Protein AF-A0A8T0IMU5-F1 (afdb_monomer_lite)

Foldseek 3Di:
DDDDDPVVVVVPPDDPDPPDQDLDDDPVLVVVQQVVPPDDFKHWDDPDNPAIFIATQAKDAFFDFPFWLPAAWAQDAHQQWFAQAHSIIGRRSHCCSRAAADLDFQKFWDFDDPPPDDDDPPVVCVVRVHDNRRTITIIGGLHIGHRGRTGHYHRLQGFQAHPDKDADPNPDPPLSDPRIRGHVVPDDQLNLQACLLRHHPNNLLVLVVVPVPDLDDAFEEEEEEKACPPPPDPLNVFPRFQFWLVLPADSYHYDYDHAWQVCLLVVLLVVLVVVRGQEYEYLFQDDPPGRIDDLSSLVSCVVSLGLYFWFHNQQAKDWLVLLQVLLVVLVAAAFQKDKDQDVVCLVCVVVRCVVSVEAPQKFKDARTDPLQVLFDPLRGDGDSVSVSVSQVVCCVVPRMIMMGHDFAAWKKKKKKAFADPDPDVDDPVVLLVQLLVCQQVVHFRLSLPGMFIFFMKIKDFDPVDGDDHNCPRTPDPGPIDIGGDDGSSLRVVVRVSLSSSCCRRRSRGRMKMWMWGAHPVRRIHTRDIHMSPDARGVVLPGSVSVRLCPGSNQHSHNSVVRSSVRSSSSSVSVVSNPAQWDWDADPVVRGTFTFGQAKAAAFHFRHNCPPDDFDKDFPVCCVPPPDVVVLVVCLAAWFDPEPTMTTDDDPDPVRDHPAAADLPFQWFADAQQHPIITGNHIHHGGDTHHYHCLLTHDLVRHDKDQDPNVDPSDPRIDHSVSNQCVCVVPPRRGHVRSVVD

InterPro domains:
  IPR001214 SET domain [PF00856] (591-693)
  IPR001214 SET domain [PS50280] (40-156)
  IPR001214 SET domain [PS50280] (579-694)
  IPR001214 SET domain [SM00317] (40-162)
  IPR001214 SET domain [SM00317] (579-700)
  IPR003616 Post-SET domain [PS50868] (703-719)
  IPR011095 D-alanine--D-alanine ligase, C-terminal [PF07478] (326-415)
  IPR011761 ATP-grasp fold [PS50975] (324-567)
  IPR046341 SET domain superfamily [G3DSA:2.170.270.10] (38-175)
  IPR046341 SET domain superfamily [G3DSA:2.170.270.10] (542-723)
  IPR046341 SET domain superfamily [SSF82199] (43-171)
  IPR046341 SET domain superfamily [SSF82199] (588-716)

pLDDT: mean 78.64, std 17.28, range [27.67, 98.38]

Structure (mmCIF, N/CA/C/O backbone):
data_AF-A0A8T0IMU5-F1
#
_entry.id   AF-A0A8T0IMU5-F1
#
loop_
_atom_site.group_PDB
_atom_site.id
_atom_site.type_symbol
_atom_site.label_atom_id
_atom_site.label_alt_id
_atom_site.label_comp_id
_atom_site.label_asym_id
_atom_site.label_entity_id
_atom_site.label_seq_id
_atom_site.pdbx_PDB_ins_code
_atom_site.Cartn_x
_atom_site.Cartn_y
_atom_site.Cartn_z
_atom_site.occupancy
_atom_site.B_iso_or_equiv
_atom_site.auth_seq_id
_atom_site.auth_comp_id
_atom_site.auth_asym_id
_atom_site.auth_atom_id
_atom_site.pdbx_PDB_model_num
ATOM 1 N N . MET A 1 1 ? 10.463 -21.404 -41.074 1.00 30.95 1 MET A N 1
ATOM 2 C CA . MET A 1 1 ? 9.434 -20.569 -41.723 1.00 30.95 1 MET A CA 1
ATOM 3 C C . MET A 1 1 ? 9.005 -21.295 -42.982 1.00 30.95 1 MET A C 1
ATOM 5 O O . MET A 1 1 ? 9.869 -21.631 -43.776 1.00 30.95 1 MET A O 1
ATOM 9 N N . GLY A 1 2 ? 7.728 -21.637 -43.107 1.00 28.77 2 GLY A N 1
ATOM 10 C CA . GLY A 1 2 ? 7.151 -22.139 -44.351 1.00 28.77 2 GLY A CA 1
ATOM 11 C C . GLY A 1 2 ? 5.945 -21.265 -44.637 1.00 28.77 2 GLY A C 1
ATOM 12 O O . GLY A 1 2 ? 4.979 -21.318 -43.881 1.00 28.77 2 GLY A O 1
ATOM 13 N N . THR A 1 3 ? 6.064 -20.392 -45.628 1.00 28.64 3 THR A N 1
ATOM 14 C CA . THR A 1 3 ? 4.966 -19.595 -46.169 1.00 28.64 3 THR A CA 1
ATOM 15 C C . THR A 1 3 ? 3.985 -20.531 -46.876 1.00 28.64 3 THR A C 1
ATOM 17 O O . THR A 1 3 ? 4.402 -21.431 -47.605 1.00 28.64 3 THR A O 1
ATOM 20 N N . LEU A 1 4 ? 2.688 -20.359 -46.611 1.00 29.34 4 LEU A N 1
ATOM 21 C CA . LEU A 1 4 ? 1.617 -21.053 -47.335 1.00 29.34 4 LEU A CA 1
ATOM 22 C C . LEU A 1 4 ? 1.668 -20.631 -48.816 1.00 29.34 4 LEU A C 1
ATOM 24 O O . LEU A 1 4 ? 1.968 -19.472 -49.108 1.00 29.34 4 LEU A O 1
ATOM 28 N N . SER A 1 5 ? 1.430 -21.559 -49.747 1.00 30.81 5 SER A N 1
ATOM 29 C CA . SER A 1 5 ? 1.487 -21.275 -51.190 1.00 30.81 5 SER A CA 1
ATOM 30 C C . SER A 1 5 ? 0.268 -20.469 -51.666 1.00 30.81 5 SER A C 1
ATOM 32 O O . SER A 1 5 ? -0.799 -20.535 -51.058 1.00 30.81 5 SER A O 1
ATOM 34 N N . GLU A 1 6 ? 0.395 -19.734 -52.780 1.00 32.72 6 GLU A N 1
ATOM 35 C CA . GLU A 1 6 ? -0.709 -18.959 -53.389 1.00 32.72 6 GLU A CA 1
ATOM 36 C C . GLU A 1 6 ? -1.953 -19.820 -53.699 1.00 32.72 6 GLU A C 1
ATOM 38 O O . GLU A 1 6 ? -3.076 -19.330 -53.613 1.00 32.72 6 GLU A O 1
ATOM 43 N N . GLU A 1 7 ? -1.793 -21.126 -53.943 1.00 32.44 7 GLU A N 1
ATOM 44 C CA . GLU A 1 7 ? -2.914 -22.068 -54.109 1.00 32.44 7 GLU A CA 1
ATOM 45 C C . GLU A 1 7 ? -3.674 -22.357 -52.799 1.00 32.44 7 GLU A C 1
ATOM 47 O O . GLU A 1 7 ? -4.868 -22.645 -52.836 1.00 32.44 7 GLU A O 1
ATOM 52 N N . GLN A 1 8 ? -3.032 -22.238 -51.628 1.00 37.25 8 GLN A N 1
ATOM 53 C CA . GLN A 1 8 ? -3.705 -22.357 -50.324 1.00 37.25 8 GLN A CA 1
ATOM 54 C C . GLN A 1 8 ? -4.452 -21.073 -49.935 1.00 37.25 8 GLN A C 1
ATOM 56 O O . GLN A 1 8 ? -5.419 -21.137 -49.178 1.00 37.25 8 GLN A O 1
ATOM 61 N N . LEU A 1 9 ? -4.040 -19.923 -50.479 1.00 33.75 9 LEU A N 1
ATOM 62 C CA . LEU A 1 9 ? -4.750 -18.648 -50.339 1.00 33.75 9 LEU A CA 1
ATOM 63 C C . LEU A 1 9 ? -5.946 -18.539 -51.307 1.00 33.75 9 LEU A C 1
ATOM 65 O O . LEU A 1 9 ? -6.927 -17.868 -50.994 1.00 33.75 9 LEU A O 1
ATOM 69 N N . ALA A 1 10 ? -5.915 -19.248 -52.441 1.00 27.73 10 ALA A N 1
ATOM 70 C CA . ALA A 1 10 ? -6.961 -19.195 -53.466 1.00 27.73 10 ALA A CA 1
ATOM 71 C C . ALA A 1 10 ? -8.299 -19.855 -53.063 1.00 27.73 10 ALA A C 1
ATOM 73 O O . ALA A 1 10 ? -9.335 -19.524 -53.631 1.00 27.73 10 ALA A O 1
ATOM 74 N N . VAL A 1 11 ? -8.327 -20.727 -52.047 1.00 33.56 11 VAL A N 1
ATOM 75 C CA . VAL A 1 11 ? -9.568 -21.403 -51.599 1.00 33.56 11 VAL A CA 1
ATOM 76 C C . VAL A 1 11 ? -10.505 -20.470 -50.807 1.00 33.56 11 VAL A C 1
ATOM 78 O O . VAL A 1 11 ? -11.669 -20.798 -50.593 1.00 33.56 11 VAL A O 1
ATOM 81 N N . PHE A 1 12 ? -10.041 -19.288 -50.391 1.00 36.03 12 PHE A N 1
ATOM 82 C CA . PHE A 1 12 ? -10.814 -18.385 -49.529 1.00 36.03 12 PHE A CA 1
ATOM 83 C C . PHE A 1 12 ? -11.534 -17.242 -50.260 1.00 36.03 12 PHE A C 1
ATOM 85 O O . PHE A 1 12 ? -12.269 -16.499 -49.613 1.00 36.03 12 PHE A O 1
ATOM 92 N N . HIS A 1 13 ? -11.359 -17.092 -51.580 1.00 30.50 13 HIS A N 1
ATOM 93 C CA . HIS A 1 13 ? -11.827 -15.903 -52.308 1.00 30.50 13 HIS A CA 1
ATOM 94 C C . HIS A 1 13 ? -12.988 -16.111 -53.300 1.00 30.50 13 HIS A C 1
ATOM 96 O O . HIS A 1 13 ? -13.523 -15.107 -53.767 1.00 30.50 13 HIS A O 1
ATOM 102 N N . GLU A 1 14 ? -13.417 -17.341 -53.618 1.00 27.67 14 GLU A N 1
ATOM 103 C CA . GLU A 1 14 ? -14.423 -17.549 -54.685 1.00 27.67 14 GLU A CA 1
ATOM 104 C C . GLU A 1 14 ? -15.893 -17.570 -54.244 1.00 27.67 14 GLU A C 1
ATOM 106 O O . GLU A 1 14 ? -16.760 -17.270 -55.062 1.00 27.67 14 GLU A O 1
ATOM 111 N N . ASP A 1 15 ? -16.206 -17.803 -52.971 1.00 32.34 15 ASP A N 1
ATOM 112 C CA . ASP A 1 15 ? -17.596 -17.757 -52.513 1.00 32.34 15 ASP A CA 1
ATOM 113 C C . ASP A 1 15 ? -17.849 -16.462 -51.743 1.00 32.34 15 ASP A C 1
ATOM 115 O O . ASP A 1 15 ? -17.437 -16.296 -50.594 1.00 32.34 15 ASP A O 1
ATOM 119 N N . GLY A 1 16 ? -18.541 -15.522 -52.385 1.00 34.84 16 GLY A N 1
ATOM 120 C CA . GLY A 1 16 ? -19.115 -14.352 -51.731 1.00 34.84 16 GLY A CA 1
ATOM 121 C C . GLY A 1 16 ? -20.098 -14.779 -50.642 1.00 34.84 16 GLY A C 1
ATOM 122 O O . GLY A 1 16 ? -21.288 -14.948 -50.895 1.00 34.84 16 GLY A O 1
ATOM 123 N N . TYR A 1 17 ? -19.600 -14.956 -49.419 1.00 38.91 17 TYR A N 1
ATOM 124 C CA . TYR A 1 17 ? -20.428 -15.197 -48.248 1.00 38.91 17 TYR A CA 1
ATOM 125 C C . TYR A 1 17 ? -21.065 -13.877 -47.810 1.00 38.91 17 TYR A C 1
ATOM 127 O O . TYR A 1 17 ? -20.518 -13.141 -46.988 1.00 38.91 17 TYR A O 1
ATOM 135 N N . GLU A 1 18 ? -22.276 -13.603 -48.294 1.00 33.81 18 GLU A N 1
ATOM 136 C CA . GLU A 1 18 ? -23.241 -12.906 -47.448 1.00 33.81 18 GLU A CA 1
ATOM 137 C C . GLU A 1 18 ? -23.512 -13.820 -46.246 1.00 33.81 18 GLU A C 1
ATOM 139 O O . GLU A 1 18 ? -24.358 -14.715 -46.288 1.00 33.81 18 GLU A O 1
ATOM 144 N N . LEU A 1 19 ? -22.741 -13.638 -45.170 1.00 40.53 19 LEU A N 1
ATOM 145 C CA . LEU A 1 19 ? -23.038 -14.242 -43.878 1.00 40.53 19 LEU A CA 1
ATOM 146 C C . LEU A 1 19 ? -24.342 -13.622 -43.372 1.00 40.53 19 LEU A C 1
ATOM 148 O O . LEU A 1 19 ? -24.374 -12.620 -42.656 1.00 40.53 19 LEU A O 1
ATOM 152 N N . GLY A 1 20 ? -25.447 -14.256 -43.766 1.00 39.84 20 GLY A N 1
ATOM 153 C CA . GLY A 1 20 ? -26.697 -14.182 -43.040 1.00 39.84 20 GLY A CA 1
ATOM 154 C C . GLY A 1 20 ? -26.408 -14.409 -41.560 1.00 39.84 20 GLY A C 1
ATOM 155 O O . GLY A 1 20 ? -25.560 -15.209 -41.179 1.00 39.84 20 GLY A O 1
ATOM 156 N N . VAL A 1 21 ? -27.093 -13.644 -40.726 1.00 42.84 21 VAL A N 1
ATOM 157 C CA . VAL A 1 21 ? -26.916 -13.548 -39.276 1.00 42.84 21 VAL A CA 1
ATOM 158 C C . VAL A 1 21 ? -27.278 -14.883 -38.613 1.00 42.84 21 VAL A C 1
ATOM 160 O O . VAL A 1 21 ? -28.361 -15.031 -38.054 1.00 42.84 21 VAL A O 1
ATOM 163 N N . THR A 1 22 ? -26.423 -15.897 -38.724 1.00 49.56 22 THR A N 1
ATOM 164 C CA . THR A 1 22 ? -26.690 -17.235 -38.198 1.00 49.56 22 THR A CA 1
ATOM 165 C C . THR A 1 22 ? -25.961 -17.428 -36.874 1.00 49.56 22 THR A C 1
ATOM 167 O O . THR A 1 22 ? -24.739 -17.361 -36.795 1.00 49.56 22 THR A O 1
ATOM 170 N N . ASN A 1 23 ? -26.717 -17.728 -35.816 1.00 55.09 23 ASN A N 1
ATOM 171 C CA . ASN A 1 23 ? -26.192 -18.045 -34.479 1.00 55.09 23 ASN A CA 1
ATOM 172 C C . ASN A 1 23 ? -25.572 -19.458 -34.377 1.00 55.09 23 ASN A C 1
ATOM 174 O O . ASN A 1 23 ? -25.315 -19.934 -33.268 1.00 55.09 23 ASN A O 1
ATOM 178 N N . HIS A 1 24 ? -25.349 -20.133 -35.511 1.00 60.62 24 HIS A N 1
ATOM 179 C CA . HIS A 1 24 ? -24.892 -21.520 -35.604 1.00 60.62 24 HIS A CA 1
ATOM 180 C C . HIS A 1 24 ? -23.861 -21.677 -36.731 1.00 60.62 24 HIS A C 1
ATOM 182 O O . HIS A 1 24 ? -24.041 -21.108 -37.806 1.00 60.62 24 HIS A O 1
ATOM 188 N N . LEU A 1 25 ? -22.809 -22.461 -36.475 1.00 64.12 25 LEU A N 1
ATOM 189 C CA . LEU A 1 25 ? -21.829 -22.894 -37.479 1.00 64.12 25 LEU A CA 1
ATOM 190 C C . LEU A 1 25 ? -22.357 -24.125 -38.232 1.00 64.12 25 LEU A C 1
ATOM 192 O O . LEU A 1 25 ? -22.951 -25.009 -37.612 1.00 64.12 25 LEU A O 1
ATOM 196 N N . THR A 1 26 ? -22.123 -24.205 -39.542 1.00 69.06 26 THR A N 1
ATOM 197 C CA . THR A 1 26 ? -22.487 -25.369 -40.368 1.00 69.06 26 THR A CA 1
ATOM 198 C C . THR A 1 26 ? -21.503 -26.532 -40.172 1.00 69.06 26 THR A C 1
ATOM 200 O O . THR A 1 26 ? -20.351 -26.327 -39.788 1.00 69.06 26 THR A O 1
ATOM 203 N N . GLU A 1 27 ? -21.924 -27.772 -40.455 1.00 66.38 27 GLU A N 1
ATOM 204 C CA . GLU A 1 27 ? -21.035 -28.950 -40.382 1.00 66.38 27 GLU A CA 1
ATOM 205 C C . GLU A 1 27 ? -19.812 -28.832 -41.307 1.00 66.38 27 GLU A C 1
ATOM 207 O O . GLU A 1 27 ? -18.719 -29.268 -40.943 1.00 66.38 27 GLU A O 1
ATOM 212 N N . ASP A 1 28 ? -19.967 -28.175 -42.460 1.00 68.00 28 ASP A N 1
ATOM 213 C CA . ASP A 1 28 ? -18.869 -27.886 -43.388 1.00 68.00 28 ASP A CA 1
ATOM 214 C C . ASP A 1 28 ? -17.846 -26.906 -42.785 1.00 68.00 28 ASP A C 1
ATOM 216 O O . ASP A 1 28 ? -16.644 -27.179 -42.794 1.00 68.00 28 ASP A O 1
ATOM 220 N N . GLN A 1 29 ? -18.312 -25.811 -42.168 1.00 65.69 29 GLN A N 1
ATOM 221 C CA . GLN A 1 29 ? -17.444 -24.865 -41.453 1.00 65.69 29 GLN A CA 1
ATOM 222 C C . GLN A 1 29 ? -16.672 -25.566 -40.328 1.00 65.69 29 GLN A C 1
ATOM 224 O O . GLN A 1 29 ? -15.463 -25.385 -40.186 1.00 65.69 29 GLN A O 1
ATOM 229 N N . ILE A 1 30 ? -17.342 -26.439 -39.572 1.00 63.94 30 ILE A N 1
ATOM 230 C CA . ILE A 1 30 ? -16.723 -27.228 -38.498 1.00 63.94 30 ILE A CA 1
ATOM 231 C C . ILE A 1 30 ? -15.660 -28.187 -39.057 1.00 63.94 30 ILE A C 1
ATOM 233 O O . ILE A 1 30 ? -14.574 -28.306 -38.485 1.00 63.94 30 ILE A O 1
ATOM 237 N N . GLY A 1 31 ? -15.944 -28.862 -40.174 1.00 63.97 31 GLY A N 1
ATOM 238 C CA . GLY A 1 31 ? -14.998 -29.754 -40.845 1.00 63.97 31 GLY A CA 1
ATOM 239 C C . GLY A 1 31 ? -13.752 -29.024 -41.353 1.00 63.97 31 GLY A C 1
ATOM 240 O O . GLY A 1 31 ? -12.637 -29.523 -41.188 1.00 63.97 31 GLY A O 1
ATOM 241 N N . LYS A 1 32 ? -13.923 -27.819 -41.910 1.00 65.62 32 LYS A N 1
ATOM 242 C CA . LYS A 1 32 ? -12.822 -26.938 -42.336 1.00 65.62 32 LYS A CA 1
ATOM 243 C C . LYS A 1 32 ? -11.975 -26.480 -41.147 1.00 65.62 32 LYS A C 1
ATOM 245 O O . LYS A 1 32 ? -10.752 -26.577 -41.200 1.00 65.62 32 LYS A O 1
ATOM 250 N N . PHE A 1 33 ? -12.608 -26.089 -40.043 1.00 66.00 33 PHE A N 1
ATOM 251 C CA . PHE A 1 33 ? -11.917 -25.691 -38.816 1.00 66.00 33 PHE A CA 1
ATOM 252 C C . PHE A 1 33 ? -11.098 -26.823 -38.185 1.00 66.00 33 PHE A C 1
ATOM 254 O O . PHE A 1 33 ? -9.952 -26.603 -37.798 1.00 66.00 33 PHE A O 1
ATOM 261 N N . LYS A 1 34 ? -11.640 -28.048 -38.130 1.00 62.44 34 LYS A N 1
ATOM 262 C CA . LYS A 1 34 ? -10.902 -29.228 -37.644 1.00 62.44 34 LYS A CA 1
ATOM 263 C C . LYS A 1 34 ? -9.662 -29.520 -38.505 1.00 62.44 34 LYS A C 1
ATOM 265 O O . LYS A 1 34 ? -8.625 -29.866 -37.954 1.00 62.44 34 LYS A O 1
ATOM 270 N N . LYS A 1 35 ? -9.741 -29.321 -39.828 1.00 60.97 35 LYS A N 1
ATOM 271 C CA . LYS A 1 35 ? -8.605 -29.494 -40.755 1.00 60.97 35 LYS A CA 1
ATOM 272 C C . LYS A 1 35 ? -7.557 -28.378 -40.658 1.00 60.97 35 LYS A C 1
ATOM 274 O O . LYS A 1 35 ? -6.377 -28.647 -40.844 1.00 60.97 35 LYS A O 1
ATOM 279 N N . ALA A 1 36 ? -7.967 -27.142 -40.364 1.00 58.16 36 ALA A N 1
ATOM 280 C CA . ALA A 1 36 ? -7.059 -25.995 -40.262 1.00 58.16 36 ALA A CA 1
ATOM 281 C C . ALA A 1 36 ? -6.114 -26.065 -39.043 1.00 58.16 36 ALA A C 1
ATOM 283 O O . ALA A 1 36 ? -5.010 -25.529 -39.102 1.00 58.16 36 ALA A O 1
ATOM 284 N N . PHE A 1 37 ? -6.518 -26.741 -37.958 1.00 61.00 37 PHE A N 1
ATOM 285 C CA . PHE A 1 37 ? -5.714 -26.891 -36.734 1.00 61.00 37 PHE A CA 1
ATOM 286 C C . PHE A 1 37 ? -4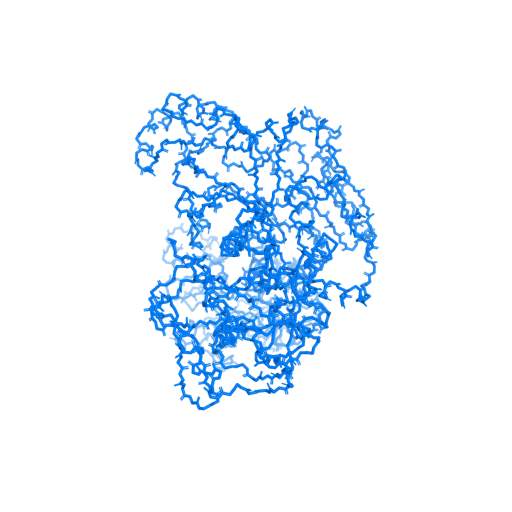.885 -28.178 -36.657 1.00 61.00 37 PHE A C 1
ATOM 288 O O . PHE A 1 37 ? -4.299 -28.436 -35.606 1.00 61.00 37 PHE A O 1
ATOM 295 N N . ASP A 1 38 ? -4.799 -28.966 -37.734 1.00 48.47 38 ASP A N 1
ATOM 296 C CA . ASP A 1 38 ? -4.198 -30.308 -37.733 1.00 48.47 38 ASP A CA 1
ATOM 297 C C . ASP A 1 38 ? -2.652 -30.294 -37.645 1.00 48.47 38 ASP A C 1
ATOM 299 O O . ASP A 1 38 ? -1.926 -30.763 -38.521 1.00 48.47 38 ASP A O 1
ATOM 303 N N . GLY A 1 39 ? -2.139 -29.729 -36.545 1.00 53.41 39 GLY A N 1
ATOM 304 C CA . GLY A 1 39 ? -0.871 -30.124 -35.952 1.00 53.41 39 GLY A CA 1
ATOM 305 C C . GLY A 1 39 ? 0.162 -29.034 -35.683 1.00 53.41 39 GLY A C 1
ATOM 306 O O . GLY A 1 39 ? 1.281 -29.199 -36.162 1.00 53.41 39 GLY A O 1
ATOM 307 N N . LYS A 1 40 ? -0.113 -28.011 -34.845 1.00 63.09 40 LYS A N 1
ATOM 308 C CA . LYS A 1 40 ? 0.992 -27.313 -34.129 1.00 63.09 40 LYS A CA 1
ATOM 309 C C . LYS A 1 40 ? 0.768 -27.004 -32.639 1.00 63.09 40 LYS A C 1
ATOM 311 O O . LYS A 1 40 ? 1.691 -27.272 -31.872 1.00 63.09 40 LYS A O 1
ATOM 316 N N . GLU A 1 41 ? -0.390 -26.496 -32.190 1.00 69.19 41 GLU A N 1
ATOM 317 C CA . GLU A 1 41 ? -0.545 -26.079 -30.767 1.00 69.19 41 GLU A CA 1
ATOM 318 C C . GLU A 1 41 ? -1.931 -26.292 -30.137 1.00 69.19 41 GLU A C 1
ATOM 320 O O . GLU A 1 41 ? -2.012 -26.528 -28.931 1.00 69.19 41 GLU A O 1
ATOM 325 N N . LEU A 1 42 ? -3.009 -26.257 -30.927 1.00 82.00 42 LEU A N 1
ATOM 326 C CA . LEU A 1 42 ? -4.393 -26.322 -30.449 1.00 82.00 42 LEU A CA 1
ATOM 327 C C . LEU A 1 42 ? -5.197 -27.377 -31.213 1.00 82.00 42 LEU A C 1
ATOM 329 O O . LEU A 1 42 ? -4.898 -27.662 -32.368 1.00 82.00 42 LEU A O 1
ATOM 333 N N . GLU A 1 43 ? -6.230 -27.928 -30.581 1.00 84.75 43 GLU A N 1
ATOM 334 C CA . GLU A 1 43 ? -7.205 -28.811 -31.227 1.00 84.75 43 GLU A CA 1
ATOM 335 C C . GLU A 1 43 ? -8.642 -28.454 -30.832 1.00 84.75 43 GLU A C 1
ATOM 337 O O . GLU A 1 43 ? -8.904 -27.978 -29.723 1.00 84.75 43 GLU A O 1
ATOM 342 N N . VAL A 1 44 ? -9.584 -28.705 -31.745 1.00 83.88 44 VAL A N 1
ATOM 343 C CA . VAL A 1 44 ? -11.020 -28.503 -31.512 1.00 83.88 44 VAL A CA 1
ATOM 344 C C . VAL A 1 44 ? -11.627 -29.779 -30.941 1.00 83.88 44 VAL A C 1
ATOM 346 O O . VAL A 1 44 ? -11.586 -30.834 -31.576 1.00 83.88 44 VAL A O 1
ATOM 349 N N . VAL A 1 45 ? -12.262 -29.671 -29.776 1.00 82.94 45 VAL A N 1
ATOM 350 C CA . VAL A 1 45 ? -12.950 -30.777 -29.107 1.00 82.94 45 VAL A CA 1
ATOM 351 C C . VAL A 1 45 ? -14.452 -30.532 -29.094 1.00 82.94 45 VAL A C 1
ATOM 353 O O . VAL A 1 45 ? -14.941 -29.442 -28.797 1.00 82.94 45 VAL A O 1
ATOM 356 N N . GLU A 1 46 ? -15.199 -31.585 -29.407 1.00 82.06 46 GLU A N 1
ATOM 357 C CA . GLU A 1 46 ? -16.655 -31.587 -29.408 1.00 82.06 46 GLU A CA 1
ATOM 358 C C . GLU A 1 46 ? -17.159 -32.396 -28.214 1.00 82.06 46 GLU A C 1
ATOM 360 O O . GLU A 1 46 ? -16.907 -33.596 -28.116 1.00 82.06 46 GLU A O 1
ATOM 365 N N . ARG A 1 47 ? -17.840 -31.725 -27.277 1.00 78.19 47 ARG A N 1
ATOM 366 C CA . ARG A 1 47 ? -18.430 -32.371 -26.094 1.00 78.19 47 ARG A CA 1
ATOM 367 C C . ARG A 1 47 ? -19.900 -32.716 -26.316 1.00 78.19 47 ARG A C 1
ATOM 369 O O . ARG A 1 47 ? -20.377 -33.726 -25.810 1.00 78.19 47 ARG A O 1
ATOM 376 N N . SER A 1 48 ? -20.609 -31.869 -27.057 1.00 73.75 48 SER A N 1
ATOM 377 C CA . SER A 1 48 ? -21.978 -32.078 -27.528 1.00 73.75 48 SER A CA 1
ATOM 378 C C . SER A 1 48 ? -22.212 -31.266 -28.806 1.00 73.75 48 SER A C 1
ATOM 380 O O . SER A 1 48 ? -21.390 -30.419 -29.159 1.00 73.75 48 SER A O 1
ATOM 382 N N . ALA A 1 49 ? -23.356 -31.469 -29.467 1.00 65.75 49 ALA A N 1
ATOM 383 C CA . ALA A 1 49 ? -23.747 -30.690 -30.648 1.00 65.75 49 ALA A CA 1
ATOM 384 C C . ALA A 1 49 ? -23.778 -29.163 -30.399 1.00 65.75 49 ALA A C 1
ATOM 386 O O . ALA A 1 49 ? -23.617 -28.382 -31.338 1.00 65.75 49 ALA A O 1
ATOM 387 N N . GLU A 1 50 ? -23.953 -28.742 -29.141 1.00 65.12 50 GLU A N 1
ATOM 388 C CA . GLU A 1 50 ? -24.073 -27.337 -28.733 1.00 65.12 50 GLU A CA 1
ATOM 389 C C . GLU A 1 50 ? -22.842 -26.791 -27.988 1.00 65.12 50 GLU A C 1
ATOM 391 O O . GLU A 1 50 ? -22.719 -25.574 -27.844 1.00 65.12 50 GLU A O 1
ATOM 396 N N . TYR A 1 51 ? -21.923 -27.656 -27.533 1.00 73.06 51 TYR A N 1
ATOM 397 C CA . TYR A 1 51 ? -20.726 -27.254 -26.786 1.00 73.06 51 TYR A CA 1
ATOM 398 C C . TYR A 1 51 ? -19.448 -27.784 -27.439 1.00 73.06 51 TYR A C 1
ATOM 400 O O . TYR A 1 51 ? -19.113 -28.975 -27.367 1.00 73.06 51 TYR A O 1
ATOM 408 N N . ARG A 1 52 ? -18.713 -26.853 -28.045 1.00 82.44 52 ARG A N 1
ATOM 409 C CA . ARG A 1 52 ? -17.406 -27.060 -28.671 1.00 82.44 52 ARG A CA 1
ATOM 410 C C . ARG A 1 52 ? -16.404 -26.122 -28.018 1.00 82.44 52 ARG A C 1
ATOM 412 O O . ARG A 1 52 ? -16.782 -25.042 -27.570 1.00 82.44 52 ARG A O 1
ATOM 419 N N . PHE A 1 53 ? -15.155 -26.550 -27.947 1.00 85.94 53 PHE A N 1
ATOM 420 C CA . PHE A 1 53 ? -14.093 -25.764 -27.337 1.00 85.94 53 PHE A CA 1
ATOM 421 C C . PHE A 1 53 ? -12.746 -26.063 -27.978 1.00 85.94 53 PHE A C 1
ATOM 423 O O . PHE A 1 53 ? -12.581 -27.067 -28.674 1.00 85.94 53 PHE A O 1
ATOM 430 N N . VAL A 1 54 ? -11.782 -25.185 -27.726 1.00 88.38 54 VAL A N 1
ATOM 431 C CA . VAL A 1 54 ? -10.393 -25.350 -28.155 1.00 88.38 54 VAL A CA 1
ATOM 432 C C . VAL A 1 54 ? -9.552 -25.728 -26.942 1.00 88.38 54 VAL A C 1
ATOM 434 O O . VAL A 1 54 ? -9.731 -25.149 -25.874 1.00 88.38 54 VAL A O 1
ATOM 437 N N . ARG A 1 55 ? -8.636 -26.689 -27.079 1.00 89.75 55 ARG A N 1
ATOM 438 C CA . ARG A 1 55 ? -7.685 -27.050 -26.015 1.00 89.75 55 ARG A CA 1
ATOM 439 C C . ARG A 1 55 ? -6.259 -27.168 -26.534 1.00 89.75 55 ARG A C 1
ATOM 441 O O . ARG A 1 55 ? -6.049 -27.373 -27.728 1.00 89.75 55 ARG A O 1
ATOM 448 N N . ALA A 1 56 ? -5.291 -27.072 -25.630 1.00 89.25 56 ALA A N 1
ATOM 449 C CA . ALA A 1 56 ? -3.876 -27.179 -25.963 1.00 89.25 56 ALA A CA 1
ATOM 450 C C . ALA A 1 56 ? -3.460 -28.630 -26.269 1.00 89.25 56 ALA A C 1
ATOM 452 O O . ALA A 1 56 ? -3.796 -29.552 -25.526 1.00 89.25 56 ALA A O 1
ATOM 453 N N . THR A 1 57 ? -2.687 -28.857 -27.333 1.00 87.19 57 THR A N 1
ATOM 454 C CA . THR A 1 57 ? -2.145 -30.193 -27.681 1.00 87.19 57 THR A CA 1
ATOM 455 C C . THR A 1 57 ? -0.778 -30.470 -27.049 1.00 87.19 57 THR A C 1
ATOM 457 O O . THR A 1 57 ? -0.312 -31.615 -27.018 1.00 87.19 57 THR A O 1
ATOM 460 N N . ARG A 1 58 ? -0.154 -29.430 -26.489 1.00 85.56 58 ARG A N 1
ATOM 461 C CA . ARG A 1 58 ? 1.118 -29.432 -25.758 1.00 85.56 58 ARG A CA 1
ATOM 462 C C . ARG A 1 58 ? 1.080 -28.374 -24.659 1.00 85.56 58 ARG A C 1
ATOM 464 O O . ARG A 1 58 ? 0.176 -27.547 -24.652 1.00 85.56 58 ARG A O 1
ATOM 471 N N . ASP A 1 59 ? 2.082 -28.363 -23.789 1.00 86.06 59 ASP A N 1
ATOM 472 C CA . ASP A 1 59 ? 2.242 -27.262 -22.842 1.00 86.06 59 ASP A CA 1
ATOM 473 C C . ASP A 1 59 ? 2.574 -25.970 -23.602 1.00 86.06 59 ASP A C 1
ATOM 475 O O . ASP A 1 59 ? 3.456 -25.946 -24.471 1.00 86.06 59 ASP A O 1
ATOM 479 N N . ILE A 1 60 ? 1.847 -24.901 -23.290 1.00 81.06 60 ILE A N 1
ATOM 480 C CA . ILE A 1 60 ? 1.985 -23.572 -23.889 1.00 81.06 60 ILE A CA 1
ATOM 481 C C . ILE A 1 60 ? 2.494 -22.624 -22.808 1.00 81.06 60 ILE A C 1
ATOM 483 O O . ILE A 1 60 ? 1.941 -22.548 -21.710 1.00 81.06 60 ILE A O 1
ATOM 487 N N . GLN A 1 61 ? 3.559 -21.897 -23.135 1.00 72.38 61 GLN A N 1
ATOM 488 C CA . GLN A 1 61 ? 4.168 -20.929 -22.231 1.00 72.38 61 GLN A CA 1
ATOM 489 C C . GLN A 1 61 ? 3.434 -19.586 -22.301 1.00 72.38 61 GLN A C 1
ATOM 491 O O . GLN A 1 61 ? 2.907 -19.199 -23.349 1.00 72.38 61 GLN A O 1
ATOM 496 N N . VAL A 1 62 ? 3.448 -18.858 -21.187 1.00 69.38 62 VAL A N 1
ATOM 497 C CA . VAL A 1 62 ? 2.958 -17.477 -21.101 1.00 69.38 62 VAL A CA 1
ATOM 498 C C . VAL A 1 62 ? 3.598 -16.616 -22.205 1.00 69.38 62 VAL A C 1
ATOM 500 O O . VAL A 1 62 ? 4.789 -16.732 -22.476 1.00 69.38 62 VAL A O 1
ATOM 503 N N . GLY A 1 63 ? 2.812 -15.755 -22.854 1.00 58.44 63 GLY A N 1
ATOM 504 C CA . GLY A 1 63 ? 3.252 -14.867 -23.936 1.00 58.44 63 GLY A CA 1
ATOM 505 C C . GLY A 1 63 ? 3.220 -15.482 -25.340 1.00 58.44 63 GLY A C 1
ATOM 506 O O . GLY A 1 63 ? 3.401 -14.754 -26.314 1.00 58.44 63 GLY A O 1
ATOM 507 N N . THR A 1 64 ? 2.952 -16.786 -25.472 1.00 68.50 64 THR A N 1
ATOM 508 C CA . THR A 1 64 ? 2.815 -17.437 -26.787 1.00 68.50 64 THR A CA 1
ATOM 509 C C . THR A 1 64 ? 1.622 -16.854 -27.552 1.00 68.50 64 THR A C 1
ATOM 511 O O . THR A 1 64 ? 0.514 -16.786 -27.016 1.00 68.50 64 THR A O 1
ATOM 514 N N . VAL A 1 65 ? 1.837 -16.451 -28.809 1.00 71.56 65 VAL A N 1
ATOM 515 C CA . VAL A 1 65 ? 0.765 -16.032 -29.726 1.00 71.56 65 VAL A CA 1
ATOM 516 C C . VAL A 1 65 ? 0.133 -17.277 -30.341 1.00 71.56 65 VAL A C 1
ATOM 518 O O . VAL A 1 65 ? 0.790 -18.001 -31.081 1.00 71.56 65 VAL A O 1
ATOM 521 N N . LEU A 1 66 ? -1.144 -17.508 -30.046 1.00 74.12 66 LEU A N 1
ATOM 522 C CA . LEU A 1 66 ? -1.902 -18.681 -30.494 1.00 74.12 66 LEU A CA 1
ATOM 523 C C . LEU A 1 66 ? -2.584 -18.478 -31.850 1.00 74.12 66 LEU A C 1
ATOM 525 O O . LEU A 1 66 ? -2.986 -19.443 -32.497 1.00 74.12 66 LEU A O 1
ATOM 529 N N . GLY A 1 67 ? -2.716 -17.224 -32.279 1.00 73.00 67 GLY A N 1
ATOM 530 C CA . GLY A 1 67 ? -3.180 -16.857 -33.609 1.00 73.00 67 GLY A CA 1
ATOM 531 C C . GLY A 1 67 ? -3.779 -15.455 -33.652 1.00 73.00 67 GLY A C 1
ATOM 532 O O . GLY A 1 67 ? -3.633 -14.676 -32.708 1.00 73.00 67 GLY A O 1
ATOM 533 N N . ILE A 1 68 ? -4.430 -15.128 -34.764 1.00 69.44 68 ILE A N 1
ATOM 534 C CA . ILE A 1 68 ? -4.962 -13.798 -35.072 1.00 69.44 68 ILE A CA 1
ATOM 535 C C . ILE A 1 68 ? -6.450 -13.888 -35.422 1.00 69.44 68 ILE A C 1
ATOM 537 O O . ILE A 1 68 ? -6.941 -14.914 -35.891 1.00 69.44 68 ILE A O 1
ATOM 541 N N . PHE A 1 69 ? -7.183 -12.811 -35.162 1.00 70.31 69 PHE A N 1
ATOM 542 C CA . PHE A 1 69 ? -8.546 -12.631 -35.651 1.00 70.31 69 PHE A CA 1
ATOM 543 C C . PHE A 1 69 ? -8.558 -11.968 -37.032 1.00 70.31 69 PHE A C 1
ATOM 545 O O . PHE A 1 69 ? -8.983 -10.825 -37.154 1.00 70.31 69 PHE A O 1
ATOM 552 N N . ASP A 1 70 ? -8.091 -12.672 -38.065 1.00 61.97 70 ASP A N 1
ATOM 553 C CA . ASP A 1 70 ? -8.102 -12.234 -39.465 1.00 61.97 70 ASP A CA 1
ATOM 554 C C . ASP A 1 70 ? -9.362 -12.744 -40.183 1.00 61.97 70 ASP A C 1
ATOM 556 O O . ASP A 1 70 ? -9.478 -13.888 -40.613 1.00 61.97 70 ASP A O 1
ATOM 560 N N . GLY A 1 71 ? -10.382 -11.895 -40.258 1.00 66.75 71 GLY A N 1
ATOM 561 C CA . GLY A 1 71 ? -11.711 -12.329 -40.671 1.00 66.75 71 GLY A CA 1
ATOM 562 C C . GLY A 1 71 ? -12.486 -11.306 -41.482 1.00 66.75 71 GLY A C 1
ATOM 563 O O . GLY A 1 71 ? -12.048 -10.173 -41.682 1.00 66.75 71 GLY A O 1
ATOM 564 N N . THR A 1 72 ? -13.679 -11.700 -41.929 1.00 70.00 72 THR A N 1
ATOM 565 C CA . THR A 1 72 ? -14.581 -10.793 -42.649 1.00 70.00 72 THR A CA 1
ATOM 566 C C . THR A 1 72 ? -15.165 -9.771 -41.680 1.00 70.00 72 THR A C 1
ATOM 568 O O . THR A 1 72 ? -15.694 -10.130 -40.624 1.00 70.00 72 THR A O 1
ATOM 571 N N . ILE A 1 73 ? -15.080 -8.493 -42.047 1.00 71.38 73 ILE A N 1
ATOM 572 C CA . ILE A 1 73 ? -15.635 -7.391 -41.263 1.00 71.38 73 ILE A CA 1
ATOM 573 C C . ILE A 1 73 ? -17.114 -7.215 -41.601 1.00 71.38 73 ILE A C 1
ATOM 575 O O . ILE A 1 73 ? -17.503 -7.198 -42.766 1.00 71.38 73 ILE A O 1
ATOM 579 N N . GLN A 1 74 ? -17.939 -7.033 -40.576 1.00 69.88 74 GLN A N 1
ATOM 580 C CA . GLN A 1 74 ? -19.358 -6.741 -40.714 1.00 69.88 74 GLN A CA 1
ATOM 581 C C . GLN A 1 74 ? -19.822 -5.724 -39.672 1.00 69.88 74 GLN A C 1
ATOM 583 O O . GLN A 1 74 ? -19.246 -5.601 -38.593 1.00 69.88 74 GLN A O 1
ATOM 588 N N . ALA A 1 75 ? -20.910 -5.016 -39.976 1.00 69.62 75 ALA A N 1
ATOM 589 C CA . ALA A 1 75 ? -21.455 -4.012 -39.064 1.00 69.62 75 ALA A CA 1
ATOM 590 C C . ALA A 1 75 ? -22.319 -4.602 -37.938 1.00 69.62 75 ALA A C 1
ATOM 592 O O . ALA A 1 75 ? -22.534 -3.974 -36.902 1.00 69.62 75 ALA A O 1
ATOM 593 N N . LYS A 1 76 ? -22.852 -5.810 -38.148 1.00 68.94 76 LYS A N 1
ATOM 594 C CA . LYS A 1 76 ? -23.832 -6.426 -37.254 1.00 68.94 76 LYS A CA 1
ATOM 595 C C . LYS A 1 76 ? -23.163 -7.380 -36.264 1.00 68.94 76 LYS A C 1
ATOM 597 O O . LYS A 1 76 ? -22.474 -8.313 -36.667 1.00 68.94 76 LYS A O 1
ATOM 602 N N . CYS A 1 77 ? -23.424 -7.175 -34.975 1.00 74.50 77 CYS A N 1
ATOM 603 C CA . CYS A 1 77 ? -23.009 -8.088 -33.910 1.00 74.50 77 CYS A CA 1
ATOM 604 C C . CYS A 1 77 ? -23.768 -9.427 -34.005 1.00 74.50 77 CYS A C 1
ATOM 606 O O . CYS A 1 77 ? -24.987 -9.443 -34.201 1.00 74.50 77 CYS A O 1
ATOM 608 N N . ALA A 1 78 ? -23.058 -10.547 -33.854 1.00 77.31 78 ALA A N 1
ATOM 609 C CA . ALA A 1 78 ? -23.612 -11.902 -33.796 1.00 77.31 78 ALA A CA 1
ATOM 610 C C . ALA A 1 78 ? -22.840 -12.767 -32.780 1.00 77.31 78 ALA A C 1
ATOM 612 O O . ALA A 1 78 ? -21.841 -12.333 -32.211 1.00 77.31 78 ALA A O 1
ATOM 613 N N . ARG A 1 79 ? -23.303 -14.000 -32.523 1.00 76.19 79 ARG A N 1
ATOM 614 C CA . ARG A 1 79 ? -22.721 -14.885 -31.492 1.00 76.19 79 ARG A CA 1
ATOM 615 C C . ARG A 1 79 ? -21.226 -15.172 -31.686 1.00 76.19 79 ARG A C 1
ATOM 617 O O . ARG A 1 79 ? -20.505 -15.310 -30.707 1.00 76.19 79 ARG A O 1
ATOM 624 N N . TYR A 1 80 ? -20.788 -15.289 -32.935 1.00 77.06 80 TYR A N 1
ATOM 625 C CA . TYR A 1 80 ? -19.429 -15.690 -33.309 1.00 77.06 80 TYR A CA 1
ATOM 626 C C . TYR A 1 80 ? -18.603 -14.519 -33.863 1.00 77.06 80 TYR A C 1
ATOM 628 O O . TYR A 1 80 ? -17.648 -14.710 -34.606 1.00 77.06 80 TYR A O 1
ATOM 636 N N . THR A 1 81 ? -18.986 -13.287 -33.537 1.00 80.00 81 THR A N 1
ATOM 637 C CA . THR A 1 81 ? -18.263 -12.089 -33.971 1.00 80.00 81 THR A CA 1
ATOM 638 C C . THR A 1 81 ? -17.544 -11.434 -32.812 1.00 80.00 81 THR A C 1
ATOM 640 O O . THR A 1 81 ? -18.030 -11.506 -31.687 1.00 80.00 81 THR A O 1
ATOM 643 N N . ILE A 1 82 ? -16.469 -10.708 -33.104 1.00 82.88 82 ILE A N 1
ATOM 644 C CA . ILE A 1 82 ? -15.722 -9.936 -32.109 1.00 82.88 82 ILE A CA 1
ATOM 645 C C . ILE A 1 82 ? -15.759 -8.468 -32.478 1.00 82.88 82 ILE A C 1
ATOM 647 O O . ILE A 1 82 ? -15.450 -8.104 -33.611 1.00 82.88 82 ILE A O 1
ATOM 651 N N . SER A 1 83 ? -16.152 -7.628 -31.531 1.00 82.56 83 SER A N 1
ATOM 652 C CA . SER A 1 83 ? -16.175 -6.180 -31.702 1.00 82.56 83 SER A CA 1
ATOM 653 C C . SER A 1 83 ? -14.755 -5.634 -31.865 1.00 82.56 83 SER A C 1
ATOM 655 O O . SER A 1 83 ? -13.910 -5.823 -30.993 1.00 82.56 83 SER A O 1
ATOM 657 N N . LEU A 1 84 ? -14.520 -4.895 -32.950 1.00 73.44 84 LEU A N 1
ATOM 658 C CA . LEU A 1 84 ? -13.307 -4.106 -33.205 1.00 73.44 84 LEU A CA 1
ATOM 659 C C . LEU A 1 84 ? -13.533 -2.597 -32.989 1.00 73.44 84 LEU A C 1
ATOM 661 O O . LEU A 1 84 ? -12.588 -1.814 -33.025 1.00 73.44 84 LEU A O 1
ATOM 665 N N . GLY A 1 85 ? -14.786 -2.173 -32.805 1.00 72.31 85 GLY A N 1
ATOM 666 C CA . GLY A 1 85 ? -15.164 -0.772 -32.651 1.00 72.31 85 GLY A CA 1
ATOM 667 C C . GLY A 1 85 ? -16.675 -0.567 -32.740 1.00 72.31 85 GLY A C 1
ATOM 668 O O . GLY A 1 85 ? -17.450 -1.523 -32.747 1.00 72.31 85 GLY A O 1
ATOM 669 N N . ASP A 1 86 ? -17.110 0.690 -32.811 1.00 71.06 86 ASP A N 1
ATOM 670 C CA . ASP A 1 86 ? -18.530 1.022 -32.963 1.00 71.06 86 ASP A CA 1
ATOM 671 C C . ASP A 1 86 ? -19.088 0.522 -34.293 1.00 71.06 86 ASP A C 1
ATOM 673 O O . ASP A 1 86 ? -18.696 1.003 -35.351 1.00 71.06 86 ASP A O 1
ATOM 677 N N . ASN A 1 87 ? -20.035 -0.420 -34.229 1.00 72.81 87 ASN A N 1
ATOM 678 C CA . ASN A 1 87 ? -20.637 -1.060 -35.402 1.00 72.81 87 ASN A CA 1
ATOM 679 C C . ASN A 1 87 ? -19.592 -1.685 -36.342 1.00 72.81 87 ASN A C 1
ATOM 681 O O . ASN A 1 87 ? -19.783 -1.694 -37.556 1.00 72.81 87 ASN A O 1
ATOM 685 N N . VAL A 1 88 ? -18.481 -2.187 -35.795 1.00 75.94 88 VAL A N 1
ATOM 686 C CA . VAL A 1 88 ? -17.453 -2.909 -36.551 1.00 75.94 88 VAL A CA 1
ATOM 687 C C . VAL A 1 88 ? -17.126 -4.190 -35.804 1.00 75.94 88 VAL A C 1
ATOM 689 O O . VAL A 1 88 ? -16.605 -4.158 -34.691 1.00 75.94 88 VAL A O 1
ATOM 692 N N . HIS A 1 89 ? -17.422 -5.321 -36.431 1.00 76.00 89 HIS A N 1
ATOM 693 C CA . HIS A 1 89 ? -17.174 -6.648 -35.896 1.00 76.00 89 HIS A CA 1
ATOM 694 C C . HIS A 1 89 ? -16.416 -7.504 -36.909 1.00 76.00 89 HIS A C 1
ATOM 696 O O . HIS A 1 89 ? -16.625 -7.364 -38.110 1.00 76.00 89 HIS A O 1
ATOM 702 N N . VAL A 1 90 ? -15.581 -8.425 -36.433 1.00 75.50 90 VAL A N 1
ATOM 703 C CA . VAL A 1 90 ? -14.896 -9.422 -37.263 1.00 75.50 90 VAL A CA 1
ATOM 704 C C . VAL A 1 90 ? -15.456 -10.817 -37.003 1.00 75.50 90 VAL A C 1
ATOM 706 O O . VAL A 1 90 ? -15.645 -11.213 -35.851 1.00 75.50 90 VAL A O 1
ATOM 709 N N . VAL A 1 91 ? -15.728 -11.563 -38.073 1.00 72.19 91 VAL A N 1
ATOM 710 C CA . VAL A 1 91 ? -16.005 -13.006 -38.027 1.00 72.19 91 VAL A CA 1
ATOM 711 C C . VAL A 1 91 ? -14.714 -13.736 -38.356 1.00 72.19 91 VAL A C 1
ATOM 713 O O . VAL A 1 91 ? -14.241 -13.649 -39.486 1.00 72.19 91 VAL A O 1
ATOM 716 N N . ASN A 1 92 ? -14.142 -14.442 -37.380 1.00 68.00 92 ASN A N 1
ATOM 717 C CA . ASN A 1 92 ? -12.922 -15.214 -37.605 1.00 68.00 92 ASN A CA 1
ATOM 718 C C . ASN A 1 92 ? -13.200 -16.448 -38.473 1.00 68.00 92 ASN A C 1
ATOM 720 O O . ASN A 1 92 ? -14.115 -17.218 -38.179 1.00 68.00 92 ASN A O 1
ATOM 724 N N . HIS A 1 93 ? -12.358 -16.683 -39.476 1.00 67.44 93 HIS A N 1
ATOM 725 C CA . HIS A 1 93 ? -12.364 -17.926 -40.256 1.00 67.44 93 HIS A CA 1
ATOM 726 C C . HIS A 1 93 ? -11.372 -18.963 -39.718 1.00 67.44 93 HIS A C 1
ATOM 728 O O . HIS A 1 93 ? -11.159 -20.009 -40.329 1.00 67.44 93 HIS A O 1
ATOM 734 N N . THR A 1 94 ? -10.778 -18.702 -38.554 1.00 67.44 94 THR A N 1
ATOM 735 C CA . THR A 1 94 ? -9.966 -19.661 -37.810 1.00 67.44 94 THR A CA 1
ATOM 736 C C . THR A 1 94 ? -10.749 -20.251 -36.634 1.00 67.44 94 THR A C 1
ATOM 738 O O . THR A 1 94 ? -11.687 -19.633 -36.111 1.00 67.44 94 THR A O 1
ATOM 741 N N . PRO A 1 95 ? -10.349 -21.429 -36.128 1.00 70.75 95 PRO A N 1
ATOM 742 C CA . PRO A 1 95 ? -11.096 -22.071 -35.051 1.00 70.75 95 PRO A CA 1
ATOM 743 C C . PRO A 1 95 ? -10.919 -21.386 -33.684 1.00 70.75 95 PRO A C 1
ATOM 745 O O . PRO A 1 95 ? -11.533 -21.817 -32.712 1.00 70.75 95 PRO A O 1
ATOM 748 N N . LEU A 1 96 ? -10.159 -20.282 -33.603 1.00 77.44 96 LEU A N 1
ATOM 749 C CA . LEU A 1 96 ? -10.109 -19.392 -32.433 1.00 77.44 96 LEU A CA 1
ATOM 750 C C . LEU A 1 96 ? -11.491 -18.814 -32.078 1.00 77.44 96 LEU A C 1
ATOM 752 O O . LEU A 1 96 ? -11.730 -18.442 -30.934 1.00 77.44 96 LEU A O 1
ATOM 756 N N . ILE A 1 97 ? -12.430 -18.799 -33.031 1.00 78.81 97 ILE A N 1
ATOM 757 C CA . ILE A 1 97 ? -13.844 -18.446 -32.817 1.00 78.81 97 ILE A CA 1
ATOM 758 C C . ILE A 1 97 ? -14.565 -19.364 -31.813 1.00 78.81 97 ILE A C 1
ATOM 760 O O . ILE A 1 97 ? -15.630 -19.018 -31.307 1.00 78.81 97 ILE A O 1
ATOM 764 N N . LEU A 1 98 ? -13.996 -20.545 -31.541 1.00 83.19 98 LEU A N 1
ATOM 765 C CA . LEU A 1 98 ? -14.513 -21.544 -30.603 1.00 83.19 98 LEU A CA 1
ATOM 766 C C . LEU A 1 98 ? -13.890 -21.423 -29.200 1.00 83.19 98 LEU A C 1
ATOM 768 O O . LEU A 1 98 ? -14.113 -22.295 -28.360 1.00 83.19 98 LEU A O 1
ATOM 772 N N . ILE A 1 99 ? -13.090 -20.384 -28.939 1.00 87.75 99 ILE A N 1
ATOM 773 C CA . ILE A 1 99 ? -12.563 -20.104 -27.600 1.00 87.75 99 ILE A CA 1
ATOM 774 C C . ILE A 1 99 ? -13.720 -19.687 -26.686 1.00 87.75 99 ILE A C 1
ATOM 776 O O . ILE A 1 99 ? -14.462 -18.733 -26.950 1.00 87.75 99 ILE A O 1
ATOM 780 N N . ASN A 1 100 ? -13.870 -20.406 -25.577 1.00 88.69 100 ASN A N 1
ATOM 781 C CA . ASN A 1 100 ? -14.958 -20.174 -24.637 1.00 88.69 100 ASN A CA 1
ATOM 782 C C . ASN A 1 100 ? -14.644 -19.074 -23.624 1.00 88.69 100 ASN A C 1
ATOM 784 O O . ASN A 1 100 ? -13.495 -18.682 -23.399 1.00 88.69 100 ASN A O 1
ATOM 788 N N . HIS A 1 101 ? -15.711 -18.559 -23.015 1.00 88.44 101 HIS A N 1
ATOM 789 C CA . HIS A 1 101 ? -15.617 -17.545 -21.979 1.00 88.44 101 HIS A CA 1
ATOM 790 C C . HIS A 1 101 ? -15.069 -18.134 -20.676 1.00 88.44 101 HIS A C 1
ATOM 792 O O . HIS A 1 101 ? -15.594 -19.122 -20.163 1.00 88.44 101 HIS A O 1
ATOM 798 N N . SER A 1 102 ? -14.116 -17.441 -20.060 1.00 86.19 102 SER A N 1
ATOM 799 C CA . SER A 1 102 ? -13.795 -17.597 -18.642 1.00 86.19 102 SER A CA 1
ATOM 800 C C . SER A 1 102 ? -13.638 -16.229 -17.984 1.00 86.19 102 SER A C 1
ATOM 802 O O . SER A 1 102 ? -13.021 -15.326 -18.549 1.00 86.19 102 SER A O 1
ATOM 804 N N . CYS A 1 103 ? -14.161 -16.077 -16.763 1.00 76.88 103 CYS A N 1
ATOM 805 C CA . CYS A 1 103 ? -13.906 -14.896 -15.931 1.00 76.88 103 CYS A CA 1
ATOM 806 C C . CYS A 1 103 ? -12.473 -14.874 -15.362 1.00 76.88 103 CYS A C 1
ATOM 808 O O . CYS A 1 103 ? -12.001 -13.830 -14.916 1.00 76.88 103 CYS A O 1
ATOM 810 N N . SER A 1 104 ? -11.773 -16.014 -15.400 1.00 76.56 104 SER A N 1
ATOM 811 C CA . SER A 1 104 ? -10.348 -16.158 -15.084 1.00 76.56 104 SER A CA 1
ATOM 812 C C . SER A 1 104 ? -9.648 -16.825 -16.272 1.00 76.56 104 SER A C 1
ATOM 814 O O . SER A 1 104 ? -9.339 -18.017 -16.203 1.00 76.56 104 SER A O 1
ATOM 816 N N . PRO A 1 105 ? -9.507 -16.113 -17.401 1.00 84.94 105 PRO A N 1
ATOM 817 C CA . PRO A 1 105 ? -9.032 -16.714 -18.638 1.00 84.94 105 PRO A CA 1
ATOM 818 C C . PRO A 1 105 ? -7.531 -17.018 -18.604 1.00 84.94 105 PRO A C 1
ATOM 820 O O . PRO A 1 105 ? -6.775 -16.365 -17.886 1.00 84.94 105 PRO A O 1
ATOM 823 N N . ASN A 1 106 ? -7.103 -17.974 -19.430 1.00 81.25 106 ASN A N 1
ATOM 824 C CA . ASN A 1 106 ? -5.687 -18.279 -19.666 1.00 81.25 106 ASN A CA 1
ATOM 825 C C . ASN A 1 106 ? -5.142 -17.638 -20.961 1.00 81.25 106 ASN A C 1
ATOM 827 O O . ASN A 1 106 ? -3.930 -17.643 -21.186 1.00 81.25 106 ASN A O 1
ATOM 831 N N . THR A 1 107 ? -6.003 -16.996 -21.761 1.00 82.56 107 THR A N 1
ATOM 832 C CA . THR A 1 107 ? -5.627 -16.164 -22.917 1.00 82.56 107 THR A CA 1
ATOM 833 C C . THR A 1 107 ? -6.303 -14.794 -22.908 1.00 82.56 107 THR A C 1
ATOM 835 O O . THR A 1 107 ? -7.324 -14.583 -22.251 1.00 82.56 107 THR A O 1
ATOM 838 N N . ALA A 1 108 ? -5.731 -13.846 -23.647 1.00 79.25 108 ALA A N 1
ATOM 839 C CA . ALA A 1 108 ? -6.272 -12.506 -23.822 1.00 79.25 108 ALA A CA 1
ATOM 840 C C . ALA A 1 108 ? -6.058 -11.992 -25.246 1.00 79.25 108 ALA A C 1
ATOM 842 O O . ALA A 1 108 ? -5.219 -12.509 -25.987 1.00 79.25 108 ALA A O 1
ATOM 843 N N . LEU A 1 109 ? -6.804 -10.945 -25.600 1.00 79.44 109 LEU A N 1
ATOM 844 C CA . LEU A 1 109 ? -6.606 -10.232 -26.850 1.00 79.44 109 LEU A CA 1
ATOM 845 C C . LEU A 1 109 ? -5.562 -9.138 -26.720 1.00 79.44 109 LEU A C 1
ATOM 847 O O . LEU A 1 109 ? -5.737 -8.191 -25.956 1.00 79.44 109 LEU A O 1
ATOM 851 N N . GLN A 1 110 ? -4.514 -9.235 -27.528 1.00 68.38 110 GLN A N 1
ATOM 852 C CA . GLN A 1 110 ? -3.546 -8.170 -27.703 1.00 68.38 110 GLN A CA 1
ATOM 853 C C . GLN A 1 110 ? -3.874 -7.356 -28.957 1.00 68.38 110 GLN A C 1
ATOM 855 O O . GLN A 1 110 ? -3.881 -7.867 -30.076 1.00 68.38 110 GLN A O 1
ATOM 860 N N . TRP A 1 111 ? -4.107 -6.064 -28.749 1.00 66.00 111 TRP A N 1
ATOM 861 C CA . TRP A 1 111 ? -4.434 -5.088 -29.782 1.00 66.00 111 TRP A CA 1
ATOM 862 C C . TRP A 1 111 ? -3.155 -4.319 -30.128 1.00 66.00 111 TRP A C 1
ATOM 864 O O . TRP A 1 111 ? -2.744 -3.430 -29.386 1.00 66.00 111 TRP A O 1
ATOM 874 N N . SER A 1 112 ? -2.470 -4.699 -31.206 1.00 49.81 112 SER A N 1
ATOM 875 C CA . SER A 1 112 ? -1.232 -4.042 -31.650 1.00 49.81 112 SER A CA 1
ATOM 876 C C . SER A 1 112 ? -1.226 -3.845 -33.160 1.00 49.81 112 SER A C 1
ATOM 878 O O . SER A 1 112 ? -1.557 -4.776 -33.888 1.00 49.81 112 SER A O 1
ATOM 880 N N . ALA A 1 113 ? -0.804 -2.665 -33.632 1.00 40.28 113 ALA A N 1
ATOM 881 C CA . ALA A 1 113 ? -0.461 -2.479 -35.041 1.00 40.28 113 ALA A CA 1
ATOM 882 C C . ALA A 1 113 ? 0.588 -3.531 -35.450 1.00 40.28 113 ALA A C 1
ATOM 884 O O . ALA A 1 113 ? 1.502 -3.796 -34.657 1.00 40.28 113 ALA A O 1
ATOM 885 N N . PRO A 1 114 ? 0.458 -4.169 -36.628 1.00 31.95 114 PRO A N 1
ATOM 886 C CA . PRO A 1 114 ? 1.409 -5.189 -37.046 1.00 31.95 114 PRO A CA 1
ATOM 887 C C . PRO A 1 114 ? 2.831 -4.600 -37.094 1.00 31.95 114 PRO A C 1
ATOM 889 O O . PRO A 1 114 ? 2.997 -3.430 -37.455 1.00 31.95 114 PRO A O 1
ATOM 892 N N . PRO A 1 115 ? 3.869 -5.368 -36.713 1.00 29.69 115 PRO A N 1
ATOM 893 C CA . PRO A 1 115 ? 5.249 -4.901 -36.779 1.00 29.69 115 PRO A CA 1
ATOM 894 C C . PRO A 1 115 ? 5.617 -4.500 -38.214 1.00 29.69 115 PRO A C 1
ATOM 896 O O . PRO A 1 115 ? 5.230 -5.151 -39.180 1.00 29.69 115 PRO A O 1
ATOM 899 N N . SER A 1 116 ? 6.389 -3.421 -38.353 1.00 32.72 116 SER A N 1
ATOM 900 C CA . SER A 1 116 ? 6.717 -2.750 -39.619 1.00 32.72 116 SER A CA 1
ATOM 901 C C . SER A 1 116 ? 7.684 -3.510 -40.545 1.00 32.72 116 SER A C 1
ATOM 903 O O . SER A 1 116 ? 8.328 -2.890 -41.389 1.00 32.72 116 SER A O 1
ATOM 905 N N . HIS A 1 117 ? 7.807 -4.833 -40.421 1.00 31.31 117 HIS A N 1
ATOM 906 C CA . HIS A 1 117 ? 8.650 -5.650 -41.292 1.00 31.31 117 HIS A CA 1
ATOM 907 C C . HIS A 1 117 ? 7.871 -6.825 -41.900 1.00 31.31 117 HIS A C 1
ATOM 909 O O . HIS A 1 117 ? 7.206 -7.573 -41.195 1.00 31.31 117 HIS A O 1
ATOM 915 N N . GLU A 1 118 ? 8.037 -6.960 -43.223 1.00 30.12 118 GLU A N 1
ATOM 916 C CA . GLU A 1 118 ? 7.567 -8.025 -44.130 1.00 30.12 118 GLU A CA 1
ATOM 917 C C . GLU A 1 118 ? 6.134 -7.906 -44.692 1.00 30.12 118 GLU A C 1
ATOM 919 O O . GLU A 1 118 ? 5.217 -8.651 -44.364 1.00 30.12 118 GLU A O 1
ATOM 924 N N . SER A 1 119 ? 5.976 -6.926 -45.594 1.00 33.22 119 SER A N 1
ATOM 925 C CA . SER A 1 119 ? 5.485 -7.009 -46.996 1.00 33.22 119 SER A CA 1
ATOM 926 C C . SER A 1 119 ? 4.437 -8.048 -47.453 1.00 33.22 119 SER A C 1
ATOM 928 O O . SER A 1 119 ? 4.322 -8.264 -48.656 1.00 33.22 119 SER A O 1
ATOM 930 N N . SER A 1 120 ? 3.639 -8.645 -46.568 1.00 37.12 120 SER A N 1
ATOM 931 C CA . SER A 1 120 ? 2.578 -9.597 -46.958 1.00 37.12 120 SER A CA 1
ATOM 932 C C . SER A 1 120 ? 1.168 -9.145 -46.560 1.00 37.12 120 SER A C 1
ATOM 934 O O . SER A 1 120 ? 0.190 -9.667 -47.081 1.00 37.12 120 SER A O 1
ATOM 936 N N . PHE A 1 121 ? 1.040 -8.149 -45.674 1.00 37.66 121 PHE A N 1
ATOM 937 C CA . PHE A 1 121 ? -0.260 -7.680 -45.166 1.00 37.66 121 PHE A CA 1
ATOM 938 C C . PHE A 1 121 ? -0.863 -6.501 -45.946 1.00 37.66 121 PHE A C 1
ATOM 940 O O . PHE A 1 121 ? -2.053 -6.220 -45.814 1.00 37.66 121 PHE A O 1
ATOM 947 N N . SER A 1 122 ? -0.082 -5.817 -46.787 1.00 36.47 122 SER A N 1
ATOM 948 C CA . SER A 1 122 ? -0.565 -4.659 -47.555 1.00 36.47 122 SER A CA 1
ATOM 949 C C . SER A 1 122 ? -1.481 -5.030 -48.729 1.00 36.47 122 SER A C 1
ATOM 951 O O . SER A 1 122 ? -2.226 -4.174 -49.200 1.00 36.47 122 SER A O 1
ATOM 953 N N . SER A 1 123 ? -1.467 -6.284 -49.196 1.00 35.06 123 SER A N 1
ATOM 954 C CA . SER A 1 123 ? -2.258 -6.725 -50.356 1.00 35.06 123 SER A CA 1
ATOM 955 C C . SER A 1 123 ? -3.702 -7.117 -50.011 1.00 35.06 123 SER A C 1
ATOM 957 O O . SER A 1 123 ? -4.595 -6.880 -50.820 1.00 35.06 123 SER A O 1
ATOM 959 N N . LEU A 1 124 ? -3.969 -7.640 -48.807 1.00 35.31 124 LEU A N 1
ATOM 960 C CA . LEU A 1 124 ? -5.318 -8.042 -48.369 1.00 35.31 124 LEU A CA 1
ATOM 961 C C . LEU A 1 124 ? -6.191 -6.853 -47.930 1.00 35.31 124 LEU A C 1
ATOM 963 O O . LEU A 1 124 ? -7.382 -6.817 -48.238 1.00 35.31 124 LEU A O 1
ATOM 967 N N . ALA A 1 125 ? -5.604 -5.833 -47.292 1.00 32.72 125 ALA A N 1
ATOM 968 C CA . ALA A 1 125 ? -6.325 -4.613 -46.906 1.00 32.72 125 ALA A CA 1
ATOM 969 C C . ALA A 1 125 ? -6.840 -3.817 -48.126 1.00 32.72 125 ALA A C 1
ATOM 971 O O . ALA A 1 125 ? -7.919 -3.226 -48.077 1.00 32.72 125 ALA A O 1
ATOM 972 N N . ALA A 1 126 ? -6.111 -3.862 -49.248 1.00 30.69 126 ALA A N 1
ATOM 973 C CA . ALA A 1 126 ? -6.480 -3.183 -50.491 1.00 30.69 126 ALA A CA 1
ATOM 974 C C . ALA A 1 126 ? -7.672 -3.833 -51.226 1.00 30.69 126 ALA A C 1
ATOM 976 O O . ALA A 1 126 ? -8.371 -3.147 -51.969 1.00 30.69 126 ALA A O 1
ATOM 977 N N . LEU A 1 127 ? -7.933 -5.128 -51.006 1.00 33.12 127 LEU A N 1
ATOM 978 C CA . LEU A 1 127 ? -9.032 -5.868 -51.644 1.00 33.12 127 LEU A CA 1
ATOM 979 C C . LEU A 1 127 ? -10.355 -5.797 -50.860 1.00 33.12 127 LEU A C 1
ATOM 981 O O . LEU A 1 127 ? -11.414 -5.995 -51.448 1.00 33.12 127 LEU A O 1
ATOM 985 N N . ALA A 1 128 ? -10.316 -5.477 -49.561 1.00 33.91 128 ALA A N 1
ATOM 986 C CA . ALA A 1 128 ? -11.490 -5.480 -48.678 1.00 33.91 128 ALA A CA 1
ATOM 987 C C . ALA A 1 128 ? -12.076 -4.085 -48.366 1.00 33.91 128 ALA A C 1
ATOM 989 O O . ALA A 1 128 ? -13.001 -3.978 -47.563 1.00 33.91 128 ALA A O 1
ATOM 990 N N . GLY A 1 129 ? -11.544 -3.000 -48.948 1.00 31.27 129 GLY A N 1
ATOM 991 C CA . GLY A 1 129 ? -11.983 -1.629 -48.623 1.00 31.27 129 GLY A CA 1
ATOM 992 C C . GLY A 1 129 ? -11.712 -1.214 -47.166 1.00 31.27 129 GLY A C 1
ATOM 993 O O . GLY A 1 129 ? -12.282 -0.240 -46.677 1.00 31.27 129 GLY A O 1
ATOM 994 N N . ALA A 1 130 ? -10.852 -1.960 -46.471 1.00 36.12 130 ALA A N 1
ATOM 995 C CA . ALA A 1 130 ? -10.449 -1.738 -45.092 1.00 36.12 130 ALA A CA 1
ATOM 996 C C . ALA A 1 130 ? -9.392 -0.624 -45.013 1.00 36.12 130 ALA A C 1
ATOM 998 O O . ALA A 1 130 ? -8.405 -0.635 -45.751 1.00 36.12 130 ALA A O 1
ATOM 999 N N . HIS A 1 131 ? -9.585 0.348 -44.115 1.00 37.38 131 HIS A N 1
ATOM 1000 C CA . HIS A 1 131 ? -8.603 1.411 -43.890 1.00 37.38 131 HIS A CA 1
ATOM 1001 C C . HIS A 1 131 ? -7.254 0.825 -43.406 1.00 37.38 131 HIS A C 1
ATOM 1003 O O . HIS A 1 131 ? -7.265 -0.095 -42.587 1.00 37.38 131 HIS A O 1
ATOM 1009 N N . PRO A 1 132 ? -6.096 1.389 -43.818 1.00 33.47 132 PRO A N 1
ATOM 1010 C CA . PRO A 1 132 ? -4.753 0.878 -43.489 1.00 33.47 132 PRO A CA 1
ATOM 1011 C C . PRO A 1 132 ? -4.393 0.803 -41.992 1.00 33.47 132 PRO A C 1
ATOM 1013 O O . PRO A 1 132 ? -3.335 0.286 -41.651 1.00 33.47 132 PRO A O 1
ATOM 1016 N N . GLU A 1 133 ? -5.243 1.322 -41.102 1.00 41.19 133 GLU A N 1
ATOM 1017 C CA . GLU A 1 133 ? -5.030 1.356 -39.647 1.00 41.19 133 GLU A CA 1
ATOM 1018 C C . GLU A 1 133 ? -5.795 0.260 -38.877 1.00 41.19 133 GLU A C 1
ATOM 1020 O O . GLU A 1 133 ? -5.777 0.245 -37.646 1.00 41.19 133 GLU A O 1
ATOM 1025 N N . GLN A 1 134 ? -6.491 -0.662 -39.555 1.00 47.06 134 GLN A N 1
ATOM 1026 C CA . GLN A 1 134 ? -7.268 -1.702 -38.871 1.00 47.06 134 GLN A CA 1
ATOM 1027 C C . GLN A 1 134 ? -6.371 -2.765 -38.218 1.00 47.06 134 GLN A C 1
ATOM 1029 O O . GLN A 1 134 ? -5.768 -3.614 -38.871 1.00 47.06 134 GLN A O 1
ATOM 1034 N N . VAL A 1 135 ? -6.312 -2.705 -36.887 1.00 54.47 135 VAL A N 1
ATOM 1035 C CA . VAL A 1 135 ? -5.609 -3.644 -36.011 1.00 54.47 135 VAL A CA 1
ATOM 1036 C C . VAL A 1 135 ? -6.482 -4.874 -35.760 1.00 54.47 135 VAL A C 1
ATOM 1038 O O . VAL A 1 135 ? -7.472 -4.798 -35.033 1.00 54.47 135 VAL A O 1
ATOM 1041 N N . PHE A 1 136 ? -6.105 -6.022 -36.324 1.00 64.31 136 PHE A N 1
ATOM 1042 C CA . PHE A 1 136 ? -6.696 -7.309 -35.953 1.00 64.31 136 PHE A CA 1
ATOM 1043 C C . PHE A 1 136 ? -6.065 -7.820 -34.648 1.00 64.31 136 PHE A C 1
ATOM 1045 O O . PHE A 1 136 ? -4.836 -7.819 -34.527 1.00 64.31 136 PHE A O 1
ATOM 1052 N N . PRO A 1 137 ? -6.862 -8.247 -33.653 1.00 70.62 137 PRO A N 1
ATOM 1053 C CA . PRO A 1 137 ? -6.320 -8.627 -32.359 1.00 70.62 137 PRO A CA 1
ATOM 1054 C C . PRO A 1 137 ? -5.668 -10.019 -32.401 1.00 70.62 137 PRO A C 1
ATOM 1056 O O . PRO A 1 137 ? -6.169 -10.951 -33.036 1.00 70.62 137 PRO A O 1
ATOM 1059 N N . LEU A 1 138 ? -4.546 -10.158 -31.694 1.00 73.25 138 LEU A N 1
ATOM 1060 C CA . LEU A 1 138 ? -3.825 -11.418 -31.502 1.00 73.25 138 LEU A CA 1
ATOM 1061 C C . LEU A 1 138 ? -4.333 -12.133 -30.247 1.00 73.25 138 LEU A C 1
ATOM 1063 O O . LEU A 1 138 ? -4.519 -11.497 -29.211 1.00 73.25 138 LEU A O 1
ATOM 1067 N N . VAL A 1 139 ? -4.494 -13.454 -30.303 1.00 77.62 139 VAL A N 1
ATOM 1068 C CA . VAL A 1 139 ? -4.743 -14.286 -29.117 1.00 77.62 139 VAL A CA 1
ATOM 1069 C C . VAL A 1 139 ? -3.410 -14.638 -28.482 1.00 77.62 139 VAL A C 1
ATOM 1071 O O . VAL A 1 139 ? -2.588 -15.310 -29.103 1.00 77.62 139 VAL A O 1
ATOM 1074 N N . VAL A 1 140 ? -3.195 -14.209 -27.242 1.00 69.75 140 VAL A N 1
ATOM 1075 C CA . VAL A 1 140 ? -1.937 -14.419 -26.516 1.00 69.75 140 VAL A CA 1
ATOM 1076 C C . VAL A 1 140 ? -2.204 -15.160 -25.212 1.00 69.75 140 VAL A C 1
ATOM 1078 O O . VAL A 1 140 ? -3.135 -14.820 -24.480 1.00 69.75 140 VAL A O 1
ATOM 1081 N N . ALA A 1 141 ? -1.384 -16.164 -24.902 1.00 72.69 141 ALA A N 1
ATOM 1082 C CA . ALA A 1 141 ? -1.406 -16.837 -23.608 1.00 72.69 141 ALA A CA 1
ATOM 1083 C C . ALA A 1 141 ? -0.979 -15.873 -22.488 1.00 72.69 141 ALA A C 1
ATOM 1085 O O . ALA A 1 141 ? 0.091 -15.271 -22.551 1.00 72.69 141 ALA A O 1
ATOM 1086 N N . ILE A 1 142 ? -1.802 -15.733 -21.449 1.00 67.56 142 ILE A N 1
ATOM 1087 C CA . ILE A 1 142 ? -1.518 -14.901 -20.261 1.00 67.56 142 ILE A CA 1
ATOM 1088 C C . ILE A 1 142 ? -1.248 -15.736 -19.004 1.00 67.56 142 ILE A C 1
ATOM 1090 O O . ILE A 1 142 ? -0.860 -15.195 -17.973 1.00 67.56 142 ILE A O 1
ATOM 1094 N N . ALA A 1 143 ? -1.425 -17.051 -19.106 1.00 72.38 143 ALA A N 1
ATOM 1095 C CA . ALA A 1 143 ? -1.045 -18.049 -18.119 1.00 72.38 143 ALA A CA 1
ATOM 1096 C C . ALA A 1 143 ? -0.417 -19.253 -18.843 1.00 72.38 143 ALA A C 1
ATOM 1098 O O . ALA A 1 143 ? -0.624 -19.425 -20.046 1.00 72.38 143 ALA A O 1
ATOM 1099 N N . SER A 1 144 ? 0.361 -20.071 -18.130 1.00 78.88 144 SER A N 1
ATOM 1100 C CA . SER A 1 144 ? 0.816 -21.356 -18.670 1.00 78.88 144 SER A CA 1
ATOM 1101 C C . SER A 1 144 ? -0.396 -22.261 -18.870 1.00 78.88 144 SER A C 1
ATOM 1103 O O . SER A 1 144 ? -1.210 -22.381 -17.958 1.00 78.88 144 SER A O 1
ATOM 1105 N N . ILE A 1 145 ? -0.507 -22.891 -20.040 1.00 84.31 145 ILE A N 1
ATOM 1106 C CA . ILE A 1 145 ? -1.634 -23.765 -20.394 1.00 84.31 145 ILE A CA 1
ATOM 1107 C C . ILE A 1 145 ? -1.085 -25.179 -20.532 1.00 84.31 145 ILE A C 1
ATOM 1109 O O . ILE A 1 145 ? -0.217 -25.426 -21.374 1.00 84.31 145 ILE A O 1
ATOM 1113 N N . SER A 1 146 ? -1.544 -26.100 -19.690 1.00 88.19 146 SER A N 1
ATOM 1114 C CA . SER A 1 146 ? -1.100 -27.494 -19.748 1.00 88.19 146 SER A CA 1
ATOM 1115 C C . SER A 1 146 ? -1.678 -28.216 -20.962 1.00 88.19 146 SER A C 1
ATOM 1117 O O . SER A 1 146 ? -2.779 -27.920 -21.430 1.00 88.19 146 SER A O 1
ATOM 1119 N N . LYS A 1 147 ? -0.971 -29.237 -21.452 1.00 90.12 147 LYS A N 1
ATOM 1120 C CA . LYS A 1 147 ? -1.501 -30.142 -22.474 1.00 90.12 147 LYS A CA 1
ATOM 1121 C C . LYS A 1 147 ? -2.877 -30.689 -22.062 1.00 90.12 147 LYS A C 1
ATOM 1123 O O . LYS A 1 147 ? -3.026 -31.324 -21.022 1.00 90.12 147 LYS A O 1
ATOM 1128 N N . GLY A 1 148 ? -3.866 -30.506 -22.931 1.00 88.12 148 GLY A N 1
ATOM 1129 C CA . GLY A 1 148 ? -5.251 -30.931 -22.742 1.00 88.12 148 GLY A CA 1
ATOM 1130 C C . GLY A 1 148 ? -6.149 -29.903 -22.046 1.00 88.12 148 GLY A C 1
ATOM 1131 O O . GLY A 1 148 ? -7.357 -30.132 -21.972 1.00 88.12 148 GLY A O 1
ATOM 1132 N N . GLU A 1 149 ? -5.602 -28.785 -21.567 1.00 88.81 149 GLU A N 1
ATOM 1133 C CA . GLU A 1 149 ? -6.359 -27.709 -20.925 1.00 88.81 149 GLU A CA 1
ATOM 1134 C C . GLU A 1 149 ? -7.109 -26.851 -21.958 1.00 88.81 149 GLU A C 1
ATOM 1136 O O . GLU A 1 149 ? -6.596 -26.562 -23.043 1.00 88.81 149 GLU A O 1
ATOM 1141 N N . GLU A 1 150 ? -8.346 -26.464 -21.628 1.00 90.56 150 GLU A N 1
ATOM 1142 C CA . GLU A 1 150 ? -9.191 -25.611 -22.470 1.00 90.56 150 GLU A CA 1
ATOM 1143 C C . GLU A 1 150 ? -8.615 -24.195 -22.564 1.00 90.56 150 GLU A C 1
ATOM 1145 O O . GLU A 1 150 ? -8.258 -23.572 -21.564 1.00 90.56 150 GLU A O 1
ATOM 1150 N N . VAL A 1 151 ? -8.558 -23.670 -23.783 1.00 88.81 151 VAL A N 1
ATOM 1151 C CA . VAL A 1 151 ? -8.174 -22.290 -24.056 1.00 88.81 151 VAL A CA 1
ATOM 1152 C C . VAL A 1 151 ? -9.398 -21.404 -23.887 1.00 88.81 151 VAL A C 1
ATOM 1154 O O . VAL A 1 151 ? -10.429 -21.618 -24.528 1.00 88.81 151 VAL A O 1
ATOM 1157 N N . THR A 1 152 ? -9.281 -20.401 -23.022 1.00 89.75 152 THR A N 1
ATOM 1158 C CA . THR A 1 152 ? -10.384 -19.506 -22.664 1.00 89.75 152 THR A CA 1
ATOM 1159 C C . THR A 1 152 ? -9.948 -18.050 -22.660 1.00 89.75 152 THR A C 1
ATOM 1161 O O . THR A 1 152 ? -8.804 -17.727 -22.334 1.00 89.75 152 THR A O 1
ATOM 1164 N N . TRP A 1 153 ? -10.883 -17.160 -22.973 1.00 88.31 153 TRP A N 1
ATOM 1165 C CA . TRP A 1 153 ? -10.704 -15.707 -22.908 1.00 88.31 153 TRP A CA 1
ATOM 1166 C C . TRP A 1 153 ? -11.936 -15.046 -22.268 1.00 88.31 153 TRP A C 1
ATOM 1168 O O . TRP A 1 153 ? -12.976 -15.687 -22.111 1.00 88.31 153 TRP A O 1
ATOM 1178 N N . ASN A 1 154 ? -11.865 -13.778 -21.869 1.00 87.56 154 ASN A N 1
ATOM 1179 C CA . ASN A 1 154 ? -13.018 -13.101 -21.271 1.00 87.56 154 ASN A CA 1
ATOM 1180 C C . ASN A 1 154 ? -13.750 -12.243 -22.312 1.00 87.56 154 ASN A C 1
ATOM 1182 O O . ASN A 1 154 ? -13.267 -11.188 -22.696 1.00 87.56 154 ASN A O 1
ATOM 1186 N N . TYR A 1 155 ? -14.950 -12.667 -22.717 1.00 90.19 155 TYR A N 1
ATOM 1187 C CA . TYR A 1 155 ? -15.750 -12.002 -23.767 1.00 90.19 155 TYR A CA 1
ATOM 1188 C C . TYR A 1 155 ? -16.044 -10.525 -23.454 1.00 90.19 155 TYR A C 1
ATOM 1190 O O . TYR A 1 155 ? -16.165 -9.699 -24.353 1.00 90.19 155 TYR A O 1
ATOM 1198 N N . LEU A 1 156 ? -16.125 -10.168 -22.168 1.00 88.44 156 LEU A N 1
ATOM 1199 C CA . LEU A 1 156 ? -16.389 -8.795 -21.724 1.00 88.44 156 LEU A CA 1
ATOM 1200 C C . LEU A 1 156 ? -15.184 -7.872 -21.953 1.00 88.44 156 LEU A C 1
ATOM 1202 O O . LEU A 1 156 ? -15.247 -6.686 -21.646 1.00 88.44 156 LEU A O 1
ATOM 1206 N N . SER A 1 157 ? -14.069 -8.412 -22.445 1.00 84.38 157 SER A N 1
ATOM 1207 C CA . SER A 1 157 ? -12.894 -7.638 -22.800 1.00 84.38 157 SER A CA 1
ATOM 1208 C C . SER A 1 157 ? -12.994 -7.042 -24.211 1.00 84.38 157 SER A C 1
ATOM 1210 O O . SER A 1 157 ? -12.445 -5.970 -24.441 1.00 84.38 157 SER A O 1
ATOM 1212 N N . SER A 1 158 ? -13.752 -7.645 -25.134 1.00 85.12 158 SER A N 1
ATOM 1213 C CA . SER A 1 158 ? -14.016 -7.078 -26.468 1.00 85.12 158 SER A CA 1
ATOM 1214 C C . SER A 1 158 ? -15.433 -6.534 -26.636 1.00 85.12 158 SER A C 1
ATOM 1216 O O . SER A 1 158 ? -15.620 -5.596 -27.409 1.00 85.12 158 SER A O 1
ATOM 1218 N N . GLU A 1 159 ? -16.419 -7.083 -25.918 1.00 88.75 159 GLU A N 1
ATOM 1219 C CA . GLU A 1 159 ? -17.842 -6.806 -26.148 1.00 88.75 159 GLU A CA 1
ATOM 1220 C C . GLU A 1 159 ? -18.433 -5.802 -25.146 1.00 88.75 159 GLU A C 1
ATOM 1222 O O . GLU A 1 159 ? -18.459 -6.039 -23.934 1.00 88.75 159 GLU A O 1
ATOM 1227 N N . TRP A 1 160 ? -18.992 -4.695 -25.652 1.00 88.00 160 TRP A N 1
ATOM 1228 C CA . TRP A 1 160 ? -19.703 -3.708 -24.822 1.00 88.00 160 TRP A CA 1
ATOM 1229 C C . TRP A 1 160 ? -21.045 -4.249 -24.320 1.00 88.00 160 TRP A C 1
ATOM 1231 O O . TRP A 1 160 ? -21.352 -4.156 -23.131 1.00 88.00 160 TRP A O 1
ATOM 1241 N N . GLU A 1 161 ? -21.802 -4.862 -25.228 1.00 88.06 161 GLU A N 1
ATOM 1242 C CA . GLU A 1 161 ? -23.046 -5.599 -24.997 1.00 88.06 161 GLU A CA 1
ATOM 1243 C C . GLU A 1 161 ? -22.978 -6.875 -25.846 1.00 88.06 161 GLU A C 1
ATOM 1245 O O . GLU A 1 161 ? -22.626 -6.813 -27.025 1.00 88.06 161 GLU A O 1
ATOM 1250 N N . LEU A 1 162 ? -23.269 -8.038 -25.259 1.00 84.88 162 LEU A N 1
ATOM 1251 C CA . LEU A 1 162 ? -23.273 -9.303 -25.998 1.00 84.88 162 LEU A CA 1
ATOM 1252 C C . LEU A 1 162 ? -24.557 -9.442 -26.821 1.00 84.88 162 LEU A C 1
ATOM 1254 O O . LEU A 1 162 ? -25.655 -9.198 -26.323 1.00 84.88 162 LEU A O 1
ATOM 1258 N N . SER A 1 163 ? -24.435 -9.959 -28.046 1.00 83.62 163 SER A N 1
ATOM 1259 C CA . SER A 1 163 ? -25.593 -10.341 -28.872 1.00 83.62 163 SER A CA 1
ATOM 1260 C C . SER A 1 163 ? -26.416 -11.484 -28.267 1.00 83.62 163 SER A C 1
ATOM 1262 O O . SER A 1 163 ? -27.633 -11.529 -28.436 1.00 83.62 163 SER A O 1
ATOM 1264 N N . CYS A 1 164 ? -25.761 -12.407 -27.558 1.00 82.94 164 CYS A N 1
ATOM 1265 C CA . CYS A 1 164 ? -26.387 -13.563 -26.923 1.00 82.94 164 CYS A CA 1
ATOM 1266 C C . CYS A 1 164 ? -25.861 -13.734 -25.487 1.00 82.94 164 CYS A C 1
ATOM 1268 O O . CYS A 1 164 ? -24.904 -14.481 -25.274 1.00 82.94 164 CYS A O 1
ATOM 1270 N N . PRO A 1 165 ? -26.449 -13.040 -24.496 1.00 87.69 165 PRO A N 1
ATOM 1271 C CA . PRO A 1 165 ? -26.053 -13.170 -23.097 1.00 87.69 165 PRO A CA 1
ATOM 1272 C C . PRO A 1 165 ? -26.334 -14.564 -22.517 1.00 87.69 165 PRO A C 1
ATOM 1274 O O . PRO A 1 165 ? -27.285 -15.229 -22.927 1.00 87.69 165 PRO A O 1
ATOM 1277 N N . PHE A 1 166 ? -25.546 -14.995 -21.529 1.00 88.12 166 PHE A N 1
ATOM 1278 C CA . PHE A 1 166 ? -25.671 -16.325 -20.914 1.00 88.12 166 PHE A CA 1
ATOM 1279 C C . PHE A 1 166 ? -25.206 -16.350 -19.449 1.00 88.12 166 PHE A C 1
ATOM 1281 O O . PHE A 1 166 ? -24.487 -15.456 -18.993 1.00 88.12 166 PHE A O 1
ATOM 1288 N N . ASP A 1 167 ? -25.606 -17.389 -18.711 1.00 86.62 167 ASP A N 1
ATOM 1289 C CA . ASP A 1 167 ? -25.140 -17.632 -17.343 1.00 86.62 167 ASP A CA 1
ATOM 1290 C C . ASP A 1 167 ? -23.748 -18.281 -17.360 1.00 86.62 167 ASP A C 1
ATOM 1292 O O . ASP A 1 167 ? -23.511 -19.289 -18.030 1.00 86.62 167 ASP A O 1
ATOM 1296 N N . CYS A 1 168 ? -22.806 -17.692 -16.628 1.00 84.19 168 CYS A N 1
ATOM 1297 C CA . CYS A 1 168 ? -21.414 -18.111 -16.618 1.00 84.19 168 CYS A CA 1
ATOM 1298 C C . CYS A 1 168 ? -21.234 -19.427 -15.852 1.00 84.19 168 CYS A C 1
ATOM 1300 O O . CYS A 1 168 ? -21.559 -19.529 -14.670 1.00 84.19 168 CYS A O 1
ATOM 1302 N N . GLN A 1 169 ? -20.634 -20.423 -16.507 1.00 80.44 169 GLN A N 1
ATOM 1303 C CA . GLN A 1 169 ? -20.365 -21.741 -15.918 1.00 80.44 169 GLN A CA 1
ATOM 1304 C C . GLN A 1 169 ? -18.879 -21.976 -15.605 1.00 80.44 169 GLN A C 1
ATOM 1306 O O . GLN A 1 169 ? -18.484 -23.107 -15.331 1.00 80.44 169 GLN A O 1
ATOM 1311 N N . CYS A 1 170 ? -18.044 -20.929 -15.618 1.00 69.69 170 CYS A N 1
ATOM 1312 C CA . CYS A 1 170 ? -16.585 -21.070 -15.515 1.00 69.69 170 CYS A CA 1
ATOM 1313 C C . CYS A 1 170 ? -16.077 -21.581 -14.151 1.00 69.69 170 CYS A C 1
ATOM 1315 O O . CYS A 1 170 ? -14.920 -21.976 -14.053 1.00 69.69 170 CYS A O 1
ATOM 1317 N N . ARG A 1 171 ? -16.915 -21.575 -13.099 1.00 65.12 171 ARG A N 1
ATOM 1318 C CA . ARG A 1 171 ? -16.575 -22.005 -11.721 1.00 65.12 171 ARG A CA 1
ATOM 1319 C C . ARG A 1 171 ? -15.284 -21.386 -11.154 1.00 65.12 171 ARG A C 1
ATOM 1321 O O . ARG A 1 171 ? -14.710 -21.939 -10.216 1.00 65.12 171 ARG A O 1
ATOM 1328 N N . SER A 1 172 ? -14.827 -20.246 -11.682 1.00 60.25 172 SER A N 1
ATOM 1329 C CA . SER A 1 172 ? -13.753 -19.465 -11.062 1.00 60.25 172 SER A CA 1
ATOM 1330 C C . SER A 1 172 ? -14.148 -19.090 -9.627 1.00 60.25 172 SER A C 1
ATOM 1332 O O . SER A 1 172 ? -15.343 -19.086 -9.316 1.00 60.25 172 SER A O 1
ATOM 1334 N N . ARG A 1 173 ? -13.180 -18.744 -8.758 1.00 54.69 173 ARG A N 1
ATOM 1335 C CA . ARG A 1 173 ? -13.474 -18.261 -7.389 1.00 54.69 173 ARG A CA 1
ATOM 1336 C C . ARG A 1 173 ? -14.628 -17.242 -7.419 1.00 54.69 173 ARG A C 1
ATOM 1338 O O . ARG A 1 173 ? -14.726 -16.444 -8.358 1.00 54.69 173 ARG A O 1
ATOM 1345 N N . SER A 1 174 ? -15.536 -17.336 -6.446 1.00 53.38 174 SER A N 1
ATOM 1346 C CA . SER A 1 174 ? -16.851 -16.672 -6.457 1.00 53.38 174 SER A CA 1
ATOM 1347 C C . SER A 1 174 ? -16.791 -15.145 -6.554 1.00 53.38 174 SER A C 1
ATOM 1349 O O . SER A 1 174 ? -17.768 -14.529 -6.954 1.00 53.38 174 SER A O 1
ATOM 1351 N N . ASP A 1 175 ? -15.650 -14.545 -6.223 1.00 56.16 175 ASP A N 1
ATOM 1352 C CA . ASP A 1 175 ? -15.355 -13.114 -6.308 1.00 56.16 175 ASP A CA 1
ATOM 1353 C C . ASP A 1 175 ? -14.909 -12.647 -7.709 1.00 56.16 175 ASP A C 1
ATOM 1355 O O . ASP A 1 175 ? -14.979 -11.458 -8.019 1.00 56.16 175 ASP A O 1
ATOM 1359 N N . LEU A 1 176 ? -14.448 -13.555 -8.580 1.00 61.06 176 LEU A N 1
ATOM 1360 C CA . LEU A 1 176 ? -14.001 -13.221 -9.942 1.00 61.06 176 LEU A CA 1
ATOM 1361 C C . LEU A 1 176 ? -15.100 -13.418 -10.991 1.00 61.06 176 LEU A C 1
ATOM 1363 O O . LEU A 1 176 ? -15.051 -12.801 -12.053 1.00 61.06 176 LEU A O 1
ATOM 1367 N N . CYS A 1 177 ? -16.059 -14.302 -10.719 1.00 78.50 177 CYS A N 1
ATOM 1368 C CA . CYS A 1 177 ? -17.118 -14.631 -11.664 1.00 78.50 177 CYS A CA 1
ATOM 1369 C C . CYS A 1 177 ? -18.170 -13.517 -11.710 1.00 78.50 177 CYS A C 1
ATOM 1371 O O . CYS A 1 177 ? -18.708 -13.125 -10.679 1.00 78.50 177 CYS A O 1
ATOM 1373 N N . VAL A 1 178 ? -18.532 -13.054 -12.909 1.00 78.44 178 VAL A N 1
ATOM 1374 C CA . VAL A 1 178 ? -19.598 -12.046 -13.077 1.00 78.44 178 VAL A CA 1
ATOM 1375 C C . VAL A 1 178 ? -21.011 -12.622 -12.917 1.00 78.44 178 VAL A C 1
ATOM 1377 O O . VAL A 1 178 ? -21.989 -11.882 -12.953 1.00 78.44 178 VAL A O 1
ATOM 1380 N N . GLY A 1 179 ? -21.143 -13.946 -12.788 1.00 84.25 179 GLY A N 1
ATOM 1381 C CA . GLY A 1 179 ? -22.422 -14.653 -12.741 1.00 84.25 179 GLY A CA 1
ATOM 1382 C C . GLY A 1 179 ? -23.115 -14.695 -14.103 1.00 84.25 179 GLY A C 1
ATOM 1383 O O . GLY A 1 179 ? -23.257 -15.770 -14.675 1.00 84.25 179 GLY A O 1
ATOM 1384 N N . LYS A 1 180 ? -23.488 -13.537 -14.659 1.00 87.62 180 LYS A N 1
ATOM 1385 C CA . LYS A 1 180 ? -24.166 -13.414 -15.955 1.00 87.62 180 LYS A CA 1
ATOM 1386 C C . LYS A 1 180 ? -23.346 -12.576 -16.936 1.00 87.62 180 LYS A C 1
ATOM 1388 O O . LYS A 1 180 ? -23.011 -11.426 -16.661 1.00 87.62 180 LYS A O 1
ATOM 1393 N N . VAL A 1 181 ? -23.026 -13.146 -18.096 1.00 87.94 181 VAL A N 1
ATOM 1394 C CA . VAL A 1 181 ? -22.183 -12.511 -19.120 1.00 87.94 181 VAL A CA 1
ATOM 1395 C C . VAL A 1 181 ? -23.072 -11.681 -20.047 1.00 87.94 181 VAL A C 1
ATOM 1397 O O . VAL A 1 181 ? -23.670 -12.212 -20.980 1.00 87.94 181 VAL A O 1
ATOM 1400 N N . LEU A 1 182 ? -23.200 -10.382 -19.753 1.00 88.94 182 LEU A N 1
ATOM 1401 C CA . LEU A 1 182 ? -24.079 -9.450 -20.483 1.00 88.94 182 LEU A CA 1
ATOM 1402 C C . LEU A 1 182 ? -23.326 -8.488 -21.422 1.00 88.94 182 LEU A C 1
ATOM 1404 O O . LEU A 1 182 ? -23.887 -8.027 -22.410 1.00 88.94 182 LEU A O 1
ATOM 1408 N N . GLY A 1 183 ? -22.065 -8.182 -21.114 1.00 89.19 183 GLY A N 1
ATOM 1409 C CA . GLY A 1 183 ? -21.242 -7.179 -21.801 1.00 89.19 183 GLY A CA 1
ATOM 1410 C C . GLY A 1 183 ? -20.544 -6.241 -20.814 1.00 89.19 183 GLY A C 1
ATOM 1411 O O . GLY A 1 183 ? -20.978 -6.115 -19.666 1.00 89.19 183 GLY A O 1
ATOM 1412 N N . ALA A 1 184 ? -19.454 -5.598 -21.241 1.00 85.19 184 ALA A N 1
ATOM 1413 C CA . ALA A 1 184 ? -18.638 -4.714 -20.402 1.00 85.19 184 ALA A CA 1
ATOM 1414 C C . ALA A 1 184 ? -19.429 -3.555 -19.766 1.00 85.19 184 ALA A C 1
ATOM 1416 O O . ALA A 1 184 ? -19.098 -3.101 -18.670 1.00 85.19 184 ALA A O 1
ATOM 1417 N N . LYS A 1 185 ? -20.511 -3.109 -20.417 1.00 86.25 185 LYS A N 1
ATOM 1418 C CA . LYS A 1 185 ? -21.430 -2.073 -19.921 1.00 86.25 185 LYS A CA 1
ATOM 1419 C C . LYS A 1 185 ? -22.019 -2.393 -18.546 1.00 86.25 185 LYS A C 1
ATOM 1421 O O . LYS A 1 185 ? -22.256 -1.486 -17.756 1.00 86.25 185 LYS A O 1
ATOM 1426 N N . HIS A 1 186 ? -22.248 -3.676 -18.275 1.00 83.50 186 HIS A N 1
ATOM 1427 C CA . HIS A 1 186 ? -22.922 -4.161 -17.069 1.00 83.50 186 HIS A CA 1
ATOM 1428 C C . HIS A 1 186 ? -21.959 -4.521 -15.934 1.00 83.50 186 HIS A C 1
ATOM 1430 O O . HIS A 1 186 ? -22.404 -4.938 -14.867 1.00 83.50 186 HIS A O 1
ATOM 1436 N N . LEU A 1 187 ? -20.650 -4.388 -16.158 1.00 72.88 187 LEU A N 1
ATOM 1437 C CA . LEU A 1 187 ? -19.649 -4.599 -15.122 1.00 72.88 187 LEU A CA 1
ATOM 1438 C C . LEU A 1 187 ? -19.729 -3.493 -14.064 1.00 72.88 187 LEU A C 1
ATOM 1440 O O . LEU A 1 187 ? -19.936 -2.321 -14.385 1.00 72.88 187 LEU A O 1
ATOM 1444 N N . THR A 1 188 ? -19.484 -3.847 -12.805 1.00 64.31 188 THR A N 1
ATOM 1445 C CA . THR A 1 188 ? -19.275 -2.848 -11.747 1.00 64.31 188 THR A CA 1
ATOM 1446 C C . THR A 1 188 ? -17.983 -2.069 -12.000 1.00 64.31 188 THR A C 1
ATOM 1448 O O . THR A 1 188 ? -17.083 -2.558 -12.685 1.00 64.31 188 THR A O 1
ATOM 1451 N N . SER A 1 189 ? -17.821 -0.876 -11.418 1.00 57.25 189 SER A N 1
ATOM 1452 C CA . SER A 1 189 ? -16.575 -0.103 -11.569 1.00 57.25 189 SER A CA 1
ATOM 1453 C C . SER A 1 189 ? -15.338 -0.882 -11.102 1.00 57.25 189 SER A C 1
ATOM 1455 O O . SER A 1 189 ? -14.293 -0.809 -11.740 1.00 57.25 189 SER A O 1
ATOM 1457 N N . ALA A 1 190 ? -15.461 -1.690 -10.044 1.00 52.03 190 ALA A N 1
ATOM 1458 C CA . ALA A 1 190 ? -14.381 -2.558 -9.574 1.00 52.03 190 ALA A CA 1
ATOM 1459 C C . ALA A 1 190 ? -14.018 -3.646 -10.603 1.00 52.03 190 ALA A C 1
ATOM 1461 O O . ALA A 1 190 ? -12.839 -3.862 -10.891 1.00 52.03 190 ALA A O 1
ATOM 1462 N N . GLN A 1 191 ? -15.019 -4.296 -11.206 1.00 63.56 191 GLN A N 1
ATOM 1463 C CA . GLN A 1 191 ? -14.800 -5.290 -12.262 1.00 63.56 191 GLN A CA 1
ATOM 1464 C C . GLN A 1 191 ? -14.198 -4.654 -13.519 1.00 63.56 191 GLN A C 1
ATOM 1466 O O . GLN A 1 191 ? -13.241 -5.189 -14.070 1.00 63.56 191 GLN A O 1
ATOM 1471 N N . LYS A 1 192 ? -14.708 -3.490 -13.931 1.00 68.38 192 LYS A N 1
ATOM 1472 C CA . LYS A 1 192 ? -14.188 -2.670 -15.032 1.00 68.38 192 LYS A CA 1
ATOM 1473 C C . LYS A 1 192 ? -12.706 -2.344 -14.852 1.00 68.38 192 LYS A C 1
ATOM 1475 O O . LYS A 1 192 ? -11.905 -2.620 -15.737 1.00 68.38 192 LYS A O 1
ATOM 1480 N N . THR A 1 193 ? -12.328 -1.806 -13.694 1.00 57.31 193 THR A N 1
ATOM 1481 C CA . THR A 1 193 ? -10.935 -1.459 -13.386 1.00 57.31 193 THR A CA 1
ATOM 1482 C C . THR A 1 193 ? -10.025 -2.680 -13.399 1.00 57.31 193 THR A C 1
ATOM 1484 O O . THR A 1 193 ? -8.937 -2.626 -13.957 1.00 57.31 193 THR A O 1
ATOM 1487 N N . ARG A 1 194 ? -10.479 -3.803 -12.840 1.00 61.12 194 ARG A N 1
ATOM 1488 C CA . ARG A 1 194 ? -9.706 -5.045 -12.848 1.00 61.12 194 ARG A CA 1
ATOM 1489 C C . ARG A 1 194 ? -9.554 -5.644 -14.249 1.00 61.12 194 ARG A C 1
ATOM 1491 O O . ARG A 1 194 ? -8.522 -6.236 -14.549 1.00 61.12 194 ARG A O 1
ATOM 1498 N N . MET A 1 195 ? -10.590 -5.545 -15.078 1.00 70.88 195 MET A N 1
ATOM 1499 C CA . MET A 1 195 ? -10.602 -6.085 -16.437 1.00 70.88 195 MET A CA 1
ATOM 1500 C C . MET A 1 195 ? -9.933 -5.176 -17.467 1.00 70.88 195 MET A C 1
ATOM 1502 O O . MET A 1 195 ? -9.604 -5.661 -18.549 1.00 70.88 195 MET A O 1
ATOM 1506 N N . SER A 1 196 ? -9.690 -3.906 -17.137 1.00 67.38 196 SER A N 1
ATOM 1507 C CA . SER A 1 196 ? -9.091 -2.930 -18.048 1.00 67.38 196 SER A CA 1
ATOM 1508 C C . SER A 1 196 ? -7.811 -3.398 -18.761 1.00 67.38 196 SER A C 1
ATOM 1510 O O . SER A 1 196 ? -7.689 -3.082 -19.943 1.00 67.38 196 SER A O 1
ATOM 1512 N N . PRO A 1 197 ? -6.895 -4.200 -18.161 1.00 59.91 197 PRO A N 1
ATOM 1513 C CA . PRO A 1 197 ? -5.703 -4.671 -18.872 1.00 59.91 197 PRO A CA 1
ATOM 1514 C C . PRO A 1 197 ? -6.021 -5.622 -20.036 1.00 59.91 197 PRO A C 1
ATOM 1516 O O . PRO A 1 197 ? -5.225 -5.756 -20.958 1.00 59.91 197 PRO A O 1
ATOM 1519 N N . LEU A 1 198 ? -7.164 -6.312 -19.973 1.00 71.50 198 LEU A N 1
ATOM 1520 C CA . LEU A 1 198 ? -7.605 -7.287 -20.975 1.00 71.50 198 LEU A CA 1
ATOM 1521 C C . LEU A 1 198 ? -8.545 -6.661 -22.013 1.00 71.50 198 LEU A C 1
ATOM 1523 O O . LEU A 1 198 ? -8.864 -7.299 -23.021 1.00 71.50 198 LEU A O 1
ATOM 1527 N N . MET A 1 199 ? -9.049 -5.458 -21.729 1.00 78.19 199 MET A N 1
ATOM 1528 C CA . MET A 1 199 ? -10.085 -4.802 -22.512 1.00 78.19 199 MET A CA 1
ATOM 1529 C C . MET A 1 199 ? -9.534 -4.161 -23.780 1.00 78.19 199 MET A C 1
ATOM 1531 O O . MET A 1 199 ? -8.432 -3.617 -23.820 1.00 78.19 199 MET A O 1
ATOM 1535 N N . ALA A 1 200 ? -10.353 -4.202 -24.821 1.00 73.62 200 ALA A N 1
ATOM 1536 C CA . ALA A 1 200 ? -10.083 -3.562 -26.086 1.00 73.62 200 ALA A CA 1
ATOM 1537 C C . ALA A 1 200 ? -10.116 -2.029 -25.955 1.00 73.62 200 ALA A C 1
ATOM 1539 O O . ALA A 1 200 ? -10.945 -1.505 -25.199 1.00 73.62 200 ALA A O 1
ATOM 1540 N N . PRO A 1 201 ? -9.301 -1.289 -26.729 1.00 66.31 201 PRO A N 1
ATOM 1541 C CA . PRO A 1 201 ? -9.268 0.175 -26.671 1.00 66.31 201 PRO A CA 1
ATOM 1542 C C . PRO A 1 201 ? -10.647 0.834 -26.847 1.00 66.31 201 PRO A C 1
ATOM 1544 O O . PRO A 1 201 ? -11.010 1.749 -26.109 1.00 66.31 201 PRO A O 1
ATOM 1547 N N . HIS A 1 202 ? -11.488 0.323 -27.758 1.00 71.00 202 HIS A N 1
ATOM 1548 C CA . HIS A 1 202 ? -12.839 0.862 -27.972 1.00 71.00 202 HIS A CA 1
ATOM 1549 C C . HIS A 1 202 ? -13.779 0.638 -26.780 1.00 71.00 202 HIS A C 1
ATOM 1551 O O . HIS A 1 202 ? -14.689 1.439 -26.571 1.00 71.00 202 HIS A O 1
ATOM 1557 N N . ILE A 1 203 ? -13.564 -0.411 -25.981 1.00 77.25 203 ILE A N 1
ATOM 1558 C CA . ILE A 1 203 ? -14.316 -0.650 -24.742 1.00 77.25 203 ILE A CA 1
ATOM 1559 C C . ILE A 1 203 ? -13.875 0.326 -23.657 1.00 77.25 203 ILE A C 1
ATOM 1561 O O . ILE A 1 203 ? -14.729 0.942 -23.020 1.00 77.25 203 ILE A O 1
ATOM 1565 N N . LEU A 1 204 ? -12.565 0.538 -23.500 1.00 66.50 204 LEU A N 1
ATOM 1566 C CA . LEU A 1 204 ? -12.026 1.514 -22.548 1.00 66.50 204 LEU A CA 1
ATOM 1567 C C . LEU A 1 204 ? -12.541 2.930 -22.840 1.00 66.50 204 LEU A C 1
ATOM 1569 O O . LEU A 1 204 ? -13.023 3.611 -21.935 1.00 66.50 204 LEU A O 1
ATOM 1573 N N . LYS A 1 205 ? -12.564 3.329 -24.117 1.00 66.94 205 LYS A N 1
ATOM 1574 C CA . LYS A 1 205 ? -13.113 4.620 -24.555 1.00 66.94 205 LYS A CA 1
ATOM 1575 C C . LYS A 1 205 ? -14.598 4.789 -24.206 1.00 66.94 205 LYS A C 1
ATOM 1577 O O . LYS A 1 205 ? -15.005 5.855 -23.749 1.00 66.94 205 LYS A O 1
ATOM 1582 N N . LYS A 1 206 ? -15.414 3.741 -24.379 1.00 72.12 206 LYS A N 1
ATOM 1583 C CA . LYS A 1 206 ? -16.837 3.753 -23.984 1.00 72.12 206 LYS A CA 1
ATOM 1584 C C . LYS A 1 206 ? -17.025 3.845 -22.475 1.00 72.12 206 LYS A C 1
ATOM 1586 O O . LYS A 1 206 ? -17.923 4.543 -22.013 1.00 72.12 206 LYS A O 1
ATOM 1591 N N . MET A 1 207 ? -16.174 3.167 -21.707 1.00 70.25 207 MET A N 1
ATOM 1592 C CA . MET A 1 207 ? -16.202 3.235 -20.246 1.00 70.25 207 MET A CA 1
ATOM 1593 C C . MET A 1 207 ? -15.914 4.643 -19.739 1.00 70.25 207 MET A C 1
ATOM 1595 O O . MET A 1 207 ? -16.643 5.119 -18.873 1.00 70.25 207 MET A O 1
ATOM 1599 N N . ALA A 1 208 ? -14.908 5.311 -20.309 1.00 59.88 208 ALA A N 1
ATOM 1600 C CA . ALA A 1 208 ? -14.598 6.698 -19.985 1.00 59.88 208 ALA A CA 1
ATOM 1601 C C . ALA A 1 208 ? -15.772 7.643 -20.316 1.00 59.88 208 ALA A C 1
ATOM 1603 O O . ALA A 1 208 ? -16.102 8.512 -19.515 1.00 59.88 208 ALA A O 1
ATOM 1604 N N . ALA A 1 209 ? -16.449 7.433 -21.453 1.00 61.16 209 ALA A N 1
ATOM 1605 C CA . ALA A 1 209 ? -17.559 8.278 -21.903 1.00 61.16 209 ALA A CA 1
ATOM 1606 C C . ALA A 1 209 ? -18.866 8.111 -21.099 1.00 61.16 209 ALA A C 1
ATOM 1608 O O . ALA A 1 209 ? -19.617 9.067 -20.962 1.00 61.16 209 ALA A O 1
ATOM 1609 N N . CYS A 1 210 ? -19.172 6.921 -20.570 1.00 56.91 210 CYS A N 1
ATOM 1610 C CA . CYS A 1 210 ? -20.397 6.701 -19.785 1.00 56.91 210 CYS A CA 1
ATOM 1611 C C . CYS A 1 210 ? -20.323 7.221 -18.340 1.00 56.91 210 CYS A C 1
ATOM 1613 O O . CYS A 1 210 ? -21.342 7.250 -17.655 1.00 56.91 210 CYS A O 1
ATOM 1615 N N . GLU A 1 211 ? -19.134 7.567 -17.847 1.00 52.12 211 GLU A N 1
ATOM 1616 C CA . GLU A 1 211 ? -18.905 7.894 -16.432 1.00 52.12 211 GLU A CA 1
ATOM 1617 C C . GLU A 1 211 ? -18.630 9.393 -16.201 1.00 52.12 211 GLU A C 1
ATOM 1619 O O . GLU A 1 211 ? -18.574 9.827 -15.052 1.00 52.12 211 GLU A O 1
ATOM 1624 N N . SER A 1 212 ? -18.560 10.200 -17.270 1.00 46.59 212 SER A N 1
ATOM 1625 C CA . SER A 1 212 ? -18.504 11.671 -17.209 1.00 46.59 212 SER A CA 1
ATOM 1626 C C . SER A 1 212 ? -19.815 12.335 -16.758 1.00 46.59 212 SER A C 1
ATOM 1628 O O . SER A 1 212 ? -19.824 13.533 -16.493 1.00 46.59 212 SER A O 1
ATOM 1630 N N . ASP A 1 213 ? -20.906 11.568 -16.645 1.00 38.88 213 ASP A N 1
ATOM 1631 C CA . ASP A 1 213 ? -22.251 12.061 -16.303 1.00 38.88 213 ASP A CA 1
ATOM 1632 C C . ASP A 1 213 ? -22.626 11.897 -14.814 1.00 38.88 213 ASP A C 1
ATOM 1634 O O . ASP A 1 213 ? -23.749 12.216 -14.413 1.00 38.88 213 ASP A O 1
ATOM 1638 N N . ILE A 1 214 ? -21.717 11.413 -13.957 1.00 43.00 214 ILE A N 1
ATOM 1639 C CA . ILE A 1 214 ? -21.978 11.334 -12.512 1.00 43.00 214 ILE A CA 1
ATOM 1640 C C . ILE A 1 214 ? -21.711 12.709 -11.894 1.00 43.00 214 ILE A C 1
ATOM 1642 O O . ILE A 1 214 ? -20.564 13.115 -11.722 1.00 43.00 214 ILE A O 1
ATOM 1646 N N . ALA A 1 215 ? -22.778 13.423 -11.536 1.00 39.66 215 ALA A N 1
ATOM 1647 C CA . ALA A 1 215 ? -22.692 14.650 -10.754 1.00 39.66 215 ALA A CA 1
ATOM 1648 C C . ALA A 1 215 ? -22.071 14.344 -9.378 1.00 39.66 215 ALA A C 1
ATOM 1650 O O . ALA A 1 215 ? -22.724 13.774 -8.505 1.00 39.66 215 ALA A O 1
ATOM 1651 N N . VAL A 1 216 ? -20.797 14.694 -9.195 1.00 53.12 216 VAL A N 1
ATOM 1652 C CA . VAL A 1 216 ? -20.118 14.639 -7.895 1.00 53.12 216 VAL A CA 1
ATOM 1653 C C . VAL A 1 216 ? -20.256 16.007 -7.237 1.00 53.12 216 VAL A C 1
ATOM 1655 O O . VAL A 1 216 ? -19.987 17.027 -7.877 1.00 53.12 216 VAL A O 1
ATOM 1658 N N . ASP A 1 217 ? -20.649 16.047 -5.963 1.00 57.22 217 ASP A N 1
ATOM 1659 C CA . ASP A 1 217 ? -20.624 17.293 -5.198 1.00 57.22 217 ASP A CA 1
ATOM 1660 C C . ASP A 1 217 ? -19.209 17.889 -5.227 1.00 57.22 217 ASP A C 1
ATOM 1662 O O . ASP A 1 217 ? -18.199 17.223 -4.970 1.00 57.22 217 ASP A O 1
ATOM 1666 N N . ARG A 1 218 ? -19.123 19.169 -5.591 1.00 78.38 218 ARG A N 1
ATOM 1667 C CA . ARG A 1 218 ? -17.850 19.861 -5.792 1.00 78.38 218 ARG A CA 1
ATOM 1668 C C . ARG A 1 218 ? -17.175 20.141 -4.445 1.00 78.38 218 ARG A C 1
ATOM 1670 O O . ARG A 1 218 ? -17.492 21.125 -3.787 1.00 78.38 218 ARG A O 1
ATOM 1677 N N . LEU A 1 219 ? -16.228 19.285 -4.063 1.00 84.38 219 LEU A N 1
ATOM 1678 C CA . LEU A 1 219 ? -15.413 19.434 -2.851 1.00 84.38 219 LEU A CA 1
ATOM 1679 C C . LEU A 1 219 ? -14.364 20.554 -2.956 1.00 84.38 219 LEU A C 1
ATOM 1681 O O . LEU A 1 219 ? -13.847 20.852 -4.039 1.00 84.38 219 LEU A O 1
ATOM 1685 N N . SER A 1 220 ? -14.013 21.127 -1.804 1.00 92.31 220 SER A N 1
ATOM 1686 C CA . SER A 1 220 ? -12.880 22.037 -1.624 1.00 92.31 220 SER A CA 1
ATOM 1687 C C . SER A 1 220 ? -11.642 21.251 -1.191 1.00 92.31 220 SER A C 1
ATOM 1689 O O . SER A 1 220 ? -11.598 20.686 -0.097 1.00 92.31 220 SER A O 1
ATOM 1691 N N . VAL A 1 221 ? -10.622 21.221 -2.047 1.00 94.88 221 VAL A N 1
ATOM 1692 C CA . VAL A 1 221 ? -9.427 20.384 -1.897 1.00 94.88 221 VAL A CA 1
ATOM 1693 C C . VAL A 1 221 ? -8.193 21.249 -1.649 1.00 94.88 221 VAL A C 1
ATOM 1695 O O . VAL A 1 221 ? -7.820 22.080 -2.480 1.00 94.88 221 VAL A O 1
ATOM 1698 N N . CYS A 1 222 ? -7.523 21.025 -0.519 1.00 97.69 222 CYS A N 1
ATOM 1699 C CA . CYS A 1 222 ? -6.229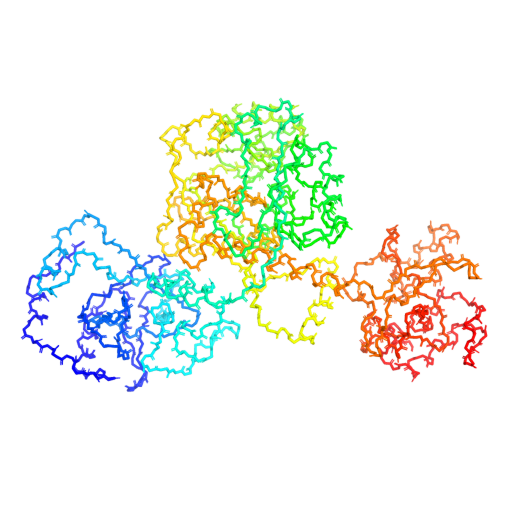 21.635 -0.220 1.00 97.69 222 CYS A CA 1
ATOM 1700 C C . CYS A 1 222 ? -5.108 20.762 -0.782 1.00 97.69 222 CYS A C 1
ATOM 1702 O O . CYS A 1 222 ? -4.938 19.627 -0.345 1.00 97.69 222 CYS A O 1
ATOM 1704 N N . VAL A 1 223 ? -4.346 21.270 -1.743 1.00 97.44 223 VAL A N 1
ATOM 1705 C CA . VAL A 1 223 ? -3.181 20.576 -2.297 1.00 97.44 223 VAL A CA 1
ATOM 1706 C C . VAL A 1 223 ? -1.957 20.985 -1.489 1.00 97.44 223 VAL A C 1
ATOM 1708 O O . VAL A 1 223 ? -1.607 22.162 -1.459 1.00 97.44 223 VAL A O 1
ATOM 1711 N N . LEU A 1 224 ? -1.315 20.022 -0.830 1.00 95.94 224 LEU A N 1
ATOM 1712 C CA . LEU A 1 224 ? -0.111 20.252 -0.034 1.00 95.94 224 LEU A CA 1
ATOM 1713 C C . LEU A 1 224 ? 1.114 19.823 -0.837 1.00 95.94 224 LEU A C 1
ATOM 1715 O O . LEU A 1 224 ? 1.193 18.669 -1.256 1.00 95.94 224 LEU A O 1
ATOM 1719 N N . GLY A 1 225 ? 2.060 20.735 -1.040 1.00 91.81 225 GLY A N 1
ATOM 1720 C CA . GLY A 1 225 ? 3.331 20.454 -1.706 1.00 91.81 225 GLY A CA 1
ATOM 1721 C C . GLY A 1 225 ? 4.521 20.904 -0.868 1.00 91.81 225 GLY A C 1
ATOM 1722 O O . GLY A 1 225 ? 4.419 21.831 -0.065 1.00 91.81 225 GLY A O 1
ATOM 1723 N N . SER A 1 226 ? 5.662 20.243 -1.042 1.00 86.81 226 SER A N 1
ATOM 1724 C CA . SER A 1 226 ? 6.926 20.668 -0.437 1.00 86.81 226 SER A CA 1
ATOM 1725 C C . SER A 1 226 ? 7.356 22.015 -1.024 1.00 86.81 226 SER A C 1
ATOM 1727 O O . SER A 1 226 ? 7.413 22.171 -2.238 1.00 86.81 226 SER A O 1
ATOM 1729 N N . SER A 1 227 ? 7.653 22.990 -0.167 1.00 79.19 227 SER A N 1
ATOM 1730 C CA . SER A 1 227 ? 8.272 24.259 -0.548 1.00 79.19 227 SER A CA 1
ATOM 1731 C C . SER A 1 227 ? 9.764 24.210 -0.258 1.00 79.19 227 SER A C 1
ATOM 1733 O O . SER A 1 227 ? 10.182 23.844 0.844 1.00 79.19 227 SER A O 1
ATOM 1735 N N . TYR A 1 228 ? 10.561 24.646 -1.229 1.00 71.44 228 TYR A N 1
ATOM 1736 C CA . TYR A 1 228 ? 12.015 24.720 -1.108 1.00 71.44 228 TYR A CA 1
ATOM 1737 C C . TYR A 1 228 ? 12.514 26.104 -0.671 1.00 71.44 228 TYR A C 1
ATOM 1739 O O . TYR A 1 228 ? 13.717 26.300 -0.501 1.00 71.44 228 TYR A O 1
ATOM 1747 N N . ALA A 1 229 ? 11.604 27.058 -0.438 1.00 60.06 229 ALA A N 1
ATOM 1748 C CA . ALA A 1 229 ? 11.918 28.470 -0.203 1.00 60.06 229 ALA A CA 1
ATOM 1749 C C . ALA A 1 229 ? 12.853 28.738 0.997 1.00 60.06 229 ALA A C 1
ATOM 1751 O O . ALA A 1 229 ? 13.562 29.742 1.001 1.00 60.06 229 ALA A O 1
ATOM 1752 N N . ASN A 1 230 ? 12.883 27.838 1.988 1.00 54.75 230 ASN A N 1
ATOM 1753 C CA . ASN A 1 230 ? 13.699 27.970 3.204 1.00 54.75 230 ASN A CA 1
ATOM 1754 C C . ASN A 1 230 ? 14.903 27.001 3.246 1.00 54.75 230 ASN A C 1
ATOM 1756 O O . ASN A 1 230 ? 15.696 27.040 4.187 1.00 54.75 230 ASN A O 1
ATOM 1760 N N . GLY A 1 231 ? 15.062 26.127 2.245 1.00 53.28 231 GLY A N 1
ATOM 1761 C CA . GLY A 1 231 ? 16.116 25.111 2.210 1.00 53.28 231 GLY A CA 1
ATOM 1762 C C . GLY A 1 231 ? 17.438 25.632 1.634 1.00 53.28 231 GLY A C 1
ATOM 1763 O O . GLY A 1 231 ? 17.460 26.365 0.650 1.00 53.28 231 GLY A O 1
ATOM 1764 N N . LYS A 1 232 ? 18.575 25.194 2.195 1.00 50.16 232 LYS A N 1
ATOM 1765 C CA . LYS A 1 232 ? 19.916 25.363 1.583 1.00 50.16 232 LYS A CA 1
ATOM 1766 C C . LYS A 1 232 ? 20.221 24.308 0.505 1.00 50.16 232 LYS A C 1
ATOM 1768 O O . LYS A 1 232 ? 21.373 24.158 0.104 1.00 50.16 232 LYS A O 1
ATOM 1773 N N . ASP A 1 233 ? 19.216 23.546 0.085 1.00 56.25 233 ASP A N 1
ATOM 1774 C CA . ASP A 1 233 ? 19.378 22.355 -0.742 1.00 56.25 233 ASP A CA 1
ATOM 1775 C C . ASP A 1 233 ? 19.506 22.709 -2.233 1.00 56.25 233 ASP A C 1
ATOM 1777 O O . ASP A 1 233 ? 18.763 23.542 -2.759 1.00 56.25 233 ASP A O 1
ATOM 1781 N N . ALA A 1 234 ? 20.442 22.065 -2.930 1.00 54.84 234 ALA A N 1
ATOM 1782 C CA . ALA A 1 234 ? 20.632 22.227 -4.369 1.00 54.84 234 ALA A CA 1
ATOM 1783 C C . ALA A 1 234 ? 19.397 21.767 -5.167 1.00 54.84 234 ALA A C 1
ATOM 1785 O O . ALA A 1 234 ? 19.110 22.346 -6.216 1.00 54.84 234 ALA A O 1
ATOM 1786 N N . LEU A 1 235 ? 18.633 20.799 -4.638 1.00 60.47 235 LEU A N 1
ATOM 1787 C CA . LEU A 1 235 ? 17.375 20.305 -5.219 1.00 60.47 235 LEU A CA 1
ATOM 1788 C C . LEU A 1 235 ? 16.305 21.394 -5.340 1.00 60.47 235 LEU A C 1
ATOM 1790 O O . LEU A 1 235 ? 15.556 21.414 -6.313 1.00 60.47 235 LEU A O 1
ATOM 1794 N N . GLY A 1 236 ? 16.276 22.350 -4.408 1.00 57.47 236 GLY A N 1
ATOM 1795 C CA . GLY A 1 236 ? 15.277 23.417 -4.388 1.00 57.47 236 GLY A CA 1
ATOM 1796 C C . GLY A 1 236 ? 15.364 24.415 -5.534 1.00 57.47 236 GLY A C 1
ATOM 1797 O O . GLY A 1 236 ? 14.419 25.149 -5.786 1.00 57.47 236 GLY A O 1
ATOM 1798 N N . LYS A 1 237 ? 16.478 24.435 -6.269 1.00 56.16 237 LYS A N 1
ATOM 1799 C CA . LYS A 1 237 ? 16.604 25.236 -7.495 1.00 56.16 237 LYS A CA 1
ATOM 1800 C C . LYS A 1 237 ? 16.096 24.505 -8.740 1.00 56.16 237 LYS A C 1
ATOM 1802 O O . LYS A 1 237 ? 16.040 25.121 -9.801 1.00 56.16 237 LYS A O 1
ATOM 1807 N N . ILE A 1 238 ? 15.800 23.209 -8.626 1.00 58.94 238 ILE A N 1
ATOM 1808 C CA . ILE A 1 238 ? 15.602 22.305 -9.765 1.00 58.94 238 ILE A CA 1
ATOM 1809 C C . ILE A 1 238 ? 14.240 21.589 -9.712 1.00 58.94 238 ILE A C 1
ATOM 1811 O O . ILE A 1 238 ? 13.673 21.306 -10.766 1.00 58.94 238 ILE A O 1
ATOM 1815 N N . ASP A 1 239 ? 13.689 21.355 -8.515 1.00 64.81 239 ASP A N 1
ATOM 1816 C CA . ASP A 1 239 ? 12.409 20.661 -8.285 1.00 64.81 239 ASP A CA 1
ATOM 1817 C C . ASP A 1 239 ? 11.346 21.524 -7.569 1.00 64.81 239 ASP A C 1
ATOM 1819 O O . ASP A 1 239 ? 10.411 21.001 -6.971 1.00 64.81 239 ASP A O 1
ATOM 1823 N N . ASP A 1 240 ? 11.443 22.859 -7.630 1.00 67.94 240 ASP A N 1
ATOM 1824 C CA . ASP A 1 240 ? 10.440 23.773 -7.043 1.00 67.94 240 ASP A CA 1
ATOM 1825 C C . ASP A 1 240 ? 9.201 23.926 -7.946 1.00 67.94 240 ASP A C 1
ATOM 1827 O O . ASP A 1 240 ? 8.873 25.002 -8.453 1.00 67.94 240 ASP A O 1
ATOM 1831 N N . TYR A 1 241 ? 8.526 22.806 -8.208 1.00 73.81 241 TYR A N 1
ATOM 1832 C CA . TYR A 1 241 ? 7.299 22.775 -8.995 1.00 73.81 241 TYR A CA 1
ATOM 1833 C C . TYR A 1 241 ? 6.068 22.815 -8.095 1.00 73.81 241 TYR A C 1
ATOM 1835 O O . TYR A 1 241 ? 5.899 21.996 -7.192 1.00 73.81 241 TYR A O 1
ATOM 1843 N N . GLN A 1 242 ? 5.122 23.694 -8.430 1.00 84.38 242 GLN A N 1
ATOM 1844 C CA . GLN A 1 242 ? 3.780 23.667 -7.847 1.00 84.38 242 GLN A CA 1
ATOM 1845 C C . GLN A 1 242 ? 2.963 22.523 -8.458 1.00 84.38 242 GLN A C 1
ATOM 1847 O O . GLN A 1 242 ? 2.113 22.734 -9.319 1.00 84.38 242 GLN A O 1
ATOM 1852 N N . ARG A 1 243 ? 3.252 21.286 -8.050 1.00 89.81 243 ARG A N 1
ATOM 1853 C CA . ARG A 1 243 ? 2.499 20.104 -8.491 1.00 89.81 243 ARG A CA 1
ATOM 1854 C C . ARG A 1 243 ? 1.030 20.249 -8.088 1.00 89.81 243 ARG A C 1
ATOM 1856 O O . ARG A 1 243 ? 0.743 20.537 -6.925 1.00 89.81 243 ARG A O 1
ATOM 1863 N N . ASN A 1 244 ? 0.098 20.070 -9.029 1.00 91.56 244 ASN A N 1
ATOM 1864 C CA . ASN A 1 244 ? -1.318 20.331 -8.760 1.00 91.56 244 ASN A CA 1
ATOM 1865 C C . ASN A 1 244 ? -2.278 19.429 -9.569 1.00 91.56 244 ASN A C 1
ATOM 1867 O O . ASN A 1 244 ? -2.324 19.533 -10.796 1.00 91.56 244 ASN A O 1
ATOM 1871 N N . PRO A 1 245 ? -3.115 18.595 -8.917 1.00 92.31 245 PRO A N 1
ATOM 1872 C CA . PRO A 1 245 ? -4.139 17.805 -9.608 1.00 92.31 245 PRO A CA 1
ATOM 1873 C C . PRO A 1 245 ? -5.194 18.657 -10.339 1.00 92.31 245 PRO A C 1
ATOM 1875 O O . PRO A 1 245 ? -5.822 18.176 -11.281 1.00 92.31 245 PRO A O 1
ATOM 1878 N N . GLY A 1 246 ? -5.354 19.937 -9.985 1.00 89.31 246 GLY A N 1
ATOM 1879 C CA . GLY A 1 246 ? -6.226 20.883 -10.688 1.00 89.31 246 GLY A CA 1
ATOM 1880 C C . GLY A 1 246 ? -5.820 21.172 -12.140 1.00 89.31 246 GLY A C 1
ATOM 1881 O O . GLY A 1 246 ? -6.619 21.725 -12.892 1.00 89.31 246 GLY A O 1
ATOM 1882 N N . TYR A 1 247 ? -4.613 20.775 -12.566 1.00 89.12 247 TYR A N 1
ATOM 1883 C CA . TYR A 1 247 ? -4.205 20.828 -13.977 1.00 89.12 247 TYR A CA 1
ATOM 1884 C C . TYR A 1 247 ? -4.937 19.812 -14.856 1.00 89.12 247 TYR A C 1
ATOM 1886 O O . TYR A 1 247 ? -5.032 20.013 -16.063 1.00 89.12 247 TYR A O 1
ATOM 1894 N N . VAL A 1 248 ? -5.428 18.722 -14.261 1.00 84.62 248 VAL A N 1
ATOM 1895 C CA . VAL A 1 248 ? -6.050 17.599 -14.979 1.00 84.62 248 VAL A CA 1
ATOM 1896 C C . VAL A 1 248 ? -7.480 17.315 -14.529 1.00 84.62 248 VAL A C 1
ATOM 1898 O O . VAL A 1 248 ? -8.160 16.530 -15.173 1.00 84.62 248 VAL A O 1
ATOM 1901 N N . ASN A 1 249 ? -7.935 17.910 -13.425 1.00 83.00 249 ASN A N 1
ATOM 1902 C CA . ASN A 1 249 ? -9.264 17.691 -12.868 1.00 83.00 249 ASN A CA 1
ATOM 1903 C C . ASN A 1 249 ? -9.971 19.025 -12.620 1.00 83.00 249 ASN A C 1
ATOM 1905 O O . ASN A 1 249 ? -9.444 19.904 -11.935 1.00 83.00 249 ASN A O 1
ATOM 1909 N N . HIS A 1 250 ? -11.184 19.160 -13.154 1.00 82.62 250 HIS A N 1
ATOM 1910 C CA . HIS A 1 250 ? -11.989 20.383 -13.029 1.00 82.62 250 HIS A CA 1
ATOM 1911 C C . HIS A 1 250 ? -13.283 20.172 -12.228 1.00 82.62 250 HIS A C 1
ATOM 1913 O O . HIS A 1 250 ? -14.051 21.118 -12.002 1.00 82.62 250 HIS A O 1
ATOM 1919 N N . CYS A 1 251 ? -13.501 18.942 -11.754 1.00 77.25 251 CYS A N 1
ATOM 1920 C CA . CYS A 1 251 ? -14.659 18.541 -10.967 1.00 77.25 251 CYS A CA 1
ATOM 1921 C C . CYS A 1 251 ? -14.646 19.158 -9.559 1.00 77.25 251 CYS A C 1
ATOM 1923 O O . CYS A 1 251 ? -15.706 19.469 -9.024 1.00 77.25 251 CYS A O 1
ATOM 1925 N N . HIS A 1 252 ? -13.466 19.401 -8.980 1.00 83.94 252 HIS A N 1
ATOM 1926 C CA . HIS A 1 252 ? -13.290 19.939 -7.625 1.00 83.94 252 HIS A CA 1
ATOM 1927 C C . HIS A 1 252 ? -12.612 21.319 -7.613 1.00 83.94 252 HIS A C 1
ATOM 1929 O O . HIS A 1 252 ? -12.047 21.760 -8.614 1.00 83.94 252 HIS A O 1
ATOM 1935 N N . ASN A 1 253 ? -12.681 22.022 -6.479 1.00 89.50 253 ASN A N 1
ATOM 1936 C CA . ASN A 1 253 ? -11.985 23.296 -6.286 1.00 89.50 253 ASN A CA 1
ATOM 1937 C C . ASN A 1 253 ? -10.631 23.036 -5.615 1.00 89.50 253 ASN A C 1
ATOM 1939 O O . ASN A 1 253 ? -10.600 22.635 -4.454 1.00 89.50 253 ASN A O 1
ATOM 1943 N N . PHE A 1 254 ? -9.526 23.279 -6.319 1.00 94.38 254 PHE A N 1
ATOM 1944 C CA . PHE A 1 254 ? -8.177 23.029 -5.805 1.00 94.38 254 PHE A CA 1
ATOM 1945 C C . PHE A 1 254 ? -7.483 24.321 -5.374 1.00 94.38 254 PHE A C 1
ATOM 1947 O O . PHE A 1 254 ? -7.441 25.291 -6.130 1.00 94.38 254 PHE A O 1
ATOM 1954 N N . GLU A 1 255 ? -6.875 24.308 -4.189 1.00 95.94 255 GLU A N 1
ATOM 1955 C CA . GLU A 1 255 ? -6.018 25.391 -3.702 1.00 95.94 255 GLU A CA 1
ATOM 1956 C C . GLU A 1 255 ? -4.673 24.843 -3.227 1.00 95.94 255 GLU A C 1
ATOM 1958 O O . GLU A 1 255 ? -4.626 23.999 -2.334 1.00 95.94 255 GLU A O 1
ATOM 1963 N N . TYR A 1 256 ? -3.583 25.327 -3.826 1.00 95.31 256 TYR A N 1
ATOM 1964 C CA . TYR A 1 256 ? -2.224 24.882 -3.520 1.00 95.31 256 TYR A CA 1
ATOM 1965 C C . TYR A 1 256 ? -1.613 25.640 -2.340 1.00 95.31 256 TYR A C 1
ATOM 1967 O O . TYR A 1 256 ? -1.679 26.868 -2.282 1.00 95.31 256 TYR A O 1
ATOM 1975 N N . HIS A 1 257 ? -0.960 24.901 -1.444 1.00 94.38 257 HIS A N 1
ATOM 1976 C CA . HIS A 1 257 ? -0.206 25.409 -0.301 1.00 94.38 257 HIS A CA 1
ATOM 1977 C C . HIS A 1 257 ? 1.175 24.745 -0.261 1.00 94.38 257 HIS A C 1
ATOM 1979 O O . HIS A 1 257 ? 1.293 23.536 -0.061 1.00 94.38 257 HIS A O 1
ATOM 1985 N N . GLY A 1 258 ? 2.224 25.548 -0.448 1.00 92.44 258 GLY A N 1
ATOM 1986 C CA . GLY A 1 258 ? 3.611 25.106 -0.302 1.00 92.44 258 GLY A CA 1
ATOM 1987 C C . GLY A 1 258 ? 4.049 25.140 1.163 1.00 92.44 258 GLY A C 1
ATOM 1988 O O . GLY A 1 258 ? 3.914 26.174 1.815 1.00 92.44 258 GLY A O 1
ATOM 1989 N N . LEU A 1 259 ? 4.593 24.036 1.673 1.00 91.69 259 LEU A N 1
ATOM 1990 C CA . LEU A 1 259 ? 4.982 23.865 3.075 1.00 91.69 259 LEU A CA 1
ATOM 1991 C C . LEU A 1 259 ? 6.497 23.717 3.224 1.00 91.69 259 LEU A C 1
ATOM 1993 O O . LEU A 1 259 ? 7.105 22.874 2.564 1.00 91.69 259 LEU A O 1
ATOM 1997 N N . SER A 1 260 ? 7.108 24.493 4.118 1.00 90.00 260 SER A N 1
ATOM 1998 C CA . SER A 1 260 ? 8.530 24.343 4.441 1.00 90.00 260 SER A CA 1
ATOM 1999 C C . SER A 1 260 ? 8.729 23.296 5.539 1.00 90.00 260 SER A C 1
ATOM 2001 O O . SER A 1 260 ? 7.836 23.080 6.356 1.00 90.00 260 SER A O 1
ATOM 2003 N N . LYS A 1 261 ? 9.886 22.625 5.586 1.00 89.19 261 LYS A N 1
ATOM 2004 C CA . LYS A 1 261 ? 10.149 21.582 6.596 1.00 89.19 261 LYS A CA 1
ATOM 2005 C C . LYS A 1 261 ? 9.996 22.101 8.030 1.00 89.19 261 LYS A C 1
ATOM 2007 O O . LYS A 1 261 ? 9.407 21.405 8.853 1.00 89.19 261 LYS A O 1
ATOM 2012 N N . ASP A 1 262 ? 10.448 23.324 8.299 1.00 88.50 262 ASP A N 1
ATOM 2013 C CA . ASP A 1 262 ? 10.511 23.896 9.651 1.00 88.50 262 ASP A CA 1
ATOM 2014 C C . ASP A 1 262 ? 9.131 24.129 10.290 1.00 88.50 262 ASP A C 1
ATOM 2016 O O . ASP A 1 262 ? 8.982 24.026 11.509 1.00 88.50 262 ASP A O 1
ATOM 2020 N N . ASP A 1 263 ? 8.109 24.436 9.487 1.00 88.56 263 ASP A N 1
ATOM 2021 C CA . ASP A 1 263 ? 6.775 24.824 9.962 1.00 88.56 263 ASP A CA 1
ATOM 2022 C C . ASP A 1 263 ? 5.627 23.967 9.407 1.00 88.56 263 ASP A C 1
ATOM 2024 O O . ASP A 1 263 ? 4.470 24.165 9.800 1.00 88.56 263 ASP A O 1
ATOM 2028 N N . CYS A 1 264 ? 5.926 22.968 8.566 1.00 93.19 264 CYS A N 1
ATOM 2029 C CA . CYS A 1 264 ? 4.925 22.162 7.865 1.00 93.19 264 CYS A CA 1
ATOM 2030 C C . CYS A 1 264 ? 3.851 21.577 8.790 1.00 93.19 264 CYS A C 1
ATOM 2032 O O . CYS A 1 264 ? 2.666 21.638 8.460 1.00 93.19 264 CYS A O 1
ATOM 2034 N N . TYR A 1 265 ? 4.216 21.069 9.971 1.00 95.00 265 TYR A N 1
ATOM 2035 C CA . TYR A 1 265 ? 3.249 20.529 10.933 1.00 95.00 265 TYR A CA 1
ATOM 2036 C C . TYR A 1 265 ? 2.288 21.612 11.455 1.00 95.00 265 TYR A C 1
ATOM 2038 O O . TYR A 1 265 ? 1.074 21.403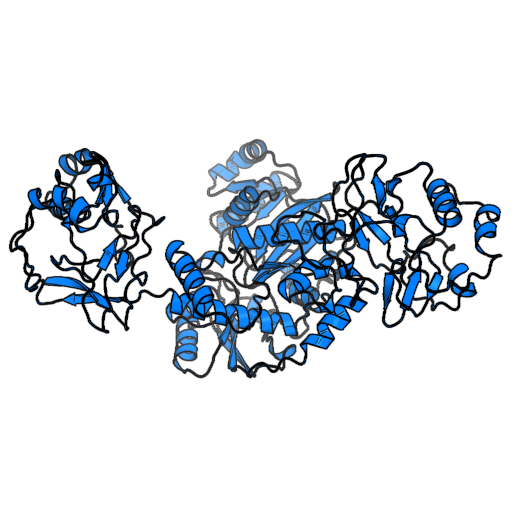 11.555 1.00 95.00 265 TYR A O 1
ATOM 2046 N N . ALA A 1 266 ? 2.822 22.787 11.805 1.00 94.81 266 ALA A N 1
ATOM 2047 C CA . ALA A 1 266 ? 2.051 23.883 12.381 1.00 94.81 266 ALA A CA 1
ATOM 2048 C C . ALA A 1 266 ? 1.105 24.519 11.353 1.00 94.81 266 ALA A C 1
ATOM 2050 O O . ALA A 1 266 ? -0.066 24.750 11.680 1.00 94.81 266 ALA A O 1
ATOM 2051 N N . GLU A 1 267 ? 1.577 24.738 10.124 1.00 96.12 267 GLU A N 1
ATOM 2052 C CA . GLU A 1 267 ? 0.757 25.271 9.034 1.00 96.12 267 GLU A CA 1
ATOM 2053 C C . GLU A 1 267 ? -0.286 24.250 8.564 1.00 96.12 267 GLU A C 1
ATOM 2055 O O . GLU A 1 267 ? -1.458 24.605 8.438 1.00 96.12 267 GLU A O 1
ATOM 2060 N N . THR A 1 268 ? 0.062 22.962 8.450 1.00 97.50 268 THR A N 1
ATOM 2061 C CA . THR A 1 268 ? -0.920 21.901 8.148 1.00 97.50 268 THR A CA 1
ATOM 2062 C C . THR A 1 268 ? -2.045 21.886 9.183 1.00 97.50 268 THR A C 1
ATOM 2064 O O . THR A 1 268 ? -3.226 21.921 8.838 1.00 97.50 268 THR A O 1
ATOM 2067 N N . ARG A 1 269 ? -1.710 21.943 10.480 1.00 97.25 269 ARG A N 1
ATOM 2068 C CA . ARG A 1 269 ? -2.706 22.046 11.559 1.00 97.25 269 ARG A CA 1
ATOM 2069 C C . ARG A 1 269 ? -3.610 23.271 11.408 1.00 97.25 269 ARG A C 1
ATOM 2071 O O . ARG A 1 269 ? -4.806 23.181 11.681 1.00 97.25 269 ARG A O 1
ATOM 2078 N N . LYS A 1 270 ? -3.052 24.425 11.042 1.00 97.56 270 LYS A N 1
ATOM 2079 C CA . LYS A 1 270 ? -3.804 25.674 10.851 1.00 97.56 270 LYS A CA 1
ATOM 2080 C C . LYS A 1 270 ? -4.759 25.571 9.660 1.00 97.56 270 LYS A C 1
ATOM 2082 O O . LYS A 1 270 ? -5.914 25.970 9.796 1.00 97.56 270 LYS A O 1
ATOM 2087 N N . LEU A 1 271 ? -4.319 24.973 8.552 1.00 97.88 271 LEU A N 1
ATOM 2088 C CA . LEU A 1 271 ? -5.161 24.699 7.385 1.00 97.88 271 LEU A CA 1
ATOM 2089 C C . LEU A 1 271 ? -6.322 23.761 7.744 1.00 97.88 271 LEU A C 1
ATOM 2091 O O . LEU A 1 271 ? -7.466 24.085 7.438 1.00 97.88 271 LEU A O 1
ATOM 2095 N N . ILE A 1 272 ? -6.068 22.674 8.481 1.00 96.12 272 ILE A N 1
ATOM 2096 C CA . ILE A 1 272 ? -7.120 21.755 8.959 1.00 96.12 272 ILE A CA 1
ATOM 2097 C C . ILE A 1 272 ? -8.115 22.485 9.870 1.00 96.12 272 ILE A C 1
ATOM 2099 O O . ILE A 1 272 ? -9.325 22.425 9.658 1.00 96.12 272 ILE A O 1
ATOM 2103 N N . LYS A 1 273 ? -7.620 23.229 10.866 1.00 95.25 273 LYS A N 1
ATOM 2104 C CA . LYS A 1 273 ? -8.470 23.949 11.829 1.00 95.25 273 LYS A CA 1
ATOM 2105 C C . LYS A 1 273 ? -9.264 25.105 11.223 1.00 95.25 273 LYS A C 1
ATOM 2107 O O . LYS A 1 273 ? -10.219 25.549 11.853 1.00 95.25 273 LYS A O 1
ATOM 2112 N N . SER A 1 274 ? -8.897 25.586 10.035 1.00 96.12 274 SER A N 1
ATOM 2113 C CA . SER A 1 274 ? -9.666 26.616 9.333 1.00 96.12 274 SER A CA 1
ATOM 2114 C C . SER A 1 274 ? -11.067 26.143 8.928 1.00 96.12 274 SER A C 1
ATOM 2116 O O . SER A 1 274 ? -11.950 26.975 8.742 1.00 96.12 274 SER A O 1
ATOM 2118 N N . GLY A 1 275 ? -11.272 24.826 8.773 1.00 90.25 275 GLY A N 1
ATOM 2119 C CA . GLY A 1 275 ? -12.533 24.246 8.299 1.00 90.25 275 GLY A CA 1
ATOM 2120 C C . GLY A 1 275 ? -12.867 24.566 6.837 1.00 90.25 275 GLY A C 1
ATOM 2121 O O . GLY A 1 275 ? -13.977 24.286 6.402 1.00 90.25 275 GLY A O 1
ATOM 2122 N N . LYS A 1 276 ? -11.930 25.161 6.084 1.00 93.94 276 LYS A N 1
ATOM 2123 C CA . LYS A 1 276 ? -12.125 25.585 4.689 1.00 93.94 276 LYS A CA 1
ATOM 2124 C C . LYS A 1 276 ? -12.143 24.423 3.688 1.00 93.94 276 LYS A C 1
ATOM 2126 O O . LYS A 1 276 ? -12.710 24.572 2.611 1.00 93.94 276 LYS A O 1
ATOM 2131 N N . TYR A 1 277 ? -11.491 23.308 4.014 1.00 95.12 277 TYR A N 1
ATOM 2132 C CA . TYR A 1 277 ? -11.244 22.211 3.078 1.00 95.12 277 TYR A CA 1
ATOM 2133 C C . TYR A 1 277 ? -11.877 20.912 3.550 1.00 95.12 277 TYR A C 1
ATOM 2135 O O . TYR A 1 277 ? -11.783 20.562 4.728 1.00 95.12 277 TYR A O 1
ATOM 2143 N N . ASP A 1 278 ? -12.447 20.180 2.600 1.00 87.19 278 ASP A N 1
ATOM 2144 C CA . ASP A 1 278 ? -13.055 18.873 2.826 1.00 87.19 278 ASP A CA 1
ATOM 2145 C C . ASP A 1 278 ? -11.992 17.765 2.822 1.00 87.19 278 ASP A C 1
ATOM 2147 O O . ASP A 1 278 ? -12.052 16.829 3.621 1.00 87.19 278 ASP A O 1
ATOM 2151 N N . VAL A 1 279 ? -11.000 17.882 1.928 1.00 93.06 279 VAL A N 1
ATOM 2152 C CA . VAL A 1 279 ? -9.958 16.872 1.685 1.00 93.06 279 VAL A CA 1
ATOM 2153 C C . VAL A 1 279 ? -8.604 17.537 1.427 1.00 93.06 279 VAL A C 1
ATOM 2155 O O . VAL A 1 279 ? -8.518 18.608 0.825 1.00 93.06 279 VAL A O 1
ATOM 2158 N N . PHE A 1 280 ? -7.532 16.878 1.860 1.00 97.81 280 PHE A N 1
ATOM 2159 C CA . PHE A 1 280 ? -6.146 17.279 1.651 1.00 97.81 280 PHE A CA 1
ATOM 2160 C C . PHE A 1 280 ? -5.475 16.354 0.631 1.00 97.81 280 PHE A C 1
ATOM 2162 O O . PHE A 1 280 ? -5.244 15.173 0.888 1.00 97.81 280 PHE A O 1
ATOM 2169 N N . PHE A 1 281 ? -5.144 16.881 -0.542 1.00 96.81 281 PHE A N 1
ATOM 2170 C CA . PHE A 1 281 ? -4.357 16.158 -1.531 1.00 96.81 281 PHE A CA 1
ATOM 2171 C C . PHE A 1 281 ? -2.869 16.327 -1.203 1.00 96.81 281 PHE A C 1
ATOM 2173 O O . PHE A 1 281 ? -2.266 17.352 -1.517 1.00 96.81 281 PHE A O 1
ATOM 2180 N N . ASN A 1 282 ? -2.288 15.343 -0.519 1.00 96.38 282 ASN A N 1
ATOM 2181 C CA . ASN A 1 282 ? -0.899 15.394 -0.075 1.00 96.38 282 ASN A CA 1
ATOM 2182 C C . ASN A 1 282 ? 0.059 14.949 -1.192 1.00 96.38 282 ASN A C 1
ATOM 2184 O O . ASN A 1 282 ? 0.012 13.797 -1.634 1.00 96.38 282 ASN A O 1
ATOM 2188 N N . LEU A 1 283 ? 0.930 15.868 -1.610 1.00 94.12 283 LEU A N 1
ATOM 2189 C CA . LEU A 1 283 ? 2.044 15.661 -2.538 1.00 94.12 283 LEU A CA 1
ATOM 2190 C C . LEU A 1 283 ? 3.395 15.961 -1.870 1.00 94.12 283 LEU A C 1
ATOM 2192 O O . LEU A 1 283 ? 4.395 16.107 -2.565 1.00 94.12 283 LEU A O 1
ATOM 2196 N N . CYS A 1 284 ? 3.451 16.104 -0.545 1.00 91.94 284 CYS A N 1
ATOM 2197 C CA . CYS A 1 284 ? 4.718 16.178 0.173 1.00 91.94 284 CYS A CA 1
ATOM 2198 C C . CYS A 1 284 ? 5.366 14.782 0.216 1.00 91.94 284 CYS A C 1
ATOM 2200 O O . CYS A 1 284 ? 4.716 13.803 0.597 1.00 91.94 284 CYS A O 1
ATOM 2202 N N . ASP A 1 285 ? 6.630 14.714 -0.195 1.00 88.62 285 ASP A N 1
ATOM 2203 C CA . ASP A 1 285 ? 7.432 13.503 -0.429 1.00 88.62 285 ASP A CA 1
ATOM 2204 C C . ASP A 1 285 ? 8.763 13.497 0.358 1.00 88.62 285 ASP A C 1
ATOM 2206 O O . ASP A 1 285 ? 9.604 12.618 0.178 1.00 88.62 285 ASP A O 1
ATOM 2210 N N . GLY A 1 286 ? 8.954 14.454 1.274 1.00 87.62 286 GLY A N 1
ATOM 2211 C CA . GLY A 1 286 ? 10.126 14.527 2.142 1.00 87.62 286 GLY A CA 1
ATOM 2212 C C . GLY A 1 286 ? 10.182 13.426 3.205 1.00 87.62 286 GLY A C 1
ATOM 2213 O O . GLY A 1 286 ? 9.176 13.036 3.803 1.00 87.62 286 GLY A O 1
ATOM 2214 N N . ALA A 1 287 ? 11.387 12.944 3.469 1.00 85.44 287 ALA A N 1
ATOM 2215 C CA . ALA A 1 287 ? 11.684 12.010 4.545 1.00 85.44 287 ALA A CA 1
ATOM 2216 C C . ALA A 1 287 ? 11.698 12.651 5.933 1.00 85.44 287 ALA A C 1
ATOM 2218 O O . ALA A 1 287 ? 11.609 13.879 6.074 1.00 85.44 287 ALA A O 1
ATOM 2219 N N . LEU A 1 288 ? 11.889 11.831 6.970 1.00 83.56 288 LEU A N 1
ATOM 2220 C CA . LEU A 1 288 ? 12.096 12.336 8.323 1.00 83.56 288 LEU A CA 1
ATOM 2221 C C . LEU A 1 288 ? 13.332 13.240 8.414 1.00 83.56 288 LEU A C 1
ATOM 2223 O O . LEU A 1 288 ? 13.225 14.344 8.950 1.00 83.56 288 LEU A O 1
ATOM 2227 N N . ASP A 1 289 ? 14.455 12.807 7.844 1.00 79.19 289 ASP A N 1
ATOM 2228 C CA . ASP A 1 289 ? 15.750 13.498 7.840 1.00 79.19 289 ASP A CA 1
ATOM 2229 C C . ASP A 1 289 ? 15.959 14.439 6.637 1.00 79.19 289 ASP A C 1
ATOM 2231 O O . ASP A 1 289 ? 16.976 15.130 6.556 1.00 79.19 289 ASP A O 1
ATOM 2235 N N . ALA A 1 290 ? 14.989 14.517 5.720 1.00 80.44 290 ALA A N 1
ATOM 2236 C CA . ALA A 1 290 ? 15.047 15.428 4.582 1.00 80.44 290 ALA A CA 1
ATOM 2237 C C . ALA A 1 290 ? 14.829 16.896 4.982 1.00 80.44 290 ALA A C 1
ATOM 2239 O O . ALA A 1 290 ? 14.162 17.228 5.963 1.00 80.44 290 ALA A O 1
ATOM 2240 N N . THR A 1 291 ? 15.326 17.793 4.133 1.00 80.25 291 THR A N 1
ATOM 2241 C CA . THR A 1 291 ? 15.140 19.251 4.224 1.00 80.25 291 THR A CA 1
ATOM 2242 C C . THR A 1 291 ? 13.768 19.719 3.718 1.00 80.25 291 THR A C 1
ATOM 2244 O O . THR A 1 291 ? 13.462 20.910 3.782 1.00 80.25 291 THR A O 1
ATOM 2247 N N . THR A 1 292 ? 12.936 18.803 3.217 1.00 84.56 292 THR A N 1
ATOM 2248 C CA . THR A 1 292 ? 11.629 19.065 2.601 1.00 84.56 292 THR A CA 1
ATOM 2249 C C . THR A 1 292 ? 10.489 18.472 3.420 1.00 84.56 292 THR A C 1
ATOM 2251 O O . THR A 1 292 ? 10.639 17.454 4.097 1.00 84.56 292 THR A O 1
ATOM 2254 N N . ALA A 1 293 ? 9.319 19.111 3.361 1.00 90.62 293 ALA A N 1
ATOM 2255 C CA . ALA A 1 293 ? 8.125 18.627 4.044 1.00 90.62 293 ALA A CA 1
ATOM 2256 C C . ALA A 1 293 ? 7.695 17.237 3.531 1.00 90.62 293 ALA A C 1
ATOM 2258 O O . ALA A 1 293 ? 7.808 16.929 2.348 1.00 90.62 293 ALA A O 1
ATOM 2259 N N . GLY A 1 294 ? 7.157 16.401 4.420 1.00 91.31 294 GLY A N 1
ATOM 2260 C CA . GLY A 1 294 ? 6.679 15.062 4.069 1.00 91.31 294 GLY A CA 1
ATOM 2261 C C . GLY A 1 294 ? 6.075 14.334 5.259 1.00 91.31 294 GLY A C 1
ATOM 2262 O O . GLY A 1 294 ? 4.929 14.618 5.604 1.00 91.31 294 GLY A O 1
ATOM 2263 N N . ILE A 1 295 ? 6.819 13.454 5.937 1.00 92.19 295 ILE A N 1
ATOM 2264 C CA . ILE A 1 295 ? 6.271 12.649 7.051 1.00 92.19 295 ILE A CA 1
ATOM 2265 C C . ILE A 1 295 ? 5.594 13.488 8.152 1.00 92.19 295 ILE A C 1
ATOM 2267 O O . ILE A 1 295 ? 4.566 13.092 8.702 1.00 92.19 295 ILE A O 1
ATOM 2271 N N . ASP A 1 296 ? 6.110 14.682 8.444 1.00 93.88 296 ASP A N 1
ATOM 2272 C CA . ASP A 1 296 ? 5.544 15.588 9.449 1.00 93.88 296 ASP A CA 1
ATOM 2273 C C . ASP A 1 296 ? 4.167 16.140 9.043 1.00 93.88 296 ASP A C 1
ATOM 2275 O O . ASP A 1 296 ? 3.290 16.319 9.891 1.00 93.88 296 ASP A O 1
ATOM 2279 N N . VAL A 1 297 ? 3.932 16.331 7.741 1.00 96.38 297 VAL A N 1
ATOM 2280 C CA . VAL A 1 297 ? 2.620 16.703 7.187 1.00 96.38 297 VAL A CA 1
ATOM 2281 C C . VAL A 1 297 ? 1.627 15.567 7.410 1.00 96.38 297 VAL A C 1
ATOM 2283 O O . VAL A 1 297 ? 0.518 15.800 7.888 1.00 96.38 297 VAL A O 1
ATOM 2286 N N . ILE A 1 298 ? 2.042 14.325 7.147 1.00 95.75 298 ILE A N 1
ATOM 2287 C CA . ILE A 1 298 ? 1.202 13.132 7.333 1.00 95.75 298 ILE A CA 1
ATOM 2288 C C . ILE A 1 298 ? 0.855 12.950 8.812 1.00 95.75 298 ILE A C 1
ATOM 2290 O O . ILE A 1 298 ? -0.311 12.746 9.146 1.00 95.75 298 ILE A O 1
ATOM 2294 N N . ARG A 1 299 ? 1.828 13.129 9.716 1.00 95.06 299 ARG A N 1
ATOM 2295 C CA . ARG A 1 299 ? 1.587 13.116 11.169 1.00 95.06 299 ARG A CA 1
ATOM 2296 C C . ARG A 1 299 ? 0.546 14.153 11.584 1.00 95.06 299 ARG A C 1
ATOM 2298 O O . ARG A 1 299 ? -0.317 13.840 12.403 1.00 95.06 299 ARG A O 1
ATOM 2305 N N . ALA A 1 300 ? 0.598 15.370 11.037 1.00 96.50 300 ALA A N 1
ATOM 2306 C CA . ALA A 1 300 ? -0.408 16.392 11.317 1.00 96.50 300 ALA A CA 1
ATOM 2307 C C . ALA A 1 300 ? -1.792 15.980 10.787 1.00 96.50 300 ALA A C 1
ATOM 2309 O O . ALA A 1 300 ? -2.772 16.046 11.530 1.00 96.50 300 ALA A O 1
ATOM 2310 N N . LEU A 1 301 ? -1.875 15.518 9.537 1.00 96.75 301 LEU A N 1
ATOM 2311 C CA . LEU A 1 301 ? -3.126 15.070 8.916 1.00 96.75 301 LEU A CA 1
ATOM 2312 C C . LEU A 1 301 ? -3.786 13.933 9.713 1.00 96.75 301 LEU A C 1
ATOM 2314 O O . LEU A 1 301 ? -4.980 14.014 10.000 1.00 96.75 301 LEU A O 1
ATOM 2318 N N . GLU A 1 302 ? -3.018 12.926 10.139 1.00 92.44 302 GLU A N 1
ATOM 2319 C CA . GLU A 1 302 ? -3.514 11.820 10.969 1.00 92.44 302 GLU A CA 1
ATOM 2320 C C . GLU A 1 302 ? -3.923 12.284 12.375 1.00 92.44 302 GLU A C 1
ATOM 2322 O O . GLU A 1 302 ? -5.012 11.948 12.842 1.00 92.44 302 GLU A O 1
ATOM 2327 N N . THR A 1 303 ? -3.098 13.104 13.038 1.00 90.19 303 THR A N 1
ATOM 2328 C CA . THR A 1 303 ? -3.366 13.590 14.408 1.00 90.19 303 THR A CA 1
ATOM 2329 C C . THR A 1 303 ? -4.684 14.356 14.499 1.00 90.19 303 THR A C 1
ATOM 2331 O O . THR A 1 303 ? -5.412 14.237 15.485 1.00 90.19 303 THR A O 1
ATOM 2334 N N . TYR A 1 304 ? -5.002 15.150 13.474 1.00 90.88 304 TYR A N 1
ATOM 2335 C CA . TYR A 1 304 ? -6.238 15.931 13.414 1.00 90.88 304 TYR A CA 1
ATOM 2336 C C . TYR A 1 304 ? -7.351 15.245 12.611 1.00 90.88 304 TYR A C 1
ATOM 2338 O O . TYR A 1 304 ? -8.387 15.869 12.385 1.00 90.88 304 TYR A O 1
ATOM 2346 N N . ASP A 1 305 ? -7.174 13.970 12.235 1.00 86.75 305 ASP A N 1
ATOM 2347 C CA . ASP A 1 305 ? -8.165 13.157 11.519 1.00 86.75 305 ASP A CA 1
ATOM 2348 C C . ASP A 1 305 ? -8.700 13.850 10.259 1.00 86.75 305 ASP A C 1
ATOM 2350 O O . ASP A 1 305 ? -9.905 13.895 10.014 1.00 86.75 305 ASP A O 1
ATOM 2354 N N . ALA A 1 306 ? -7.808 14.448 9.470 1.00 92.44 306 ALA A N 1
ATOM 2355 C CA . ALA A 1 306 ? -8.141 15.016 8.170 1.00 92.44 306 ALA A CA 1
ATOM 2356 C C . ALA A 1 306 ? -8.355 13.899 7.132 1.00 92.44 306 ALA A C 1
ATOM 2358 O O . ALA A 1 306 ? -7.739 12.839 7.213 1.00 92.44 306 ALA A O 1
ATOM 2359 N N . ALA A 1 307 ? -9.216 14.121 6.136 1.00 89.75 307 ALA A N 1
ATOM 2360 C CA . ALA A 1 307 ? -9.268 13.250 4.965 1.00 89.75 307 ALA A CA 1
ATOM 2361 C C . ALA A 1 307 ? -8.093 13.617 4.061 1.00 89.75 307 ALA A C 1
ATOM 2363 O O . ALA A 1 307 ? -8.011 14.764 3.626 1.00 89.75 307 ALA A O 1
ATOM 2364 N N . PHE A 1 308 ? -7.180 12.682 3.789 1.00 95.12 308 PHE A N 1
ATOM 2365 C CA . PHE A 1 308 ? -6.016 12.969 2.952 1.00 95.12 308 PHE A CA 1
ATOM 2366 C C . PHE A 1 308 ? -5.608 11.822 2.029 1.00 95.12 308 PHE A C 1
ATOM 2368 O O . PHE A 1 308 ? -5.830 10.652 2.346 1.00 95.12 308 PHE A O 1
ATOM 2375 N N . THR A 1 309 ? -5.024 12.161 0.878 1.00 93.19 309 THR A N 1
ATOM 2376 C CA . THR A 1 309 ? -4.519 11.208 -0.126 1.00 93.19 309 THR A CA 1
ATOM 2377 C C . THR A 1 309 ? -3.109 10.712 0.198 1.00 93.19 309 THR A C 1
ATOM 2379 O O . THR A 1 309 ? -2.337 11.425 0.830 1.00 93.19 309 THR A O 1
ATOM 2382 N N . GLY A 1 310 ? -2.735 9.541 -0.323 1.00 91.19 310 GLY A N 1
ATOM 2383 C CA . GLY A 1 310 ? -1.394 8.975 -0.132 1.00 91.19 310 GLY A CA 1
ATOM 2384 C C . GLY A 1 310 ? -1.292 8.032 1.068 1.00 91.19 310 GLY A C 1
ATOM 2385 O O . GLY A 1 310 ? -2.308 7.607 1.623 1.00 91.19 310 GLY A O 1
ATOM 2386 N N . ALA A 1 311 ? -0.059 7.663 1.409 1.00 90.50 311 ALA A N 1
ATOM 2387 C CA . ALA A 1 311 ? 0.243 6.713 2.479 1.00 90.50 311 ALA A CA 1
ATOM 2388 C C . ALA A 1 311 ? 0.144 7.354 3.878 1.00 90.50 311 ALA A C 1
ATOM 2390 O O . ALA A 1 311 ? 0.381 8.551 4.040 1.00 90.50 311 ALA A O 1
ATOM 2391 N N . GLY A 1 312 ? -0.183 6.543 4.888 1.00 90.56 312 GLY A N 1
ATOM 2392 C CA . GLY A 1 312 ? -0.130 6.928 6.302 1.00 90.56 312 GLY A CA 1
ATOM 2393 C C . GLY A 1 312 ? 1.279 6.822 6.893 1.00 90.56 312 GLY A C 1
ATOM 2394 O O . GLY A 1 312 ? 2.192 6.281 6.264 1.00 90.56 312 GLY A O 1
ATOM 2395 N N . VAL A 1 313 ? 1.468 7.295 8.131 1.00 90.25 313 VAL A N 1
ATOM 2396 C CA . VAL A 1 313 ? 2.801 7.396 8.772 1.00 90.25 313 VAL A CA 1
ATOM 2397 C C . VAL A 1 313 ? 3.515 6.043 8.841 1.00 90.25 313 VAL A C 1
ATOM 2399 O O . VAL A 1 313 ? 4.729 5.978 8.675 1.00 90.25 313 VAL A O 1
ATOM 2402 N N . LYS A 1 314 ? 2.774 4.947 9.047 1.00 85.62 314 LYS A N 1
ATOM 2403 C CA . LYS A 1 314 ? 3.346 3.592 9.155 1.00 85.62 314 LYS A CA 1
ATOM 2404 C C . LYS A 1 314 ? 3.840 3.021 7.824 1.00 85.62 314 LYS A C 1
ATOM 2406 O O . LYS A 1 314 ? 4.620 2.079 7.836 1.00 85.62 314 LYS A O 1
ATOM 2411 N N . GLN A 1 315 ? 3.332 3.522 6.702 1.00 87.75 315 GLN A N 1
ATOM 2412 C CA . GLN A 1 315 ? 3.599 2.996 5.361 1.00 87.75 315 GLN A CA 1
ATOM 2413 C C . GLN A 1 315 ? 4.480 3.932 4.535 1.00 87.75 315 GLN A C 1
ATOM 2415 O O . GLN A 1 315 ? 4.940 3.552 3.466 1.00 87.75 315 GLN A O 1
ATOM 2420 N N . TYR A 1 316 ? 4.682 5.163 4.996 1.00 90.12 316 TYR A N 1
ATOM 2421 C CA . TYR A 1 316 ? 5.322 6.204 4.209 1.00 90.12 316 TYR A CA 1
ATOM 2422 C C . TYR A 1 316 ? 6.843 6.035 4.073 1.00 90.12 316 TYR A C 1
ATOM 2424 O O . TYR A 1 316 ? 7.406 6.408 3.051 1.00 90.12 316 TYR A O 1
ATOM 2432 N N . GLU A 1 317 ? 7.514 5.459 5.071 1.00 87.94 317 GLU A N 1
ATOM 2433 C CA . GLU A 1 317 ? 8.983 5.407 5.096 1.00 87.94 317 GLU A CA 1
ATOM 2434 C C . GLU A 1 317 ? 9.545 4.044 5.546 1.00 87.94 317 GLU A C 1
ATOM 2436 O O . GLU A 1 317 ? 10.378 3.998 6.451 1.00 87.94 317 GLU A O 1
ATOM 2441 N N . PRO A 1 318 ? 9.102 2.906 4.970 1.00 89.06 318 PRO A N 1
ATOM 2442 C CA . PRO A 1 318 ? 9.775 1.641 5.227 1.00 89.06 318 PRO A CA 1
ATOM 2443 C C . PRO A 1 318 ? 11.192 1.688 4.644 1.00 89.06 318 PRO A C 1
ATOM 2445 O O . PRO A 1 318 ? 11.432 2.239 3.566 1.00 89.06 318 PRO A O 1
ATOM 2448 N N . THR A 1 319 ? 12.144 1.070 5.329 1.00 90.56 319 THR A N 1
ATOM 2449 C CA . THR A 1 319 ? 13.498 0.878 4.803 1.00 90.56 319 THR A CA 1
ATOM 2450 C C . THR A 1 319 ? 13.466 -0.038 3.579 1.00 90.56 319 THR A C 1
ATOM 2452 O O . THR A 1 319 ? 12.608 -0.916 3.460 1.00 90.56 319 THR A O 1
ATOM 2455 N N . LYS A 1 320 ? 14.443 0.079 2.670 1.00 91.38 320 LYS A N 1
ATOM 2456 C CA . LYS A 1 320 ? 14.528 -0.822 1.503 1.00 91.38 320 LYS A CA 1
ATOM 2457 C C . LYS A 1 320 ? 14.650 -2.293 1.911 1.00 91.38 320 LYS A C 1
ATOM 2459 O O . LYS A 1 320 ? 14.214 -3.167 1.167 1.00 91.38 320 LYS A O 1
ATOM 2464 N N . ILE A 1 321 ? 15.205 -2.568 3.092 1.00 93.88 321 ILE A N 1
ATOM 2465 C CA . ILE A 1 321 ? 15.294 -3.922 3.645 1.00 93.88 321 ILE A CA 1
ATOM 2466 C C . ILE A 1 321 ? 13.915 -4.421 4.078 1.00 93.88 321 ILE A C 1
ATOM 2468 O O . ILE A 1 321 ? 13.523 -5.513 3.679 1.00 93.88 321 ILE A O 1
ATOM 2472 N N . GLU A 1 322 ? 13.134 -3.618 4.806 1.00 94.12 322 GLU A N 1
ATOM 2473 C CA . GLU A 1 322 ? 11.746 -3.964 5.148 1.00 94.12 322 GLU A CA 1
ATOM 2474 C C . GLU A 1 322 ? 10.888 -4.163 3.897 1.00 94.12 322 GLU A C 1
ATOM 2476 O O . GLU A 1 322 ? 10.153 -5.147 3.813 1.00 94.12 322 GLU A O 1
ATOM 2481 N N . MET A 1 323 ? 11.027 -3.291 2.888 1.00 94.81 323 MET A N 1
ATOM 2482 C CA . MET A 1 323 ? 10.335 -3.454 1.606 1.00 94.81 323 MET A CA 1
ATOM 2483 C C . MET A 1 323 ? 10.651 -4.812 0.969 1.00 94.81 323 MET A C 1
ATOM 2485 O O . MET A 1 323 ? 9.744 -5.492 0.494 1.00 94.81 323 MET A O 1
ATOM 2489 N N . LYS A 1 324 ? 11.927 -5.222 0.967 1.00 95.50 324 LYS A N 1
ATOM 2490 C CA . LYS A 1 324 ? 12.366 -6.502 0.395 1.00 95.50 324 LYS A CA 1
ATOM 2491 C C . LYS A 1 324 ? 11.865 -7.700 1.189 1.00 95.50 324 LYS A C 1
ATOM 2493 O O . LYS A 1 324 ? 11.410 -8.660 0.577 1.00 95.50 324 LYS A O 1
ATOM 2498 N N . LEU A 1 325 ? 11.907 -7.640 2.519 1.00 95.94 325 LEU A N 1
ATOM 2499 C CA . LEU A 1 325 ? 11.387 -8.704 3.381 1.00 95.94 325 LEU A CA 1
ATOM 2500 C C . LEU A 1 325 ? 9.886 -8.915 3.150 1.00 95.94 325 LEU A C 1
ATOM 2502 O O . LEU A 1 325 ? 9.453 -10.041 2.919 1.00 95.94 325 LEU A O 1
ATOM 2506 N N . LEU A 1 326 ? 9.108 -7.829 3.130 1.00 95.19 326 LEU A N 1
ATOM 2507 C CA . LEU A 1 326 ? 7.664 -7.876 2.885 1.00 95.19 326 LEU A CA 1
ATOM 2508 C C . LEU A 1 326 ? 7.334 -8.331 1.455 1.00 95.19 326 LEU A C 1
ATOM 2510 O O . LEU A 1 326 ? 6.383 -9.082 1.249 1.00 95.19 326 LEU A O 1
ATOM 2514 N N . ALA A 1 327 ? 8.117 -7.909 0.459 1.00 95.94 327 ALA A N 1
ATOM 2515 C CA . ALA A 1 327 ? 7.951 -8.360 -0.920 1.00 95.94 327 ALA A CA 1
ATOM 2516 C C . ALA A 1 327 ? 8.259 -9.861 -1.075 1.00 95.94 327 ALA A C 1
ATOM 2518 O O . ALA A 1 327 ? 7.494 -10.577 -1.722 1.00 95.94 327 ALA A O 1
ATOM 2519 N N . ALA A 1 328 ? 9.338 -10.349 -0.457 1.00 96.56 328 ALA A N 1
ATOM 2520 C CA . ALA A 1 328 ? 9.717 -11.759 -0.491 1.00 96.56 328 ALA A CA 1
ATOM 2521 C C . ALA A 1 328 ? 8.671 -12.656 0.192 1.00 96.56 328 ALA A C 1
ATOM 2523 O O . ALA A 1 328 ? 8.304 -13.688 -0.369 1.00 96.56 328 ALA A O 1
ATOM 2524 N N . ASP A 1 329 ? 8.133 -12.237 1.344 1.00 95.69 329 ASP A N 1
ATOM 2525 C CA . ASP A 1 329 ? 7.033 -12.932 2.035 1.00 95.69 329 ASP A CA 1
ATOM 2526 C C . ASP A 1 329 ? 5.760 -12.999 1.168 1.00 95.69 329 ASP A C 1
ATOM 2528 O O . ASP A 1 329 ? 5.058 -14.009 1.135 1.00 95.69 329 ASP A O 1
ATOM 2532 N N . ALA A 1 330 ? 5.522 -11.971 0.346 1.00 91.50 330 ALA A N 1
ATOM 2533 C CA . ALA A 1 330 ? 4.456 -11.951 -0.657 1.00 91.50 330 ALA A CA 1
ATOM 2534 C C . ALA A 1 330 ? 4.762 -12.771 -1.934 1.00 91.50 330 ALA A C 1
ATOM 2536 O O . ALA A 1 330 ? 4.000 -12.710 -2.907 1.00 91.50 330 ALA A O 1
ATOM 2537 N N . GLY A 1 331 ? 5.862 -13.532 -1.960 1.00 95.44 331 GLY A N 1
ATOM 2538 C CA . GLY A 1 331 ? 6.269 -14.373 -3.089 1.00 95.44 331 GLY A CA 1
ATOM 2539 C C . GLY A 1 331 ? 6.820 -13.596 -4.287 1.00 95.44 331 GLY A C 1
ATOM 2540 O O . GLY A 1 331 ? 6.770 -14.090 -5.414 1.00 95.44 331 GLY A O 1
ATOM 2541 N N . ILE A 1 332 ? 7.306 -12.371 -4.076 1.00 97.50 332 ILE A N 1
ATOM 2542 C CA . ILE A 1 332 ? 7.920 -11.536 -5.113 1.00 97.50 332 ILE A CA 1
ATOM 2543 C C . ILE A 1 332 ? 9.434 -11.761 -5.108 1.00 97.50 332 ILE A C 1
ATOM 2545 O O . ILE A 1 332 ? 10.062 -11.782 -4.051 1.00 97.50 332 ILE A O 1
ATOM 2549 N N . ASN A 1 333 ? 10.052 -11.878 -6.287 1.00 97.94 333 ASN A N 1
ATOM 2550 C CA . ASN A 1 333 ? 11.509 -11.981 -6.357 1.00 97.94 333 ASN A CA 1
ATOM 2551 C C . ASN A 1 333 ? 12.162 -10.659 -5.943 1.00 97.94 333 ASN A C 1
ATOM 2553 O O . ASN A 1 333 ? 11.868 -9.605 -6.512 1.00 97.94 333 ASN A O 1
ATOM 2557 N N . VAL A 1 334 ? 13.117 -10.737 -5.022 1.00 97.50 334 VAL A N 1
ATOM 2558 C CA . VAL A 1 334 ? 13.975 -9.620 -4.617 1.00 97.50 334 VAL A CA 1
ATOM 2559 C C . VAL A 1 334 ? 15.432 -9.970 -4.923 1.00 97.50 334 VAL A C 1
ATOM 2561 O O . VAL A 1 334 ? 15.809 -11.128 -4.727 1.00 97.50 334 VAL A O 1
ATOM 2564 N N . PRO A 1 335 ? 16.252 -9.029 -5.426 1.00 97.00 335 PRO A N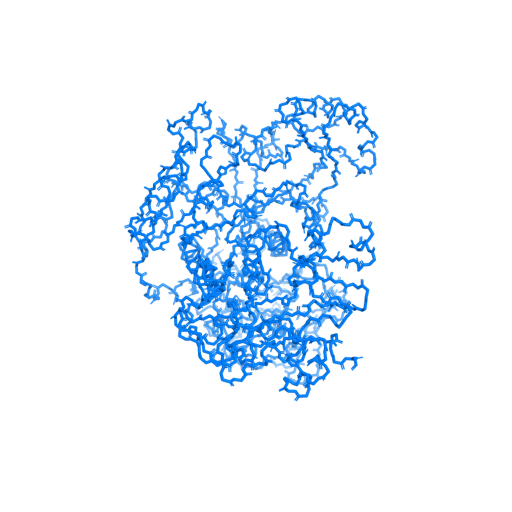 1
ATOM 2565 C CA . PRO A 1 335 ? 17.670 -9.290 -5.651 1.00 97.00 335 PRO A CA 1
ATOM 2566 C C . PRO A 1 335 ? 18.355 -9.746 -4.354 1.00 97.00 335 PRO A C 1
ATOM 2568 O O . PRO A 1 335 ? 18.059 -9.167 -3.304 1.00 97.00 335 PRO A O 1
ATOM 2571 N N . PRO A 1 336 ? 19.259 -10.743 -4.401 1.00 96.81 336 PRO A N 1
ATOM 2572 C CA . PRO A 1 336 ? 20.104 -11.085 -3.263 1.00 96.81 336 PRO A CA 1
ATOM 2573 C C . PRO A 1 336 ? 20.859 -9.854 -2.755 1.00 96.81 336 PRO A C 1
ATOM 2575 O O . PRO A 1 336 ? 21.295 -9.019 -3.554 1.00 96.81 336 PRO A O 1
ATOM 2578 N N . TYR A 1 337 ? 20.988 -9.731 -1.433 1.00 97.38 337 TYR A N 1
ATOM 2579 C CA . TYR A 1 337 ? 21.609 -8.572 -0.800 1.00 97.38 337 TYR A CA 1
ATOM 2580 C C . TYR A 1 337 ? 22.286 -8.918 0.531 1.00 97.38 337 TYR A C 1
ATOM 2582 O O . TYR A 1 337 ? 21.939 -9.906 1.176 1.00 97.38 337 TYR A O 1
ATOM 2590 N N . PHE A 1 338 ? 23.199 -8.053 0.976 1.00 97.38 338 PHE A N 1
ATOM 2591 C CA . PHE A 1 338 ? 23.660 -7.990 2.367 1.00 97.38 338 PHE A CA 1
ATOM 2592 C C . PHE A 1 338 ? 23.710 -6.540 2.858 1.00 97.38 338 PHE A C 1
ATOM 2594 O O . PHE A 1 338 ? 23.802 -5.605 2.061 1.00 97.38 338 PHE A O 1
ATOM 2601 N N . VAL A 1 339 ? 23.650 -6.358 4.177 1.00 97.12 339 VAL A N 1
ATOM 2602 C CA . VAL A 1 339 ? 23.697 -5.052 4.854 1.00 97.12 339 VAL A CA 1
ATOM 2603 C C . VAL A 1 339 ? 25.055 -4.888 5.530 1.00 97.12 339 VAL A C 1
ATOM 2605 O O . VAL A 1 339 ? 25.574 -5.853 6.083 1.00 97.12 339 VAL A O 1
ATOM 2608 N N . PHE A 1 340 ? 25.601 -3.675 5.513 1.00 96.62 340 PHE A N 1
ATOM 2609 C CA . PHE A 1 340 ? 26.800 -3.292 6.255 1.00 96.62 340 PHE A CA 1
ATOM 2610 C C . PHE A 1 340 ? 26.494 -2.091 7.156 1.00 96.62 340 PHE A C 1
ATOM 2612 O O . PHE A 1 340 ? 25.779 -1.167 6.760 1.00 96.62 340 PHE A O 1
ATOM 2619 N N . LYS A 1 341 ? 27.027 -2.107 8.376 1.00 96.00 341 LYS A N 1
ATOM 2620 C CA . LYS A 1 341 ? 26.741 -1.122 9.434 1.00 96.00 341 LYS A CA 1
ATOM 2621 C C . LYS A 1 341 ? 27.992 -0.553 10.088 1.00 96.00 341 LYS A C 1
ATOM 2623 O O . LYS A 1 341 ? 27.912 0.392 10.866 1.00 96.00 341 LYS A O 1
ATOM 2628 N N . ASN A 1 342 ? 29.148 -1.152 9.840 1.00 96.44 342 ASN A N 1
ATOM 2629 C CA . ASN A 1 342 ? 30.402 -0.743 10.455 1.00 96.44 342 ASN A CA 1
ATOM 2630 C C . ASN A 1 342 ? 31.593 -1.061 9.534 1.00 96.44 342 ASN A C 1
ATOM 2632 O O . ASN A 1 342 ? 31.437 -1.592 8.436 1.00 96.44 342 ASN A O 1
ATOM 2636 N N . ARG A 1 343 ? 32.803 -0.695 9.974 1.00 95.44 343 ARG A N 1
ATOM 2637 C CA . ARG A 1 343 ? 34.036 -0.906 9.199 1.00 95.44 343 ARG A CA 1
ATOM 2638 C C . ARG A 1 343 ? 34.443 -2.379 9.103 1.00 95.44 343 ARG A C 1
ATOM 2640 O O . ARG A 1 343 ? 34.997 -2.762 8.079 1.00 95.44 343 ARG A O 1
ATOM 2647 N N . GLU A 1 344 ? 34.136 -3.188 10.113 1.00 96.62 344 GLU A N 1
ATOM 2648 C CA . GLU A 1 344 ? 34.448 -4.626 10.145 1.00 96.62 344 GLU A CA 1
ATOM 2649 C C . GLU A 1 344 ? 33.683 -5.372 9.037 1.00 96.62 344 GLU A C 1
ATOM 2651 O O . GLU A 1 344 ? 34.244 -6.243 8.366 1.00 96.62 344 GLU A O 1
ATOM 2656 N N . ASP A 1 345 ? 32.444 -4.952 8.755 1.00 96.62 345 ASP A N 1
ATOM 2657 C CA . ASP A 1 345 ? 31.653 -5.452 7.625 1.00 96.62 345 ASP A CA 1
ATOM 2658 C C . ASP A 1 345 ? 32.322 -5.128 6.274 1.00 96.62 345 ASP A C 1
ATOM 2660 O O . ASP A 1 345 ? 32.317 -5.946 5.355 1.00 96.62 345 ASP A O 1
ATOM 2664 N N . ILE A 1 346 ? 32.932 -3.941 6.138 1.00 96.25 346 ILE A N 1
ATOM 2665 C CA . ILE A 1 346 ? 33.640 -3.534 4.909 1.00 96.25 346 ILE A CA 1
ATOM 2666 C C . ILE A 1 346 ? 34.956 -4.301 4.737 1.00 96.25 346 ILE A C 1
ATOM 2668 O O . ILE A 1 346 ? 35.331 -4.670 3.620 1.00 96.25 346 ILE A O 1
ATOM 2672 N N . GLU A 1 347 ? 35.668 -4.559 5.832 1.00 96.06 347 GLU A N 1
ATOM 2673 C CA . GLU A 1 347 ? 36.874 -5.390 5.823 1.00 96.06 347 GLU A CA 1
ATOM 2674 C C . GLU A 1 347 ? 36.539 -6.832 5.405 1.00 96.06 347 GLU A C 1
ATOM 2676 O O . GLU A 1 347 ? 37.244 -7.415 4.576 1.00 96.06 347 GLU A O 1
ATOM 2681 N N . SER A 1 348 ? 35.395 -7.346 5.867 1.00 96.62 348 SER A N 1
ATOM 2682 C CA . SER A 1 348 ? 34.887 -8.700 5.597 1.00 96.62 348 SER A CA 1
ATOM 2683 C C . SER A 1 348 ? 33.996 -8.798 4.348 1.00 96.62 348 SER A C 1
ATOM 2685 O O . SER A 1 348 ? 33.310 -9.798 4.136 1.00 96.62 348 SER A O 1
ATOM 2687 N N . ILE A 1 349 ? 33.994 -7.777 3.484 1.00 96.31 349 ILE A N 1
ATOM 2688 C CA . ILE A 1 349 ? 33.001 -7.640 2.407 1.00 96.31 349 ILE A CA 1
ATOM 2689 C C . ILE A 1 349 ? 33.016 -8.783 1.385 1.00 96.31 349 ILE A C 1
ATOM 2691 O O . ILE A 1 349 ? 31.978 -9.105 0.820 1.00 96.31 349 ILE A O 1
ATOM 2695 N N . GLU A 1 350 ? 34.172 -9.407 1.140 1.00 97.75 350 GLU A N 1
ATOM 2696 C CA . GLU A 1 350 ? 34.288 -10.565 0.239 1.00 97.75 350 GLU A CA 1
ATOM 2697 C C . GLU A 1 350 ? 33.591 -11.803 0.814 1.00 97.75 350 GLU A C 1
ATOM 2699 O O . GLU A 1 350 ? 32.950 -12.552 0.075 1.00 97.75 350 GLU A O 1
ATOM 2704 N N . GLU A 1 351 ? 33.666 -11.993 2.133 1.00 97.38 351 GLU A N 1
ATOM 2705 C CA . GLU A 1 351 ? 32.974 -13.077 2.824 1.00 97.38 351 GLU A CA 1
ATOM 2706 C C . GLU A 1 351 ? 31.460 -12.844 2.800 1.00 97.38 351 GLU A C 1
ATOM 2708 O O . GLU A 1 351 ? 30.716 -13.727 2.373 1.00 97.38 351 GLU A O 1
ATOM 2713 N N . LEU A 1 352 ? 31.008 -11.638 3.166 1.00 97.19 352 LEU A N 1
ATOM 2714 C CA . LEU A 1 352 ? 29.590 -11.260 3.120 1.00 97.19 352 LEU A CA 1
ATOM 2715 C C . LEU A 1 352 ? 29.009 -11.388 1.705 1.00 97.19 352 LEU A C 1
ATOM 2717 O O . LEU A 1 352 ? 27.907 -11.906 1.528 1.00 97.19 352 LEU A O 1
ATOM 2721 N N . PHE A 1 353 ? 29.771 -10.975 0.690 1.00 98.12 353 PHE A N 1
ATOM 2722 C CA . PHE A 1 353 ? 29.408 -11.123 -0.719 1.00 98.12 353 PHE A CA 1
ATOM 2723 C C . PHE A 1 353 ? 29.193 -12.596 -1.099 1.00 98.12 353 PHE A C 1
ATOM 2725 O O . PHE A 1 353 ? 28.198 -12.924 -1.746 1.00 98.12 353 PHE A O 1
ATOM 2732 N N . GLY A 1 354 ? 30.095 -13.487 -0.672 1.00 97.00 354 GLY A N 1
ATOM 2733 C CA . GLY A 1 354 ? 29.983 -14.927 -0.910 1.00 97.00 354 GLY A CA 1
ATOM 2734 C C . GLY A 1 354 ? 28.820 -15.574 -0.153 1.00 97.00 354 GLY A C 1
ATOM 2735 O O . GLY A 1 354 ? 28.071 -16.353 -0.740 1.00 97.00 354 GLY A O 1
ATOM 2736 N N . GLN A 1 355 ? 28.625 -15.222 1.122 1.00 97.06 355 GLN A N 1
ATOM 2737 C CA . GLN A 1 355 ? 27.528 -15.728 1.957 1.00 97.06 355 GLN A CA 1
ATOM 2738 C C . GLN A 1 355 ? 26.151 -15.323 1.415 1.00 97.06 355 GLN A C 1
ATOM 2740 O O . GLN A 1 355 ? 25.222 -16.129 1.425 1.00 97.06 355 GLN A O 1
ATOM 2745 N N . ALA A 1 356 ? 26.025 -14.094 0.908 1.00 95.75 356 ALA A N 1
ATOM 2746 C CA . ALA A 1 356 ? 24.802 -13.600 0.282 1.00 95.75 356 ALA A CA 1
ATOM 2747 C C . ALA A 1 356 ? 24.590 -14.126 -1.151 1.00 95.75 356 ALA A C 1
ATOM 2749 O O . ALA A 1 356 ? 23.545 -13.864 -1.745 1.00 95.75 356 ALA A O 1
ATOM 2750 N N . GLY A 1 357 ? 25.557 -14.863 -1.710 1.00 96.44 357 GLY A N 1
ATOM 2751 C CA . GLY A 1 357 ? 25.475 -15.423 -3.059 1.00 96.44 357 GLY A CA 1
ATOM 2752 C C . GLY A 1 357 ? 25.459 -14.360 -4.157 1.00 96.44 357 GLY A C 1
ATOM 2753 O O . GLY A 1 357 ? 24.808 -14.562 -5.183 1.00 96.44 357 GLY A O 1
ATOM 2754 N N . LEU A 1 358 ? 26.129 -13.222 -3.939 1.00 97.69 358 LEU A N 1
ATOM 2755 C CA . LEU A 1 358 ? 26.136 -12.132 -4.909 1.00 97.69 358 LEU A CA 1
ATOM 2756 C C . LEU A 1 358 ? 27.017 -12.448 -6.122 1.00 97.69 358 LEU A C 1
ATOM 2758 O O . LEU A 1 358 ? 27.962 -13.236 -6.066 1.00 97.69 358 LEU A O 1
ATOM 2762 N N . THR A 1 359 ? 26.735 -11.764 -7.228 1.00 96.69 359 THR A N 1
ATOM 2763 C CA . THR A 1 359 ? 27.570 -11.768 -8.434 1.00 96.69 359 THR A CA 1
ATOM 2764 C C . THR A 1 359 ? 27.692 -10.352 -8.986 1.00 96.69 359 THR A C 1
ATOM 2766 O O . THR A 1 359 ? 26.771 -9.547 -8.866 1.00 96.69 359 THR A O 1
ATOM 2769 N N . PHE A 1 360 ? 28.846 -10.018 -9.569 1.00 97.44 360 PHE A N 1
ATOM 2770 C CA . PHE A 1 360 ? 29.010 -8.724 -10.230 1.00 97.44 360 PHE A CA 1
ATOM 2771 C C . PHE A 1 360 ? 28.229 -8.690 -11.557 1.00 97.44 360 PHE A C 1
ATOM 2773 O O . PHE A 1 360 ? 28.200 -9.705 -12.256 1.00 97.44 360 PHE A O 1
ATOM 2780 N N . PRO A 1 361 ? 27.654 -7.534 -11.941 1.00 97.38 361 PRO A N 1
ATOM 2781 C CA . PRO A 1 361 ? 27.691 -6.254 -11.225 1.00 97.38 361 PRO A CA 1
ATOM 2782 C C . PRO A 1 361 ? 26.765 -6.211 -9.994 1.00 97.38 361 PRO A C 1
ATOM 2784 O O . PRO A 1 361 ? 25.697 -6.816 -9.971 1.00 97.38 361 PRO A O 1
ATOM 2787 N N . VAL A 1 362 ? 27.155 -5.429 -8.986 1.00 98.06 362 VAL A N 1
ATOM 2788 C CA . VAL A 1 362 ? 26.337 -5.123 -7.797 1.00 98.06 362 VAL A CA 1
ATOM 2789 C C . VAL A 1 362 ? 26.056 -3.629 -7.707 1.00 98.06 362 VAL A C 1
ATOM 2791 O O . VAL A 1 362 ? 26.712 -2.823 -8.368 1.00 98.06 362 VAL A O 1
ATOM 2794 N N . ILE A 1 363 ? 25.079 -3.246 -6.893 1.00 96.62 363 ILE A N 1
ATOM 2795 C CA . ILE A 1 363 ? 24.743 -1.850 -6.632 1.00 96.62 363 ILE A CA 1
ATOM 2796 C C . ILE A 1 363 ? 24.722 -1.573 -5.127 1.00 96.62 363 ILE A C 1
ATOM 2798 O O . ILE A 1 363 ? 24.083 -2.292 -4.360 1.00 96.62 363 ILE A O 1
ATOM 2802 N N . VAL A 1 364 ? 25.447 -0.533 -4.716 1.00 95.94 364 VAL A N 1
ATOM 2803 C CA . VAL A 1 364 ? 25.521 -0.051 -3.332 1.00 95.94 364 VAL A CA 1
ATOM 2804 C C . VAL A 1 364 ? 24.471 1.029 -3.134 1.00 95.94 364 VAL A C 1
ATOM 2806 O O . VAL A 1 364 ? 24.400 1.978 -3.917 1.00 95.94 364 VAL A O 1
ATOM 2809 N N . LYS A 1 365 ? 23.644 0.887 -2.100 1.00 92.94 365 LYS A N 1
ATOM 2810 C CA . LYS A 1 365 ? 22.486 1.750 -1.866 1.00 92.94 365 LYS A CA 1
ATOM 2811 C C . LYS A 1 365 ? 22.371 2.145 -0.399 1.00 92.94 365 LYS A C 1
ATOM 2813 O O . LYS A 1 365 ? 22.634 1.351 0.502 1.00 92.94 365 LYS A O 1
ATOM 2818 N N . HIS A 1 366 ? 21.879 3.361 -0.176 1.00 89.69 366 HIS A N 1
ATOM 2819 C CA . HIS A 1 366 ? 21.410 3.785 1.138 1.00 89.69 366 HIS A CA 1
ATOM 2820 C C . HIS A 1 366 ? 20.163 2.989 1.557 1.00 89.69 366 HIS A C 1
ATOM 2822 O O . HIS A 1 366 ? 19.301 2.686 0.715 1.00 89.69 366 HIS A O 1
ATOM 2828 N N . ILE A 1 367 ? 20.060 2.672 2.854 1.00 87.12 367 ILE A N 1
ATOM 2829 C CA . ILE A 1 367 ? 18.966 1.864 3.411 1.00 87.12 367 ILE A CA 1
ATOM 2830 C C . ILE A 1 367 ? 17.609 2.568 3.286 1.00 87.12 367 ILE A C 1
ATOM 2832 O O . ILE A 1 367 ? 16.584 1.905 3.128 1.00 87.12 367 ILE A O 1
ATOM 2836 N N . SER A 1 368 ? 17.615 3.904 3.275 1.00 79.75 368 SER A N 1
ATOM 2837 C CA . SER A 1 368 ? 16.418 4.728 3.125 1.00 79.75 368 SER A CA 1
ATOM 2838 C C . SER A 1 368 ? 16.202 5.222 1.688 1.00 79.75 368 SER A C 1
ATOM 2840 O O . SER A 1 368 ? 17.152 5.384 0.919 1.00 79.75 368 SER A O 1
ATOM 2842 N N . GLY A 1 369 ? 14.935 5.346 1.286 1.00 61.69 369 GLY A N 1
ATOM 2843 C CA . GLY A 1 369 ? 14.427 5.247 -0.096 1.00 61.69 369 GLY A CA 1
ATOM 2844 C C . GLY A 1 369 ? 14.440 6.490 -0.991 1.00 61.69 369 GLY A C 1
ATOM 2845 O O . GLY A 1 369 ? 14.308 6.364 -2.203 1.00 61.69 369 GLY A O 1
ATOM 2846 N N . TYR A 1 370 ? 14.570 7.692 -0.449 1.00 68.06 370 TYR A N 1
ATOM 2847 C CA . TYR A 1 370 ? 14.039 8.879 -1.134 1.00 68.06 370 TYR A CA 1
ATOM 2848 C C . TYR A 1 370 ? 15.008 9.524 -2.141 1.00 68.06 370 TYR A C 1
ATOM 2850 O O . TYR A 1 370 ? 16.222 9.596 -1.945 1.00 68.06 370 TYR A O 1
ATOM 2858 N N . SER A 1 371 ? 14.439 9.999 -3.256 1.00 65.19 371 SER A N 1
ATOM 2859 C CA . SER A 1 371 ? 15.048 10.882 -4.270 1.00 65.19 371 SER A CA 1
ATOM 2860 C C . SER A 1 371 ? 16.401 10.471 -4.866 1.00 65.19 371 SER A C 1
ATOM 2862 O O . SER A 1 371 ? 17.071 11.305 -5.475 1.00 65.19 371 SER A O 1
ATOM 2864 N N . SER A 1 372 ? 16.784 9.189 -4.787 1.00 67.94 372 SER A N 1
ATOM 2865 C CA . SER A 1 372 ? 18.121 8.715 -5.194 1.00 67.94 372 SER A CA 1
ATOM 2866 C C . SER A 1 372 ? 19.262 9.421 -4.447 1.00 67.94 372 SER A C 1
ATOM 2868 O O . SER A 1 372 ? 20.359 9.558 -4.983 1.00 67.94 372 SER A O 1
ATOM 2870 N N . ILE A 1 373 ? 19.022 9.873 -3.214 1.00 71.12 373 ILE A N 1
ATOM 2871 C CA . ILE A 1 373 ? 20.067 10.460 -2.371 1.00 71.12 373 ILE A CA 1
ATOM 2872 C C . ILE A 1 373 ? 21.163 9.408 -2.134 1.00 71.12 373 ILE A C 1
ATOM 2874 O O . ILE A 1 373 ? 20.874 8.239 -1.876 1.00 71.12 373 ILE A O 1
ATOM 2878 N N . GLY A 1 374 ? 22.424 9.812 -2.307 1.00 75.12 374 GLY A N 1
ATOM 2879 C CA . GLY A 1 374 ? 23.589 8.925 -2.206 1.00 75.12 374 GLY A CA 1
ATOM 2880 C C . GLY A 1 374 ? 23.816 7.997 -3.411 1.00 75.12 374 GLY A C 1
ATOM 2881 O O . GLY A 1 374 ? 24.798 7.260 -3.422 1.00 75.12 374 GLY A O 1
ATOM 2882 N N . MET A 1 375 ? 22.956 8.034 -4.439 1.00 85.06 375 MET A N 1
ATOM 2883 C CA . MET A 1 375 ? 23.110 7.227 -5.656 1.00 85.06 375 MET A CA 1
ATOM 2884 C C . MET A 1 375 ? 23.835 7.996 -6.759 1.00 85.06 375 MET A C 1
ATOM 2886 O O . MET A 1 375 ? 23.278 8.918 -7.361 1.00 85.06 375 MET A O 1
ATOM 2890 N N . THR A 1 376 ? 25.037 7.546 -7.100 1.00 87.50 376 THR A N 1
ATOM 2891 C CA . THR A 1 376 ? 25.848 8.066 -8.209 1.00 87.50 376 THR A CA 1
ATOM 2892 C C . THR A 1 376 ? 26.094 6.967 -9.241 1.00 87.50 376 THR A C 1
ATOM 2894 O O . THR A 1 376 ? 25.703 5.816 -9.045 1.00 87.50 376 THR A O 1
ATOM 2897 N N . ARG A 1 377 ? 26.769 7.285 -10.352 1.00 88.25 377 ARG A N 1
ATOM 2898 C CA . ARG A 1 377 ? 27.191 6.256 -11.316 1.00 88.25 377 ARG A CA 1
ATOM 2899 C C . ARG A 1 377 ? 28.126 5.216 -10.673 1.00 88.25 377 ARG A C 1
ATOM 2901 O O . ARG A 1 377 ? 28.025 4.037 -11.002 1.00 88.25 377 ARG A O 1
ATOM 2908 N N . SER A 1 378 ? 28.970 5.637 -9.725 1.00 92.00 378 SER A N 1
ATOM 2909 C CA . SER A 1 378 ? 29.901 4.771 -8.980 1.00 92.00 378 SER A CA 1
ATOM 2910 C C . SER A 1 378 ? 29.200 3.776 -8.054 1.00 92.00 378 SER A C 1
ATOM 2912 O O . SER A 1 378 ? 29.792 2.766 -7.678 1.00 92.00 378 SER A O 1
ATOM 2914 N N . SER A 1 379 ? 27.919 4.007 -7.747 1.00 94.38 379 SER A N 1
ATOM 2915 C CA . SER A 1 379 ? 27.112 3.077 -6.962 1.00 94.38 379 SER A CA 1
ATOM 2916 C C . SER A 1 379 ? 26.952 1.711 -7.627 1.00 94.38 379 SER A C 1
ATOM 2918 O O . SER A 1 379 ? 26.734 0.735 -6.918 1.00 94.38 379 SER A O 1
ATOM 2920 N N . ARG A 1 380 ? 27.068 1.610 -8.960 1.00 95.81 380 ARG A N 1
ATOM 2921 C CA . ARG A 1 380 ? 27.160 0.321 -9.659 1.00 95.81 380 ARG A CA 1
ATOM 2922 C C . ARG A 1 380 ? 28.620 -0.133 -9.679 1.00 95.81 380 ARG A C 1
ATOM 2924 O O . ARG A 1 380 ? 29.436 0.426 -10.407 1.00 95.81 380 ARG A O 1
ATOM 2931 N N . CYS A 1 381 ? 28.927 -1.182 -8.928 1.00 97.31 381 CYS A N 1
ATOM 2932 C CA . CYS A 1 381 ? 30.272 -1.724 -8.792 1.00 97.31 381 CYS A CA 1
ATOM 2933 C C . CYS A 1 381 ? 30.426 -3.010 -9.612 1.00 97.31 381 CYS A C 1
ATOM 2935 O O . CYS A 1 381 ? 29.557 -3.883 -9.600 1.00 97.31 381 CYS A O 1
ATOM 2937 N N . SER A 1 382 ? 31.552 -3.136 -10.310 1.00 96.94 382 SER A N 1
ATOM 2938 C CA . SER A 1 382 ? 31.883 -4.294 -11.157 1.00 96.94 382 SER A CA 1
ATOM 2939 C C . SER A 1 382 ? 33.018 -5.153 -10.593 1.00 96.94 382 SER A C 1
ATOM 2941 O O . SER A 1 382 ? 33.322 -6.204 -11.147 1.00 96.94 382 SER A O 1
ATOM 2943 N N . ASP A 1 383 ? 33.650 -4.708 -9.507 1.00 97.88 383 ASP A N 1
ATOM 2944 C CA . ASP A 1 383 ? 34.718 -5.422 -8.817 1.00 97.88 383 ASP A CA 1
ATOM 2945 C C . ASP A 1 383 ? 34.755 -5.056 -7.321 1.00 97.88 383 ASP A C 1
ATOM 2947 O O . ASP A 1 383 ? 34.117 -4.097 -6.867 1.00 97.88 383 ASP A O 1
ATOM 2951 N N . PHE A 1 384 ? 35.523 -5.818 -6.538 1.00 98.38 384 PHE A N 1
ATOM 2952 C CA . PHE A 1 384 ? 35.643 -5.613 -5.093 1.00 98.38 384 PHE A CA 1
ATOM 2953 C C . PHE A 1 384 ? 36.324 -4.298 -4.699 1.00 98.38 384 PHE A C 1
ATOM 2955 O O . PHE A 1 384 ? 36.110 -3.815 -3.587 1.00 98.38 384 PHE A O 1
ATOM 2962 N N . LYS A 1 385 ? 37.151 -3.706 -5.570 1.00 97.69 385 LYS A N 1
ATOM 2963 C CA . LYS A 1 385 ? 37.814 -2.429 -5.284 1.00 97.69 385 LYS A CA 1
ATOM 2964 C C . LYS A 1 385 ? 36.795 -1.293 -5.333 1.00 97.69 385 LYS A C 1
ATOM 2966 O O . LYS A 1 385 ? 36.755 -0.480 -4.414 1.00 97.69 385 LYS A O 1
ATOM 2971 N N . GLN A 1 386 ? 35.967 -1.270 -6.377 1.00 97.75 386 GLN A N 1
ATOM 2972 C CA . GLN A 1 386 ? 34.850 -0.335 -6.513 1.00 97.75 386 GLN A CA 1
ATOM 2973 C C . GLN A 1 386 ? 33.855 -0.515 -5.369 1.00 97.75 386 GLN A C 1
ATOM 2975 O O . GLN A 1 386 ? 33.471 0.466 -4.741 1.00 97.75 386 GLN A O 1
ATOM 2980 N N . LEU A 1 387 ? 33.507 -1.769 -5.056 1.00 97.88 387 LEU A N 1
ATOM 2981 C CA . LEU A 1 387 ? 32.564 -2.093 -3.991 1.00 97.88 387 LEU A CA 1
ATOM 2982 C C . LEU A 1 387 ? 33.031 -1.576 -2.625 1.00 97.88 387 LEU A C 1
ATOM 2984 O O . LEU A 1 387 ? 32.270 -0.905 -1.937 1.00 97.88 387 LEU A O 1
ATOM 2988 N N . ARG A 1 388 ? 34.290 -1.834 -2.246 1.00 97.56 388 ARG A N 1
ATOM 2989 C CA . ARG A 1 388 ? 34.850 -1.333 -0.980 1.00 97.56 388 ARG A CA 1
ATOM 2990 C C . ARG A 1 388 ? 34.827 0.184 -0.904 1.00 97.56 388 ARG A C 1
ATOM 2992 O O . ARG A 1 388 ? 34.361 0.721 0.092 1.00 97.56 388 ARG A O 1
ATOM 2999 N N . LEU A 1 389 ? 35.304 0.854 -1.954 1.00 96.62 389 LEU A N 1
ATOM 3000 C CA . LEU A 1 389 ? 35.353 2.314 -1.997 1.00 96.62 389 LEU A CA 1
ATOM 3001 C C . LEU A 1 389 ? 33.956 2.914 -1.809 1.00 96.62 389 LEU A C 1
ATOM 3003 O O . LEU A 1 389 ? 33.745 3.728 -0.915 1.00 96.62 389 LEU A O 1
ATOM 3007 N N . GLN A 1 390 ? 32.995 2.448 -2.603 1.00 96.50 390 GLN A N 1
ATOM 3008 C CA . GLN A 1 390 ? 31.637 2.969 -2.579 1.00 96.50 390 GLN A CA 1
ATOM 3009 C C . GLN A 1 390 ? 30.915 2.672 -1.256 1.00 96.50 390 GLN A C 1
ATOM 3011 O O . GLN A 1 390 ? 30.195 3.532 -0.747 1.00 96.50 390 GLN A O 1
ATOM 3016 N N . SER A 1 391 ? 31.095 1.477 -0.683 1.00 96.19 391 SER A N 1
ATOM 3017 C CA . SER A 1 391 ? 30.505 1.135 0.615 1.00 96.19 391 SER A CA 1
ATOM 3018 C C . SER A 1 391 ? 31.140 1.926 1.761 1.00 96.19 391 SER A C 1
ATOM 3020 O O . SER A 1 391 ? 30.421 2.336 2.668 1.00 96.19 391 SER A O 1
ATOM 3022 N N . SER A 1 392 ? 32.449 2.206 1.714 1.00 96.19 392 SER A N 1
ATOM 3023 C CA . SER A 1 392 ? 33.112 3.092 2.682 1.00 96.19 392 SER A CA 1
ATOM 3024 C C . SER A 1 392 ? 32.584 4.524 2.610 1.00 96.19 392 SER A C 1
ATOM 3026 O O . SER A 1 392 ? 32.244 5.082 3.648 1.00 96.19 392 SER A O 1
ATOM 3028 N N . GLU A 1 393 ? 32.455 5.101 1.411 1.00 94.00 393 GLU A N 1
ATOM 3029 C CA . GLU A 1 393 ? 31.908 6.457 1.229 1.00 94.00 393 GLU A CA 1
ATOM 3030 C C . GLU A 1 393 ? 30.472 6.568 1.762 1.00 94.00 393 GLU A C 1
ATOM 3032 O O . GLU A 1 393 ? 30.120 7.526 2.457 1.00 94.00 393 GLU A O 1
ATOM 3037 N N . LEU A 1 394 ? 29.642 5.561 1.470 1.00 92.31 394 LEU A N 1
ATOM 3038 C CA . LEU A 1 394 ? 28.265 5.515 1.947 1.00 92.31 394 LEU A CA 1
ATOM 3039 C C . LEU A 1 394 ? 28.204 5.350 3.476 1.00 92.31 394 LEU A C 1
ATOM 3041 O O . LEU A 1 394 ? 27.430 6.050 4.125 1.00 92.31 394 LEU A O 1
ATOM 3045 N N . LEU A 1 395 ? 29.043 4.480 4.054 1.00 93.88 395 LEU A N 1
ATOM 3046 C CA . LEU A 1 395 ? 29.136 4.269 5.502 1.00 93.88 395 LEU A CA 1
ATOM 3047 C C . LEU A 1 395 ? 29.571 5.545 6.236 1.00 93.88 395 LEU A C 1
ATOM 3049 O O . LEU A 1 395 ? 28.995 5.884 7.264 1.00 93.88 395 LEU A O 1
ATOM 3053 N N . GLU A 1 396 ? 30.564 6.268 5.717 1.00 93.94 396 GLU A N 1
ATOM 3054 C CA . GLU A 1 396 ? 31.035 7.521 6.322 1.00 93.94 396 GLU A CA 1
ATOM 3055 C C . GLU A 1 396 ? 29.982 8.630 6.263 1.00 93.94 396 GLU A C 1
ATOM 3057 O O . GLU A 1 396 ? 29.890 9.439 7.185 1.00 93.94 396 GLU A O 1
ATOM 3062 N N . THR A 1 397 ? 29.174 8.653 5.202 1.00 89.50 397 THR A N 1
ATOM 3063 C CA . THR A 1 397 ? 28.156 9.690 5.004 1.00 89.50 397 THR A CA 1
ATOM 3064 C C . THR A 1 397 ? 26.872 9.405 5.784 1.00 89.50 397 THR A C 1
ATOM 3066 O O . THR A 1 397 ? 26.290 10.323 6.357 1.00 89.50 397 THR A O 1
ATOM 3069 N N . TYR A 1 398 ? 26.423 8.147 5.804 1.00 87.31 398 TYR A N 1
ATOM 3070 C CA . TYR A 1 398 ? 25.081 7.774 6.267 1.00 87.31 398 TYR A CA 1
ATOM 3071 C C . TYR A 1 398 ? 25.061 6.756 7.417 1.00 87.31 398 TYR A C 1
ATOM 3073 O O . TYR A 1 398 ? 24.003 6.484 7.974 1.00 87.31 398 TYR A O 1
ATOM 3081 N N . GLY A 1 399 ? 26.207 6.188 7.798 1.00 91.38 399 GLY A N 1
ATOM 3082 C CA . GLY A 1 399 ? 26.333 5.257 8.925 1.00 91.38 399 GLY A CA 1
ATOM 3083 C C . GLY A 1 399 ? 25.968 3.801 8.623 1.00 91.38 399 GLY A C 1
ATOM 3084 O O . GLY A 1 399 ? 26.444 2.915 9.325 1.00 91.38 399 GLY A O 1
ATOM 3085 N N . GLU A 1 400 ? 25.193 3.523 7.574 1.00 93.00 400 GLU A N 1
ATOM 3086 C CA . GLU A 1 400 ? 24.908 2.162 7.105 1.00 93.00 400 GLU A CA 1
ATOM 3087 C C . GLU A 1 400 ? 24.479 2.131 5.631 1.00 93.00 400 GLU A C 1
ATOM 3089 O O . GLU A 1 400 ? 24.146 3.150 5.018 1.00 93.00 400 GLU A O 1
ATOM 3094 N N . GLY A 1 401 ? 24.469 0.933 5.051 1.00 94.12 401 GLY A N 1
ATOM 3095 C CA . GLY A 1 401 ? 23.995 0.705 3.695 1.00 94.12 401 GLY A CA 1
ATOM 3096 C C . GLY A 1 401 ? 23.833 -0.761 3.362 1.00 94.12 401 GLY A C 1
ATOM 3097 O O . GLY A 1 401 ? 24.018 -1.647 4.195 1.00 94.12 401 GLY A O 1
ATOM 3098 N N . PHE A 1 402 ? 23.479 -1.029 2.113 1.00 96.06 402 PHE A N 1
ATOM 3099 C CA . PHE A 1 402 ? 23.395 -2.395 1.625 1.00 96.06 402 PHE A CA 1
ATOM 3100 C C . PHE A 1 402 ? 23.914 -2.517 0.199 1.00 96.06 402 PHE A C 1
ATOM 3102 O O . PHE A 1 402 ? 23.997 -1.542 -0.554 1.00 96.06 402 PHE A O 1
ATOM 3109 N N . VAL A 1 403 ? 24.270 -3.746 -0.146 1.00 97.38 403 VAL A N 1
ATOM 3110 C CA . VAL A 1 403 ? 24.752 -4.148 -1.463 1.00 97.38 403 VAL A CA 1
ATOM 3111 C C . VAL A 1 403 ? 23.794 -5.196 -1.988 1.00 97.38 403 VAL A C 1
ATOM 3113 O O . VAL A 1 403 ? 23.462 -6.133 -1.265 1.00 97.38 403 VAL A O 1
ATOM 3116 N N . GLU A 1 404 ? 23.365 -5.061 -3.235 1.00 97.38 404 GLU A N 1
ATOM 3117 C CA . GLU A 1 404 ? 22.549 -6.074 -3.903 1.00 97.38 404 GLU A CA 1
ATOM 3118 C C . GLU A 1 404 ? 23.047 -6.359 -5.317 1.00 97.38 404 GLU A C 1
ATOM 3120 O O . GLU A 1 404 ? 23.720 -5.526 -5.929 1.00 97.38 404 GLU A O 1
ATOM 3125 N N . ASN A 1 405 ? 22.680 -7.517 -5.865 1.00 97.62 405 ASN A N 1
ATOM 3126 C CA . ASN A 1 405 ? 22.875 -7.795 -7.285 1.00 97.62 405 ASN A CA 1
ATOM 3127 C C . ASN A 1 405 ? 22.230 -6.703 -8.147 1.00 97.62 405 ASN A C 1
ATOM 3129 O O . ASN A 1 405 ? 21.040 -6.402 -8.021 1.00 97.62 405 ASN A O 1
ATOM 3133 N N . PHE A 1 406 ? 23.004 -6.148 -9.077 1.00 97.00 406 PHE A N 1
ATOM 3134 C CA . PHE A 1 406 ? 22.455 -5.277 -10.099 1.00 97.00 406 PHE A CA 1
ATOM 3135 C C . PHE A 1 406 ? 21.824 -6.144 -11.186 1.00 97.00 406 PHE A C 1
ATOM 3137 O O . PHE A 1 406 ? 22.521 -6.804 -11.954 1.00 97.00 406 PHE A O 1
ATOM 3144 N N . ILE A 1 407 ? 20.495 -6.144 -11.246 1.00 96.56 407 ILE A N 1
ATOM 3145 C CA . ILE A 1 407 ? 19.756 -6.883 -12.269 1.00 96.56 407 ILE A CA 1
ATOM 3146 C C . ILE A 1 407 ? 19.945 -6.174 -13.611 1.00 96.56 407 ILE A C 1
ATOM 3148 O O . ILE A 1 407 ? 19.538 -5.023 -13.780 1.00 96.56 407 ILE A O 1
ATOM 3152 N N . GLU A 1 408 ? 20.583 -6.837 -14.567 1.00 93.62 408 GLU A N 1
ATOM 3153 C CA . GLU A 1 408 ? 20.691 -6.326 -15.932 1.00 93.62 408 GLU A CA 1
ATOM 3154 C C . GLU A 1 408 ? 19.398 -6.590 -16.704 1.00 93.62 408 GLU A C 1
ATOM 3156 O O . GLU A 1 408 ? 18.808 -7.656 -16.564 1.00 93.62 408 GLU A O 1
ATOM 3161 N N . GLY A 1 409 ? 18.958 -5.620 -17.511 1.00 91.94 409 GLY A N 1
ATOM 3162 C CA . GLY A 1 409 ? 17.746 -5.729 -18.320 1.00 91.94 409 GLY A CA 1
ATOM 3163 C C . GLY A 1 409 ? 16.892 -4.462 -18.301 1.00 91.94 409 GLY A C 1
ATOM 3164 O O . GLY A 1 409 ? 17.397 -3.362 -18.061 1.00 91.94 409 GLY A O 1
ATOM 3165 N N . GLU A 1 410 ? 15.604 -4.612 -18.597 1.00 92.31 410 GLU A N 1
ATOM 3166 C CA . GLU A 1 410 ? 14.664 -3.492 -18.722 1.00 92.31 410 GLU A CA 1
ATOM 3167 C C . GLU A 1 410 ? 14.185 -3.010 -17.351 1.00 92.31 410 GLU A C 1
ATOM 3169 O O . GLU A 1 410 ? 13.890 -3.818 -16.471 1.00 92.31 410 GLU A O 1
ATOM 3174 N N . GLU A 1 411 ? 14.058 -1.692 -17.182 1.00 94.19 411 GLU A N 1
ATOM 3175 C CA . GLU A 1 411 ? 13.511 -1.083 -15.969 1.00 94.19 411 GLU A CA 1
ATOM 3176 C C . GLU A 1 411 ? 12.064 -0.643 -16.214 1.00 94.19 411 GLU A C 1
ATOM 3178 O O . GLU A 1 411 ? 11.777 0.162 -17.106 1.00 94.19 411 GLU A O 1
ATOM 3183 N N . ILE A 1 412 ? 11.155 -1.214 -15.421 1.00 95.00 412 ILE A N 1
ATOM 3184 C CA . ILE A 1 412 ? 9.709 -1.029 -15.527 1.00 95.00 412 ILE A CA 1
ATOM 3185 C C . ILE A 1 412 ? 9.200 -0.307 -14.289 1.00 95.00 412 ILE A C 1
ATOM 3187 O O . ILE A 1 412 ? 9.561 -0.639 -13.162 1.00 95.00 412 ILE A O 1
ATOM 3191 N N . THR A 1 413 ? 8.280 0.621 -14.497 1.00 95.25 413 THR A N 1
ATOM 3192 C CA . THR A 1 413 ? 7.595 1.339 -13.433 1.00 95.25 413 THR A CA 1
ATOM 3193 C C . THR A 1 413 ? 6.102 1.026 -13.474 1.00 95.25 413 THR A C 1
ATOM 3195 O O . THR A 1 413 ? 5.453 1.173 -14.511 1.00 95.25 413 THR A O 1
ATOM 3198 N N . VAL A 1 414 ? 5.548 0.634 -12.327 1.00 95.12 414 VAL A N 1
ATOM 3199 C CA . VAL A 1 414 ? 4.133 0.285 -12.139 1.00 95.12 414 VAL A CA 1
ATOM 3200 C C . VAL A 1 414 ? 3.512 1.241 -11.125 1.00 95.12 414 VAL A C 1
ATOM 3202 O O . VAL A 1 414 ? 4.033 1.390 -10.022 1.00 95.12 414 VAL A O 1
ATOM 3205 N N . LEU A 1 415 ? 2.388 1.874 -11.468 1.00 94.38 415 LEU A N 1
ATOM 3206 C CA . LEU A 1 415 ? 1.611 2.676 -10.520 1.00 94.38 415 LEU A CA 1
ATOM 3207 C C . LEU A 1 415 ? 0.462 1.833 -9.961 1.00 94.38 415 LEU A C 1
ATOM 3209 O O . LEU A 1 415 ? -0.389 1.365 -10.720 1.00 94.38 415 LEU A O 1
ATOM 3213 N N . ALA A 1 416 ? 0.446 1.656 -8.643 1.00 91.31 416 ALA A N 1
ATOM 3214 C CA . ALA A 1 416 ? -0.611 0.990 -7.894 1.00 91.31 416 ALA A CA 1
ATOM 3215 C C . ALA A 1 416 ? -1.359 1.994 -7.014 1.00 91.31 416 ALA A C 1
ATOM 3217 O O . ALA A 1 416 ? -0.771 2.970 -6.544 1.00 91.31 416 ALA A O 1
ATOM 3218 N N . PHE A 1 417 ? -2.647 1.761 -6.780 1.00 86.94 417 PHE A N 1
ATOM 3219 C CA . PHE A 1 417 ? -3.461 2.630 -5.935 1.00 86.94 417 PHE A CA 1
ATOM 3220 C C . PHE A 1 417 ? -4.695 1.922 -5.369 1.00 86.94 417 PHE A C 1
ATOM 3222 O O . PHE A 1 417 ? -5.107 0.861 -5.849 1.00 86.94 417 PHE A O 1
ATOM 3229 N N . GLU A 1 418 ? -5.288 2.530 -4.341 1.00 79.38 418 GLU A N 1
ATOM 3230 C CA . GLU A 1 418 ? -6.602 2.166 -3.808 1.00 79.38 418 GLU A CA 1
ATOM 3231 C C . GLU A 1 418 ? -7.666 2.306 -4.903 1.00 79.38 418 GLU A C 1
ATOM 3233 O O . GLU A 1 418 ? -8.015 3.403 -5.334 1.00 79.38 418 GLU A O 1
ATOM 3238 N N . GLY A 1 419 ? -8.167 1.172 -5.379 1.00 57.91 419 GLY A N 1
ATOM 3239 C CA . GLY A 1 419 ? -9.151 1.083 -6.442 1.00 57.91 419 GLY A CA 1
ATOM 3240 C C . GLY A 1 419 ? -10.543 1.589 -6.039 1.00 57.91 419 GLY A C 1
ATOM 3241 O O . GLY A 1 419 ? -10.810 1.906 -4.877 1.00 57.91 419 GLY A O 1
ATOM 3242 N N . PRO A 1 420 ? -11.471 1.637 -7.009 1.00 46.59 420 PRO A N 1
ATOM 3243 C CA . PRO A 1 420 ? -12.817 2.148 -6.801 1.00 46.59 420 PRO A CA 1
ATOM 3244 C C . PRO A 1 420 ? -13.599 1.232 -5.862 1.00 46.59 420 PRO A C 1
ATOM 3246 O O . PRO A 1 420 ? -14.083 0.176 -6.267 1.00 46.59 420 PRO A O 1
ATOM 3249 N N . CYS A 1 421 ? -13.795 1.654 -4.614 1.00 39.09 421 CYS A N 1
ATOM 3250 C CA . CYS A 1 421 ? -15.000 1.227 -3.928 1.00 39.09 421 CYS A CA 1
ATOM 3251 C C . CYS A 1 421 ? -16.104 2.120 -4.466 1.00 39.09 421 CYS A C 1
ATOM 3253 O O . CYS A 1 421 ? -16.032 3.339 -4.320 1.00 39.09 421 CYS A O 1
ATOM 3255 N N . VAL A 1 422 ? -17.050 1.514 -5.177 1.00 35.59 422 VAL A N 1
ATOM 3256 C CA . VAL A 1 422 ? -18.173 2.222 -5.779 1.00 35.59 422 VAL A CA 1
ATOM 3257 C C . VAL A 1 422 ? -18.799 3.127 -4.715 1.00 35.59 422 VAL A C 1
ATOM 3259 O O . VAL A 1 422 ? -19.085 2.668 -3.610 1.00 35.59 422 VAL A O 1
ATOM 3262 N N . LEU A 1 423 ? -18.999 4.405 -5.047 1.00 33.94 423 LEU A N 1
ATOM 3263 C CA . LEU A 1 423 ? -19.912 5.304 -4.336 1.00 33.94 423 LEU A CA 1
ATOM 3264 C C . LEU A 1 423 ? -21.364 4.878 -4.628 1.00 33.94 423 LEU A C 1
ATOM 3266 O O . LEU A 1 423 ? -22.193 5.691 -5.020 1.00 33.94 423 LEU A O 1
ATOM 3270 N N . GLU A 1 424 ? -21.670 3.587 -4.504 1.00 33.16 424 GLU A N 1
ATOM 3271 C CA . GLU A 1 424 ? -23.058 3.169 -4.351 1.00 33.16 424 GLU A CA 1
ATOM 3272 C C . GLU A 1 424 ? -23.502 3.644 -2.964 1.00 33.16 424 GLU A C 1
ATOM 3274 O O . GLU A 1 424 ? -22.669 3.687 -2.049 1.00 33.16 424 GLU A O 1
ATOM 3279 N N . PRO A 1 425 ? -24.769 4.050 -2.785 1.00 36.91 425 PRO A N 1
ATOM 3280 C CA . PRO A 1 425 ? -25.285 4.421 -1.476 1.00 36.91 425 PRO A CA 1
ATOM 3281 C C . PRO A 1 425 ? -25.083 3.238 -0.527 1.00 36.91 425 PRO A C 1
ATOM 3283 O O . PRO A 1 425 ? -25.793 2.238 -0.592 1.00 36.91 425 PRO A O 1
ATOM 3286 N N . PHE A 1 426 ? -24.047 3.333 0.305 1.00 48.38 426 PHE A N 1
ATOM 3287 C CA . PHE A 1 426 ? -23.657 2.261 1.202 1.00 48.38 426 PHE A CA 1
ATOM 3288 C C . PHE A 1 426 ? -24.806 1.937 2.155 1.00 48.38 426 PHE A C 1
ATOM 3290 O O . PHE A 1 426 ? -25.379 2.836 2.778 1.00 48.38 426 PHE A O 1
ATOM 3297 N N . ASP A 1 427 ? -25.082 0.647 2.336 1.00 50.50 427 ASP A N 1
ATOM 3298 C CA . ASP A 1 427 ? -25.859 0.195 3.481 1.00 50.50 427 ASP A CA 1
ATOM 3299 C C . ASP A 1 427 ? -25.078 0.538 4.762 1.00 50.50 427 ASP A C 1
ATOM 3301 O O . ASP A 1 427 ? -23.909 0.170 4.934 1.00 50.50 427 ASP A O 1
ATOM 3305 N N . MET A 1 428 ? -25.724 1.259 5.678 1.00 56.25 428 MET A N 1
ATOM 3306 C CA . MET A 1 428 ? -25.159 1.602 6.982 1.00 56.25 428 MET A CA 1
ATOM 3307 C C . MET A 1 428 ? -24.740 0.360 7.775 1.00 56.25 428 MET A C 1
ATOM 3309 O O . MET A 1 428 ? -23.786 0.437 8.549 1.00 56.25 428 MET A O 1
ATOM 3313 N N . ALA A 1 429 ? -25.402 -0.782 7.569 1.00 57.44 429 ALA A N 1
ATOM 3314 C CA . ALA A 1 429 ? -24.999 -2.046 8.174 1.00 57.44 429 ALA A CA 1
ATOM 3315 C C . ALA A 1 429 ? -23.645 -2.542 7.632 1.00 57.44 429 ALA A C 1
ATOM 3317 O O . ALA A 1 429 ? -22.790 -2.969 8.407 1.00 57.44 429 ALA A O 1
ATOM 3318 N N . GLU A 1 430 ? -23.397 -2.426 6.324 1.00 60.81 430 GLU A N 1
ATOM 3319 C CA . GLU A 1 430 ? -22.122 -2.821 5.710 1.00 60.81 430 GLU A CA 1
ATOM 3320 C C . GLU A 1 430 ? -20.973 -1.898 6.146 1.00 60.81 430 GLU A C 1
ATOM 3322 O O . GLU A 1 430 ? -19.869 -2.362 6.444 1.00 60.81 430 GLU A O 1
ATOM 3327 N N . LEU A 1 431 ? -21.232 -0.590 6.242 1.00 61.28 431 LEU A N 1
ATOM 3328 C CA . LEU A 1 431 ? -20.259 0.374 6.763 1.00 61.28 431 LEU A CA 1
ATOM 3329 C C . LEU A 1 431 ? -19.912 0.112 8.224 1.00 61.28 431 LEU A C 1
ATOM 3331 O O . LEU A 1 431 ? -18.739 0.192 8.589 1.00 61.28 431 LEU A O 1
ATOM 3335 N N . GLN A 1 432 ? -20.911 -0.214 9.044 1.00 63.69 432 GLN A N 1
ATOM 3336 C CA . GLN A 1 432 ? -20.697 -0.544 10.446 1.00 63.69 432 GLN A CA 1
ATOM 3337 C C . GLN A 1 432 ? -19.853 -1.817 10.580 1.00 63.69 432 GLN A C 1
ATOM 3339 O O . GLN A 1 432 ? -18.846 -1.796 11.282 1.00 63.69 432 GLN A O 1
ATOM 3344 N N . ASN A 1 433 ? -20.162 -2.863 9.807 1.00 63.34 433 ASN A N 1
ATOM 3345 C CA . ASN A 1 433 ? -19.362 -4.090 9.768 1.00 63.34 433 ASN A CA 1
ATOM 3346 C C . ASN A 1 433 ? -17.901 -3.818 9.368 1.00 63.34 433 ASN A C 1
ATOM 3348 O O . ASN A 1 433 ? -16.976 -4.361 9.971 1.00 63.34 433 ASN A O 1
ATOM 3352 N N . ARG A 1 434 ? -17.667 -2.945 8.377 1.00 63.47 434 ARG A N 1
ATOM 3353 C CA . ARG A 1 434 ? -16.307 -2.542 7.976 1.00 63.47 434 ARG A CA 1
ATOM 3354 C C . ARG A 1 434 ? -15.596 -1.727 9.052 1.00 63.47 434 ARG A C 1
ATOM 3356 O O . ARG A 1 434 ? -14.410 -1.941 9.279 1.00 63.47 434 ARG A O 1
ATOM 3363 N N . ALA A 1 435 ? -16.290 -0.809 9.717 1.00 63.41 435 ALA A N 1
ATOM 3364 C CA . ALA A 1 435 ? -15.728 -0.048 10.829 1.00 63.41 435 ALA A CA 1
ATOM 3365 C C . ALA A 1 435 ? -15.357 -0.958 12.011 1.00 63.41 435 ALA A C 1
ATOM 3367 O O . ALA A 1 435 ? -14.305 -0.776 12.623 1.00 63.41 435 ALA A O 1
ATOM 3368 N N . ASP A 1 436 ? -16.174 -1.972 12.295 1.00 62.69 436 ASP A N 1
ATOM 3369 C CA . ASP A 1 436 ? -15.897 -2.956 13.339 1.00 62.69 436 ASP A CA 1
ATOM 3370 C C . ASP A 1 436 ? -14.716 -3.869 12.961 1.00 62.69 436 ASP A C 1
ATOM 3372 O O . ASP A 1 436 ? -13.868 -4.149 13.810 1.00 62.69 436 ASP A O 1
ATOM 3376 N N . ALA A 1 437 ? -14.552 -4.220 11.679 1.00 61.62 437 ALA A N 1
ATOM 3377 C CA . ALA A 1 437 ? -13.344 -4.892 11.188 1.00 61.62 437 ALA A CA 1
ATOM 3378 C C . ALA A 1 437 ? -12.074 -4.029 11.355 1.00 61.62 437 ALA A C 1
ATOM 3380 O O . ALA A 1 437 ? -11.024 -4.539 11.748 1.00 61.62 437 ALA A O 1
ATOM 3381 N N . VAL A 1 438 ? -12.167 -2.713 11.120 1.00 61.97 438 VAL A N 1
ATOM 3382 C CA . VAL A 1 438 ? -11.059 -1.768 11.370 1.00 61.97 438 VAL A CA 1
ATOM 3383 C C . VAL A 1 438 ? -10.710 -1.703 12.860 1.00 61.97 438 VAL A C 1
ATOM 3385 O O . VAL A 1 438 ? -9.529 -1.684 13.208 1.00 61.97 438 VAL A O 1
ATOM 3388 N N . ARG A 1 439 ? -11.709 -1.711 13.755 1.00 63.72 439 ARG A N 1
ATOM 3389 C CA . ARG A 1 439 ? -11.478 -1.778 15.211 1.00 63.72 439 ARG A CA 1
ATOM 3390 C C . ARG A 1 439 ? -10.758 -3.062 15.620 1.00 63.72 439 ARG A C 1
ATOM 3392 O O . ARG A 1 439 ? -9.851 -2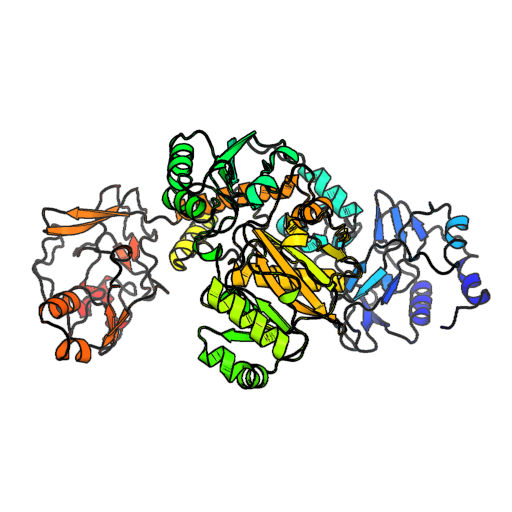.989 16.441 1.00 63.72 439 ARG A O 1
ATOM 3399 N N . PHE A 1 440 ? -11.138 -4.198 15.033 1.00 51.62 440 PHE A N 1
ATOM 3400 C CA . PHE A 1 440 ? -10.563 -5.514 15.329 1.00 51.62 440 PHE A CA 1
ATOM 3401 C C . PHE A 1 440 ? -9.075 -5.603 14.965 1.00 51.62 440 PHE A C 1
ATOM 3403 O O . PHE A 1 440 ? -8.274 -6.136 15.722 1.00 51.62 440 PHE A O 1
ATOM 3410 N N . GLN A 1 441 ? -8.674 -5.058 13.813 1.00 53.22 441 GLN A N 1
ATOM 3411 C CA . GLN A 1 441 ? -7.306 -5.232 13.309 1.00 53.22 441 GLN A CA 1
ATOM 3412 C C . GLN A 1 441 ? -6.274 -4.273 13.927 1.00 53.22 441 GLN A C 1
ATOM 3414 O O . GLN A 1 441 ? -5.083 -4.411 13.650 1.00 53.22 441 GLN A O 1
ATOM 3419 N N . GLY A 1 442 ? -6.687 -3.280 14.733 1.00 42.44 442 GLY A N 1
ATOM 3420 C CA . GLY A 1 442 ? -5.783 -2.319 15.397 1.00 42.44 442 GLY A CA 1
ATOM 3421 C C . GLY A 1 442 ? -4.903 -1.484 14.446 1.00 42.44 442 GLY A C 1
ATOM 3422 O O . GLY A 1 442 ? -4.026 -0.722 14.868 1.00 42.44 442 GLY A O 1
ATOM 3423 N N . HIS A 1 443 ? -5.117 -1.627 13.145 1.00 43.78 443 HIS A N 1
ATOM 3424 C CA . HIS A 1 443 ? -4.411 -1.017 12.034 1.00 43.78 443 HIS A CA 1
ATOM 3425 C C . HIS A 1 443 ? -5.479 -0.591 11.022 1.00 43.78 443 HIS A C 1
ATOM 3427 O O . HIS A 1 443 ? -6.521 -1.238 10.928 1.00 43.78 443 HIS A O 1
ATOM 3433 N N . GLY A 1 444 ? -5.254 0.526 10.314 1.00 42.91 444 GLY A N 1
ATOM 3434 C CA . GLY A 1 444 ? -6.189 1.023 9.297 1.00 42.91 444 GLY A CA 1
ATOM 3435 C C . GLY A 1 444 ? -6.610 -0.085 8.322 1.00 42.91 444 GLY A C 1
ATOM 3436 O O . GLY A 1 444 ? -5.877 -1.069 8.200 1.00 42.91 444 GLY A O 1
ATOM 3437 N N . PRO A 1 445 ? -7.775 0.049 7.659 1.00 42.06 445 PRO A N 1
ATOM 3438 C CA . PRO A 1 445 ? -8.386 -1.034 6.893 1.00 42.06 445 PRO A CA 1
ATOM 3439 C C . PRO A 1 445 ? -7.341 -1.710 6.004 1.00 42.06 445 PRO A C 1
ATOM 3441 O O . PRO A 1 445 ? -6.787 -1.053 5.123 1.00 42.06 445 PRO A O 1
ATOM 3444 N N . MET A 1 446 ? -7.067 -3.003 6.226 1.00 42.91 446 MET A N 1
ATOM 3445 C CA . MET A 1 446 ? -6.404 -3.836 5.223 1.00 42.91 446 MET A CA 1
ATOM 3446 C C . MET A 1 446 ? -7.372 -3.945 4.048 1.00 42.91 446 MET A C 1
ATOM 3448 O O . MET A 1 446 ? -8.154 -4.885 3.935 1.00 42.91 446 MET A O 1
ATOM 3452 N N . ASN A 1 447 ? -7.380 -2.927 3.194 1.00 46.66 447 ASN A N 1
ATOM 3453 C CA . ASN A 1 447 ? -8.288 -2.809 2.065 1.00 46.66 447 ASN A CA 1
ATOM 3454 C C . ASN A 1 447 ? -7.727 -3.636 0.891 1.00 46.66 447 ASN A C 1
ATOM 3456 O O . ASN A 1 447 ? -7.541 -3.150 -0.222 1.00 46.66 447 ASN A O 1
ATOM 3460 N N . ASN A 1 448 ? -7.410 -4.908 1.158 1.00 40.69 448 ASN A N 1
ATOM 3461 C CA . ASN A 1 448 ? -6.799 -5.814 0.187 1.00 40.69 448 ASN A CA 1
ATOM 3462 C C . ASN A 1 448 ? -7.738 -6.151 -0.980 1.00 40.69 448 ASN A C 1
ATOM 3464 O O . ASN A 1 448 ? -7.254 -6.608 -2.017 1.00 40.69 448 ASN A O 1
ATOM 3468 N N . ASP A 1 449 ? -9.038 -5.883 -0.859 1.00 47.91 449 ASP A N 1
ATOM 3469 C CA . ASP A 1 449 ? -10.033 -6.281 -1.860 1.00 47.91 449 ASP A CA 1
ATOM 3470 C C . ASP A 1 449 ? -10.242 -5.242 -2.971 1.00 47.91 449 ASP A C 1
ATOM 3472 O O . ASP A 1 449 ? -10.855 -5.545 -3.992 1.00 47.91 449 ASP A O 1
ATOM 3476 N N . ILE A 1 450 ? -9.712 -4.021 -2.818 1.00 62.94 450 ILE A N 1
ATOM 3477 C CA . ILE A 1 450 ? -9.961 -2.916 -3.756 1.00 62.94 450 ILE A CA 1
ATOM 3478 C C . ILE A 1 450 ? -8.673 -2.133 -4.011 1.00 62.94 450 ILE A C 1
ATOM 3480 O O . ILE A 1 450 ? -8.589 -0.940 -3.761 1.00 62.94 450 ILE A O 1
ATOM 3484 N N . CYS A 1 451 ? -7.633 -2.808 -4.486 1.00 73.31 451 CYS A N 1
ATOM 3485 C CA . CYS A 1 451 ? -6.416 -2.170 -4.992 1.00 73.31 451 CYS A CA 1
ATOM 3486 C C . CYS A 1 451 ? -6.234 -2.563 -6.457 1.00 73.31 451 CYS A C 1
ATOM 3488 O O . CYS A 1 451 ? -6.582 -3.682 -6.838 1.00 73.31 451 CYS A O 1
ATOM 3490 N N . THR A 1 452 ? -5.666 -1.675 -7.266 1.00 75.69 452 THR A N 1
ATOM 3491 C CA . THR A 1 452 ? -5.405 -1.948 -8.684 1.00 75.69 452 THR A CA 1
ATOM 3492 C C . THR A 1 452 ? -4.090 -1.327 -9.148 1.00 75.69 452 THR A C 1
ATOM 3494 O O . THR A 1 452 ? -3.470 -0.547 -8.426 1.00 75.69 452 THR A O 1
ATOM 3497 N N . THR A 1 453 ? -3.684 -1.662 -10.369 1.00 84.94 453 THR A N 1
ATOM 3498 C CA . THR A 1 453 ? -2.518 -1.114 -11.064 1.00 84.94 453 THR A CA 1
ATOM 3499 C C . THR A 1 453 ? -2.883 -0.606 -12.456 1.00 84.94 453 THR A C 1
ATOM 3501 O O . THR A 1 453 ? -3.820 -1.097 -13.092 1.00 84.94 453 THR A O 1
ATOM 3504 N N . LEU A 1 454 ? -2.134 0.388 -12.926 1.00 82.00 454 LEU A N 1
ATOM 3505 C CA . LEU A 1 454 ? -2.251 0.942 -14.278 1.00 82.00 454 LEU A CA 1
ATOM 3506 C C . LEU A 1 454 ? -1.239 0.315 -15.234 1.00 82.00 454 LEU A C 1
ATOM 3508 O O . LEU A 1 454 ? -0.337 -0.408 -14.805 1.00 82.00 454 LEU A O 1
ATOM 3512 N N . VAL A 1 455 ? -1.394 0.618 -16.526 1.00 82.62 455 VAL A N 1
ATOM 3513 C CA . VAL A 1 455 ? -0.458 0.199 -17.578 1.00 82.62 455 VAL A CA 1
ATOM 3514 C C . VAL A 1 455 ? 0.971 0.658 -17.235 1.00 82.62 455 VAL A C 1
ATOM 3516 O O . VAL A 1 455 ? 1.225 1.863 -17.190 1.00 82.62 455 VAL A O 1
ATOM 3519 N N . PRO A 1 456 ? 1.923 -0.266 -17.016 1.00 91.62 456 PRO A N 1
ATOM 3520 C CA . PRO A 1 456 ? 3.303 0.081 -16.719 1.00 91.62 456 PRO A CA 1
ATOM 3521 C C . PRO A 1 456 ? 3.997 0.778 -17.887 1.00 91.62 456 PRO A C 1
ATOM 3523 O O . PRO A 1 456 ? 3.672 0.572 -19.064 1.00 91.62 456 PRO A O 1
ATOM 3526 N N . VAL A 1 457 ? 5.033 1.538 -17.553 1.00 91.81 457 VAL A N 1
ATOM 3527 C CA . VAL A 1 457 ? 5.958 2.120 -18.529 1.00 91.81 457 VAL A CA 1
ATOM 3528 C C . VAL A 1 457 ? 7.353 1.548 -18.339 1.00 91.81 457 VAL A C 1
ATOM 3530 O O . VAL A 1 457 ? 7.770 1.264 -17.219 1.00 91.81 457 VAL A O 1
ATOM 3533 N N . THR A 1 458 ? 8.074 1.391 -19.440 1.00 92.06 458 THR A N 1
ATOM 3534 C CA . THR A 1 458 ? 9.500 1.078 -19.457 1.00 92.06 458 THR A CA 1
ATOM 3535 C C . THR A 1 458 ? 10.292 2.353 -19.696 1.00 92.06 458 THR A C 1
ATOM 3537 O O . THR A 1 458 ? 9.886 3.194 -20.502 1.00 92.06 458 THR A O 1
ATOM 3540 N N . VAL A 1 459 ? 11.430 2.500 -19.022 1.00 89.69 459 VAL A N 1
ATOM 3541 C CA . VAL A 1 459 ? 12.388 3.565 -19.337 1.00 89.69 459 VAL A CA 1
ATOM 3542 C C . VAL A 1 459 ? 13.410 3.062 -20.353 1.00 89.69 459 VAL A C 1
ATOM 3544 O O . VAL A 1 459 ? 13.948 1.963 -20.226 1.00 89.69 459 VAL A O 1
ATOM 3547 N N . ARG A 1 460 ? 13.699 3.880 -21.367 1.00 87.50 460 ARG A N 1
ATOM 3548 C CA . ARG A 1 460 ? 14.868 3.720 -22.233 1.00 87.50 460 ARG A CA 1
ATOM 3549 C C . ARG A 1 460 ? 15.961 4.671 -21.781 1.00 87.50 460 ARG A C 1
ATOM 3551 O O . ARG A 1 460 ? 15.814 5.892 -21.871 1.00 87.50 460 ARG A O 1
ATOM 3558 N N . PHE A 1 461 ? 17.057 4.092 -21.306 1.00 86.88 461 PHE A N 1
ATOM 3559 C CA . PHE A 1 461 ? 18.257 4.835 -20.949 1.00 86.88 461 PHE A CA 1
ATOM 3560 C C . PHE A 1 461 ? 19.095 5.162 -22.197 1.00 86.88 461 PHE A C 1
ATOM 3562 O O . PHE A 1 461 ? 19.112 4.375 -23.149 1.00 86.88 461 PHE A O 1
ATOM 3569 N N . PRO A 1 462 ? 19.818 6.297 -22.206 1.00 84.81 462 PRO A N 1
ATOM 3570 C CA . PRO A 1 462 ? 20.886 6.536 -23.172 1.00 84.81 462 PRO A CA 1
ATOM 3571 C C . PRO A 1 462 ? 21.940 5.426 -23.135 1.00 84.81 462 PRO A C 1
ATOM 3573 O O . PRO A 1 462 ? 22.147 4.797 -22.103 1.00 84.81 462 PRO A O 1
ATOM 3576 N N . SER A 1 463 ? 22.678 5.230 -24.228 1.00 82.12 463 SER A N 1
ATOM 3577 C CA . SER A 1 463 ? 23.649 4.128 -24.361 1.00 82.12 463 SER A CA 1
ATOM 3578 C C . SER A 1 463 ? 24.774 4.121 -23.316 1.00 82.12 463 SER A C 1
ATOM 3580 O O . SER A 1 463 ? 25.424 3.098 -23.130 1.00 82.12 463 SER A O 1
ATOM 3582 N N . ASN A 1 464 ? 25.046 5.255 -22.668 1.00 83.06 464 ASN A N 1
ATOM 3583 C CA . ASN A 1 464 ? 26.064 5.393 -21.625 1.00 83.06 464 ASN A CA 1
ATOM 3584 C C . ASN A 1 464 ? 25.509 5.253 -20.198 1.00 83.06 464 ASN A C 1
ATOM 3586 O O . ASN A 1 464 ? 26.280 5.387 -19.249 1.00 83.06 464 ASN A O 1
ATOM 3590 N N . GLU A 1 465 ? 24.204 5.035 -20.044 1.00 86.38 465 GLU A N 1
ATOM 3591 C CA . GLU A 1 465 ? 23.537 4.887 -18.755 1.00 86.38 465 GLU A CA 1
ATOM 3592 C C . GLU A 1 465 ? 22.819 3.550 -18.675 1.00 86.38 465 GLU A C 1
ATOM 3594 O O . GLU A 1 465 ? 22.345 3.001 -19.666 1.00 86.38 465 GLU A O 1
ATOM 3599 N N . THR A 1 466 ? 22.736 3.009 -17.465 1.00 84.88 466 THR A N 1
ATOM 3600 C CA . THR A 1 466 ? 22.125 1.690 -17.248 1.00 84.88 466 THR A CA 1
ATOM 3601 C C . THR A 1 466 ? 21.114 1.672 -16.117 1.00 84.88 466 THR A C 1
ATOM 3603 O O . THR A 1 466 ? 20.427 0.667 -15.961 1.00 84.88 466 THR A O 1
ATOM 3606 N N . PHE A 1 467 ? 21.015 2.747 -15.332 1.00 88.12 467 PHE A N 1
ATOM 3607 C CA . PHE A 1 467 ? 20.048 2.926 -14.253 1.00 88.12 467 PHE A CA 1
ATOM 3608 C C . PHE A 1 467 ? 19.910 4.407 -13.897 1.00 88.12 467 PHE A C 1
ATOM 3610 O O . PHE A 1 467 ? 20.777 5.220 -14.215 1.00 88.12 467 PHE A O 1
ATOM 3617 N N . LYS A 1 468 ? 18.834 4.752 -13.189 1.00 83.06 468 LYS A N 1
ATOM 3618 C CA . LYS A 1 468 ? 18.532 6.127 -12.785 1.00 83.06 468 LYS A CA 1
ATOM 3619 C C . LYS A 1 468 ? 19.297 6.523 -11.509 1.00 83.06 468 LYS A C 1
ATOM 3621 O O . LYS A 1 468 ? 18.927 6.108 -10.411 1.00 83.06 468 LYS A O 1
ATOM 3626 N N . HIS A 1 469 ? 20.330 7.355 -11.639 1.00 84.25 469 HIS A N 1
ATOM 3627 C CA . HIS A 1 469 ? 21.068 7.953 -10.511 1.00 84.25 469 HIS A CA 1
ATOM 3628 C C . HIS A 1 469 ? 20.678 9.423 -10.268 1.00 84.25 469 HIS A C 1
ATOM 3630 O O . HIS A 1 469 ? 19.942 10.006 -11.065 1.00 84.25 469 HIS A O 1
ATOM 3636 N N . PHE A 1 470 ? 21.145 10.023 -9.163 1.00 81.00 470 PHE A N 1
ATOM 3637 C CA . PHE A 1 470 ? 20.739 11.365 -8.718 1.00 81.00 470 PHE A CA 1
ATOM 3638 C C . PHE A 1 470 ? 20.859 12.424 -9.822 1.00 81.00 470 PHE A C 1
ATOM 3640 O O . PHE A 1 470 ? 19.890 13.116 -10.127 1.00 81.00 470 PHE A O 1
ATOM 3647 N N . ASP A 1 471 ? 22.015 12.490 -10.485 1.00 77.25 471 ASP A N 1
ATOM 3648 C CA . ASP A 1 471 ? 22.256 13.500 -11.517 1.00 77.25 471 ASP A CA 1
ATOM 3649 C C . ASP A 1 471 ? 21.325 13.385 -12.727 1.00 77.25 471 ASP A C 1
ATOM 3651 O O . ASP A 1 471 ? 20.873 14.400 -13.254 1.00 77.25 471 ASP A O 1
ATOM 3655 N N . MET A 1 472 ? 20.972 12.165 -13.142 1.00 78.19 472 MET A N 1
ATOM 3656 C CA . MET A 1 472 ? 19.995 11.956 -14.220 1.00 78.19 472 MET A CA 1
ATOM 3657 C C . MET A 1 472 ? 18.592 12.415 -13.832 1.00 78.19 472 MET A C 1
ATOM 3659 O O . MET A 1 472 ? 17.795 12.754 -14.703 1.00 78.19 472 MET A O 1
ATOM 3663 N N . LYS A 1 473 ? 18.256 12.362 -12.538 1.00 73.19 473 LYS A N 1
ATOM 3664 C CA . LYS A 1 473 ? 16.959 12.832 -12.044 1.00 73.19 473 LYS A CA 1
ATOM 3665 C C . LYS A 1 473 ? 16.914 14.351 -11.951 1.00 73.19 473 LYS A C 1
ATOM 3667 O O . LYS A 1 473 ? 15.885 14.931 -12.278 1.00 73.19 473 LYS A O 1
ATOM 3672 N N . TRP A 1 474 ? 17.998 14.958 -11.469 1.00 70.12 474 TRP A N 1
ATOM 3673 C CA . TRP A 1 474 ? 17.923 16.293 -10.883 1.00 70.12 474 TRP A CA 1
ATOM 3674 C C . TRP A 1 474 ? 18.922 17.303 -11.422 1.00 70.12 474 TRP A C 1
ATOM 3676 O O . TRP A 1 474 ? 18.701 18.480 -11.212 1.00 70.12 474 TRP A O 1
ATOM 3686 N N . THR A 1 475 ? 20.019 16.919 -12.073 1.00 60.69 475 THR A N 1
ATOM 3687 C CA . THR A 1 475 ? 21.073 17.894 -12.431 1.00 60.69 475 THR A CA 1
ATOM 3688 C C . THR A 1 475 ? 21.360 17.956 -13.923 1.00 60.69 475 THR A C 1
ATOM 3690 O O . THR A 1 475 ? 21.821 18.980 -14.426 1.00 60.69 475 THR A O 1
ATOM 3693 N N . THR A 1 476 ? 21.052 16.890 -14.656 1.00 57.34 476 THR A N 1
ATOM 3694 C CA . THR A 1 476 ? 21.336 16.764 -16.083 1.00 57.34 476 THR A CA 1
ATOM 3695 C C . THR A 1 476 ? 20.042 16.606 -16.881 1.00 57.34 476 THR A C 1
ATOM 3697 O O . THR A 1 476 ? 19.178 15.807 -16.531 1.00 57.34 476 THR A O 1
ATOM 3700 N N . ASN A 1 477 ? 19.909 17.350 -17.986 1.00 59.16 477 ASN A N 1
ATOM 3701 C CA . ASN A 1 477 ? 18.832 17.161 -18.969 1.00 59.16 477 ASN A CA 1
ATOM 3702 C C . ASN A 1 477 ? 19.106 15.897 -19.796 1.00 59.16 477 ASN A C 1
ATOM 3704 O O . ASN A 1 477 ? 19.477 15.970 -20.968 1.00 59.16 477 ASN A O 1
ATOM 3708 N N . VAL A 1 478 ? 18.997 14.730 -19.166 1.00 62.06 478 VAL A N 1
ATOM 3709 C CA . VAL A 1 478 ? 19.147 13.447 -19.851 1.00 62.06 478 VAL A CA 1
ATOM 3710 C C . VAL A 1 478 ? 17.809 13.062 -20.472 1.00 62.06 478 VAL A C 1
ATOM 3712 O O . VAL A 1 478 ? 16.794 13.014 -19.781 1.00 62.06 478 VAL A O 1
ATOM 3715 N N . ASP A 1 479 ? 17.816 12.778 -21.778 1.00 68.06 479 ASP A N 1
ATOM 3716 C CA . ASP A 1 479 ? 16.640 12.355 -22.553 1.00 68.06 479 ASP A CA 1
ATOM 3717 C C . ASP A 1 479 ? 16.238 10.913 -22.186 1.00 68.06 479 ASP A C 1
ATOM 3719 O O . ASP A 1 479 ? 16.495 9.957 -22.919 1.00 68.06 479 ASP A O 1
ATOM 3723 N N . MET A 1 480 ? 15.668 10.739 -20.988 1.00 78.50 480 MET A N 1
ATOM 3724 C CA . MET A 1 480 ? 15.009 9.500 -20.577 1.00 78.50 480 MET A CA 1
ATOM 3725 C C . MET A 1 480 ? 13.656 9.406 -21.277 1.00 78.50 480 MET A C 1
ATOM 3727 O O . MET A 1 480 ? 12.763 10.220 -21.030 1.00 78.50 480 MET A O 1
ATOM 3731 N N . LYS A 1 481 ? 13.479 8.375 -22.104 1.00 83.12 481 LYS A N 1
ATOM 3732 C CA . LYS A 1 481 ? 12.208 8.133 -22.793 1.00 83.12 481 LYS A CA 1
ATOM 3733 C C . LYS A 1 481 ? 11.405 7.085 -22.056 1.00 83.12 481 LYS A C 1
ATOM 3735 O O . LYS A 1 481 ? 11.927 6.034 -21.697 1.00 83.12 481 LYS A O 1
ATOM 3740 N N . TRP A 1 482 ? 10.132 7.382 -21.854 1.00 85.81 482 TRP A N 1
ATOM 3741 C CA . TRP A 1 482 ? 9.181 6.471 -21.241 1.00 85.81 482 TRP A CA 1
ATOM 3742 C C . TRP A 1 482 ? 8.256 5.935 -22.316 1.00 85.81 482 TRP A C 1
ATOM 3744 O O . TRP A 1 482 ? 7.630 6.703 -23.045 1.00 85.81 482 TRP A O 1
ATOM 3754 N N . GLU A 1 483 ? 8.162 4.618 -22.401 1.00 86.56 483 GLU A N 1
ATOM 3755 C CA . GLU A 1 483 ? 7.328 3.935 -23.379 1.00 86.56 483 GLU A CA 1
ATOM 3756 C C . GLU A 1 483 ? 6.372 2.990 -22.669 1.00 86.56 483 GLU A C 1
ATOM 3758 O O . GLU A 1 483 ? 6.680 2.440 -21.612 1.00 86.56 483 GLU A O 1
ATOM 3763 N N . ARG A 1 484 ? 5.192 2.787 -23.251 1.00 84.69 484 ARG A N 1
ATOM 3764 C CA . ARG A 1 484 ? 4.263 1.764 -22.775 1.00 84.69 484 ARG A CA 1
ATOM 3765 C C . ARG A 1 484 ? 4.933 0.392 -22.869 1.00 84.69 484 ARG A C 1
ATOM 3767 O O . ARG A 1 484 ? 5.560 0.079 -23.879 1.00 84.69 484 ARG A O 1
ATOM 3774 N N . ILE A 1 485 ? 4.771 -0.434 -21.837 1.00 84.12 485 ILE A N 1
ATOM 3775 C CA . ILE A 1 485 ? 5.257 -1.814 -21.882 1.00 84.12 485 ILE A CA 1
ATOM 3776 C C . ILE A 1 485 ? 4.587 -2.587 -23.032 1.00 84.12 485 ILE A C 1
ATOM 3778 O O . ILE A 1 485 ? 3.380 -2.480 -23.257 1.00 84.12 485 ILE A O 1
ATOM 3782 N N . THR A 1 486 ? 5.368 -3.368 -23.776 1.00 78.31 486 THR A N 1
ATOM 3783 C CA . THR A 1 486 ? 4.868 -4.199 -24.879 1.00 78.31 486 THR A CA 1
ATOM 3784 C C . THR A 1 486 ? 4.650 -5.642 -24.429 1.00 78.31 486 THR A C 1
ATOM 3786 O O . THR A 1 486 ? 5.485 -6.197 -23.715 1.00 78.31 486 THR A O 1
ATOM 3789 N N . GLY A 1 487 ? 3.574 -6.272 -24.910 1.00 74.69 487 GLY A N 1
ATOM 3790 C CA . GLY A 1 487 ? 3.227 -7.666 -24.615 1.00 74.69 487 GLY A CA 1
ATOM 3791 C C . GLY A 1 487 ? 2.311 -7.809 -23.396 1.00 74.69 487 GLY A C 1
ATOM 3792 O O . GLY A 1 487 ? 2.701 -7.500 -22.272 1.00 74.69 487 GLY A O 1
ATOM 3793 N N . ILE A 1 488 ? 1.095 -8.323 -23.611 1.00 69.12 488 ILE A N 1
ATOM 3794 C CA . ILE A 1 488 ? 0.048 -8.389 -22.573 1.00 69.12 488 ILE A CA 1
ATOM 3795 C C . ILE A 1 488 ? 0.429 -9.278 -21.379 1.00 69.12 488 ILE A C 1
ATOM 3797 O O . ILE A 1 488 ? 0.141 -8.941 -20.236 1.00 69.12 488 ILE A O 1
ATOM 3801 N N . ALA A 1 489 ? 1.144 -10.377 -21.621 1.00 73.38 489 ALA A N 1
ATOM 3802 C CA . ALA A 1 489 ? 1.656 -11.251 -20.568 1.00 73.38 489 ALA A CA 1
ATOM 3803 C C . ALA A 1 489 ? 2.635 -10.531 -19.626 1.00 73.38 489 ALA A C 1
ATOM 3805 O O . ALA A 1 489 ? 2.521 -10.624 -18.405 1.00 73.38 489 ALA A O 1
ATOM 3806 N N . LYS A 1 490 ? 3.583 -9.792 -20.208 1.00 85.19 490 LYS A N 1
ATOM 3807 C CA . LYS A 1 490 ? 4.591 -9.016 -19.481 1.00 85.19 490 LYS A CA 1
ATOM 3808 C C . LYS A 1 490 ? 3.938 -7.881 -18.689 1.00 85.19 490 LYS A C 1
ATOM 3810 O O . LYS A 1 490 ? 4.247 -7.709 -17.515 1.00 85.19 490 LYS A O 1
ATOM 3815 N N . ASP A 1 491 ? 2.995 -7.167 -19.310 1.00 84.12 491 ASP A N 1
ATOM 3816 C CA . ASP A 1 491 ? 2.165 -6.146 -18.659 1.00 84.12 491 ASP A CA 1
ATOM 3817 C C . ASP A 1 491 ? 1.476 -6.708 -17.401 1.00 84.12 491 ASP A C 1
ATOM 3819 O O . ASP A 1 491 ? 1.704 -6.227 -16.288 1.00 84.12 491 ASP A O 1
ATOM 3823 N N . LEU A 1 492 ? 0.705 -7.789 -17.559 1.00 77.88 492 LEU A N 1
ATOM 3824 C CA . LEU A 1 492 ? -0.027 -8.427 -16.463 1.00 77.88 492 LEU A CA 1
ATOM 3825 C C . LEU A 1 492 ? 0.898 -8.916 -15.344 1.00 77.88 492 LEU A C 1
ATOM 3827 O O . LEU A 1 492 ? 0.584 -8.721 -14.171 1.00 77.88 492 LEU A O 1
ATOM 3831 N N . ALA A 1 493 ? 2.043 -9.509 -15.688 1.00 85.88 493 ALA A N 1
ATOM 3832 C CA . ALA A 1 493 ? 3.011 -9.985 -14.706 1.00 85.88 493 ALA A CA 1
ATOM 3833 C C . ALA A 1 493 ? 3.633 -8.826 -13.902 1.00 85.88 493 ALA A C 1
ATOM 3835 O O . ALA A 1 493 ? 3.715 -8.899 -12.676 1.00 85.88 493 ALA A O 1
ATOM 3836 N N . CYS A 1 494 ? 4.001 -7.717 -14.554 1.00 92.75 494 CYS A N 1
ATOM 3837 C CA . CYS A 1 494 ? 4.481 -6.516 -13.863 1.00 92.75 494 CYS A CA 1
ATOM 3838 C C . CYS A 1 494 ? 3.399 -5.901 -12.969 1.00 92.75 494 CYS A C 1
ATOM 3840 O O . CYS A 1 494 ? 3.682 -5.516 -11.833 1.00 92.75 494 CYS A O 1
ATOM 3842 N N . ARG A 1 495 ? 2.155 -5.831 -13.454 1.00 87.94 495 ARG A N 1
ATOM 3843 C CA . ARG A 1 495 ? 1.009 -5.340 -12.681 1.00 87.94 495 ARG A CA 1
ATOM 3844 C C . ARG A 1 495 ? 0.714 -6.193 -11.455 1.00 87.94 495 ARG A C 1
ATOM 3846 O O . ARG A 1 495 ? 0.418 -5.623 -10.409 1.00 87.94 495 ARG A O 1
ATOM 3853 N N . ASP A 1 496 ? 0.802 -7.516 -11.564 1.00 85.44 496 ASP A N 1
ATOM 3854 C CA . ASP A 1 496 ? 0.632 -8.433 -10.432 1.00 85.44 496 ASP A CA 1
ATOM 3855 C C . ASP A 1 496 ? 1.718 -8.209 -9.373 1.00 85.44 496 ASP A C 1
ATOM 3857 O O . ASP A 1 496 ? 1.403 -8.021 -8.197 1.00 85.44 496 ASP A O 1
ATOM 3861 N N . VAL A 1 497 ? 2.986 -8.122 -9.791 1.00 95.50 497 VAL A N 1
ATOM 3862 C CA . VAL A 1 497 ? 4.102 -7.818 -8.884 1.00 95.50 497 VAL A CA 1
ATOM 3863 C C . VAL A 1 497 ? 3.917 -6.454 -8.211 1.00 95.50 497 VAL A C 1
ATOM 3865 O O . VAL A 1 497 ? 4.033 -6.360 -6.989 1.00 95.50 497 VAL A O 1
ATOM 3868 N N . GLY A 1 498 ? 3.577 -5.407 -8.969 1.00 94.19 498 GLY A N 1
ATOM 3869 C CA . GLY A 1 498 ? 3.322 -4.072 -8.420 1.00 94.19 498 GLY A CA 1
ATOM 3870 C C . GLY A 1 498 ? 2.147 -4.047 -7.438 1.00 94.19 498 GLY A C 1
ATOM 3871 O O . GLY A 1 498 ? 2.235 -3.429 -6.379 1.00 94.19 498 GLY A O 1
ATOM 3872 N N . LEU A 1 499 ? 1.069 -4.781 -7.732 1.00 86.94 499 LEU A N 1
ATOM 3873 C CA . LEU A 1 499 ? -0.091 -4.891 -6.848 1.00 86.94 499 LEU A CA 1
ATOM 3874 C C . LEU A 1 499 ? 0.246 -5.633 -5.550 1.00 86.94 499 LEU A C 1
ATOM 3876 O O . LEU A 1 499 ? -0.145 -5.185 -4.470 1.00 86.94 499 LEU A O 1
ATOM 3880 N N . LYS A 1 500 ? 0.974 -6.752 -5.636 1.00 91.25 500 LYS A N 1
ATOM 3881 C CA . LYS A 1 500 ? 1.439 -7.502 -4.461 1.00 91.25 500 LYS A CA 1
ATOM 3882 C C . LYS A 1 500 ? 2.372 -6.652 -3.604 1.00 91.25 500 LYS A C 1
ATOM 3884 O O . LYS A 1 500 ? 2.167 -6.586 -2.396 1.00 91.25 500 LYS A O 1
ATOM 3889 N N . ALA A 1 501 ? 3.320 -5.940 -4.215 1.00 95.31 501 ALA A N 1
ATOM 3890 C CA . ALA A 1 501 ? 4.222 -5.036 -3.503 1.00 95.31 501 ALA A CA 1
ATOM 3891 C C . ALA A 1 501 ? 3.453 -3.905 -2.802 1.00 95.31 501 ALA A C 1
ATOM 3893 O O . ALA A 1 501 ? 3.697 -3.626 -1.631 1.00 95.31 501 ALA A O 1
ATOM 3894 N N . PHE A 1 502 ? 2.472 -3.298 -3.476 1.00 92.81 502 PHE A N 1
ATOM 3895 C CA . PHE A 1 502 ? 1.612 -2.268 -2.893 1.00 92.81 502 PHE A CA 1
ATOM 3896 C C . PHE A 1 502 ? 0.822 -2.773 -1.678 1.00 92.81 502 PHE A C 1
ATOM 3898 O O . PHE A 1 502 ? 0.772 -2.104 -0.645 1.00 92.81 502 PHE A O 1
ATOM 3905 N N . LYS A 1 503 ? 0.249 -3.979 -1.763 1.00 87.44 503 LYS A N 1
ATOM 3906 C CA . LYS A 1 503 ? -0.479 -4.604 -0.647 1.00 87.44 503 LYS A CA 1
ATOM 3907 C C . LYS A 1 503 ? 0.439 -5.026 0.499 1.00 87.44 503 LYS A C 1
ATOM 3909 O O . LYS A 1 503 ? 0.075 -4.838 1.652 1.00 87.44 503 LYS A O 1
ATOM 3914 N N . ALA A 1 504 ? 1.614 -5.572 0.204 1.00 91.56 504 ALA A N 1
ATOM 3915 C CA . ALA A 1 504 ? 2.537 -6.061 1.224 1.00 91.56 504 ALA A CA 1
ATOM 3916 C C . ALA A 1 504 ? 3.249 -4.915 1.957 1.00 91.56 504 ALA A C 1
ATOM 3918 O O . ALA A 1 504 ? 3.262 -4.872 3.185 1.00 91.56 504 ALA A O 1
ATOM 3919 N N . VAL A 1 505 ? 3.799 -3.958 1.205 1.00 91.81 505 VAL A N 1
ATOM 3920 C CA . VAL A 1 505 ? 4.646 -2.883 1.742 1.00 91.81 505 VAL A CA 1
ATOM 3921 C C . VAL A 1 505 ? 3.811 -1.689 2.196 1.00 91.81 505 VAL A C 1
ATOM 3923 O O . VAL A 1 505 ? 3.939 -1.234 3.330 1.00 91.81 505 VAL A O 1
ATOM 3926 N N . LEU A 1 506 ? 2.916 -1.194 1.334 1.00 90.81 506 LEU A N 1
ATOM 3927 C CA . LEU A 1 506 ? 2.097 -0.009 1.621 1.00 90.81 506 LEU A CA 1
ATOM 3928 C C . LEU A 1 506 ? 0.722 -0.360 2.201 1.00 90.81 506 LEU A C 1
ATOM 3930 O O . LEU A 1 506 ? -0.117 0.522 2.378 1.00 90.81 506 LEU A O 1
ATOM 3934 N N . ARG A 1 507 ? 0.469 -1.641 2.507 1.00 86.69 507 ARG A N 1
ATOM 3935 C CA . ARG A 1 507 ? -0.812 -2.145 3.043 1.00 86.69 507 ARG A CA 1
ATOM 3936 C C . ARG A 1 507 ? -2.024 -1.776 2.187 1.00 86.69 507 ARG A C 1
ATOM 3938 O O . ARG A 1 507 ? -3.131 -1.646 2.703 1.00 86.69 507 ARG A O 1
ATOM 3945 N N . GLY A 1 508 ? -1.800 -1.580 0.888 1.00 82.00 508 GLY A N 1
ATOM 3946 C CA . GLY A 1 508 ? -2.836 -1.147 -0.035 1.00 82.00 508 GLY A CA 1
ATOM 3947 C C . GLY A 1 508 ? -3.327 0.280 0.213 1.00 82.00 508 GLY A C 1
ATOM 3948 O O . GLY A 1 508 ? -4.456 0.570 -0.157 1.00 82.00 508 GLY A O 1
ATOM 3949 N N . MET A 1 509 ? -2.543 1.146 0.871 1.00 85.94 509 MET A N 1
ATOM 3950 C CA . MET A 1 509 ? -2.968 2.494 1.257 1.00 85.94 509 MET A CA 1
ATOM 3951 C C . MET A 1 509 ? -2.491 3.580 0.279 1.00 85.94 509 MET A C 1
ATOM 3953 O O . MET A 1 509 ? -1.309 3.684 -0.039 1.00 85.94 509 MET A O 1
ATOM 3957 N N . GLY A 1 510 ? -3.413 4.437 -0.152 1.00 88.62 510 GLY A N 1
ATOM 3958 C CA . GLY A 1 510 ? -3.199 5.563 -1.047 1.00 88.62 510 GLY A CA 1
ATOM 3959 C C . GLY A 1 510 ? -2.807 5.120 -2.449 1.00 88.62 510 GLY A C 1
ATOM 3960 O O . GLY A 1 510 ? -3.597 4.514 -3.172 1.00 88.62 510 GLY A O 1
ATOM 3961 N N . TYR A 1 511 ? -1.585 5.465 -2.831 1.00 92.50 511 TYR A N 1
ATOM 3962 C CA . TYR A 1 511 ? -0.971 5.116 -4.102 1.00 92.50 511 TYR A CA 1
ATOM 3963 C C . TYR A 1 511 ? 0.533 4.927 -3.908 1.00 92.50 511 TYR A C 1
ATOM 3965 O O . TYR A 1 511 ? 1.131 5.490 -2.988 1.00 92.50 511 TYR A O 1
ATOM 3973 N N . GLY A 1 512 ? 1.149 4.139 -4.781 1.00 94.12 512 GLY A N 1
ATOM 3974 C CA . GLY A 1 512 ? 2.580 3.879 -4.749 1.00 94.12 512 GLY A CA 1
ATOM 3975 C C . GLY A 1 512 ? 3.113 3.482 -6.113 1.00 94.12 512 GLY A C 1
ATOM 3976 O O . GLY A 1 512 ? 2.456 2.773 -6.878 1.00 94.12 512 GLY A O 1
ATOM 3977 N N . ARG A 1 513 ? 4.325 3.945 -6.414 1.00 95.25 513 ARG A N 1
ATOM 3978 C CA . ARG A 1 513 ? 5.039 3.602 -7.641 1.00 95.25 513 ARG A CA 1
ATOM 3979 C C . ARG A 1 513 ? 6.071 2.528 -7.350 1.00 95.25 513 ARG A C 1
ATOM 3981 O O . ARG A 1 513 ? 7.036 2.787 -6.638 1.00 95.25 513 ARG A O 1
ATOM 3988 N N . THR A 1 514 ? 5.881 1.351 -7.919 1.00 96.38 514 THR A N 1
ATOM 3989 C CA . THR A 1 514 ? 6.836 0.251 -7.846 1.00 96.38 514 THR A CA 1
ATOM 3990 C C . THR A 1 514 ? 7.809 0.324 -9.011 1.00 96.38 514 THR A C 1
ATOM 3992 O O . THR A 1 514 ? 7.380 0.415 -10.161 1.00 96.38 514 THR A O 1
ATOM 3995 N N . ASP A 1 515 ? 9.100 0.231 -8.715 1.00 95.38 515 ASP A N 1
ATOM 3996 C CA . ASP A 1 515 ? 10.151 0.119 -9.720 1.00 95.38 515 ASP A CA 1
ATOM 3997 C C . ASP A 1 515 ? 10.665 -1.330 -9.755 1.00 95.38 515 ASP A C 1
ATOM 3999 O O . ASP A 1 515 ? 10.952 -1.948 -8.723 1.00 95.38 515 ASP A O 1
ATOM 4003 N N . LEU A 1 516 ? 10.729 -1.892 -10.959 1.00 97.12 516 LEU A N 1
ATOM 4004 C CA . LEU A 1 516 ? 11.024 -3.292 -11.244 1.00 97.12 516 LEU A CA 1
ATOM 4005 C C . LEU A 1 516 ? 12.144 -3.396 -12.274 1.00 97.12 516 LEU A C 1
ATOM 4007 O O . LEU A 1 516 ? 12.334 -2.495 -13.093 1.00 97.12 516 LEU A O 1
ATOM 4011 N N . ARG A 1 517 ? 12.817 -4.546 -12.301 1.00 96.31 517 ARG A N 1
ATOM 4012 C CA . ARG A 1 517 ? 13.655 -4.949 -13.432 1.00 96.31 517 ARG A CA 1
ATOM 4013 C C . ARG A 1 517 ? 13.290 -6.316 -13.961 1.00 96.31 517 ARG A C 1
ATOM 4015 O O . ARG A 1 517 ? 12.902 -7.189 -13.192 1.00 96.31 517 ARG A O 1
ATOM 4022 N N . ILE A 1 518 ? 13.419 -6.482 -15.269 1.00 95.56 518 ILE A N 1
ATOM 4023 C CA . ILE A 1 518 ? 13.200 -7.751 -15.959 1.00 95.56 518 ILE A CA 1
ATOM 4024 C C . ILE A 1 518 ? 14.533 -8.184 -16.539 1.00 95.56 518 ILE A C 1
ATOM 4026 O O . ILE A 1 518 ? 15.104 -7.442 -17.338 1.00 95.56 518 ILE A O 1
ATOM 4030 N N . ASP A 1 519 ? 15.025 -9.344 -16.112 1.00 95.00 519 ASP A N 1
ATOM 4031 C CA . ASP A 1 519 ? 16.282 -9.887 -16.620 1.00 95.00 519 ASP A CA 1
ATOM 4032 C C . ASP A 1 519 ? 16.135 -10.545 -18.001 1.00 95.00 519 ASP A C 1
ATOM 4034 O O . ASP A 1 519 ? 15.047 -10.605 -18.581 1.00 95.00 519 ASP A O 1
ATOM 4038 N N . ALA A 1 520 ? 17.253 -11.027 -18.548 1.00 92.00 520 ALA A N 1
ATOM 4039 C CA . ALA A 1 520 ? 17.296 -11.668 -19.861 1.00 92.00 520 ALA A CA 1
ATOM 4040 C C . ALA A 1 520 ? 16.426 -12.938 -19.961 1.00 92.00 520 ALA A C 1
ATOM 4042 O O . ALA A 1 520 ? 15.984 -13.276 -21.059 1.00 92.00 520 ALA A O 1
ATOM 4043 N N . ASP A 1 521 ? 16.145 -13.601 -18.835 1.00 90.56 521 ASP A N 1
ATOM 4044 C CA . ASP A 1 521 ? 15.287 -14.789 -18.759 1.00 90.56 521 ASP A CA 1
ATOM 4045 C C . ASP A 1 521 ? 13.798 -14.422 -18.591 1.00 90.56 521 ASP A C 1
ATOM 4047 O O . ASP A 1 521 ? 12.932 -15.295 -18.505 1.00 90.56 521 ASP A O 1
ATOM 4051 N N . GLY A 1 522 ? 13.475 -13.125 -18.543 1.00 89.38 522 GLY A N 1
ATOM 4052 C CA . GLY A 1 522 ? 12.120 -12.622 -18.344 1.00 89.38 522 GLY A CA 1
ATOM 4053 C C . GLY A 1 522 ? 11.661 -12.644 -16.884 1.00 89.38 522 GLY A C 1
ATOM 4054 O O . GLY A 1 522 ? 10.480 -12.407 -16.611 1.00 89.38 522 GLY A O 1
ATOM 4055 N N . LYS A 1 523 ? 12.557 -12.911 -15.925 1.00 95.00 523 LYS A N 1
ATOM 4056 C CA . LYS A 1 523 ? 12.221 -12.915 -14.501 1.00 95.00 523 LYS A CA 1
ATOM 4057 C C . LYS A 1 523 ? 12.129 -11.482 -13.984 1.00 95.00 523 LYS A C 1
ATOM 4059 O O . LYS A 1 523 ? 13.004 -10.649 -14.208 1.00 95.00 523 LYS A O 1
ATOM 4064 N N . ILE A 1 524 ? 11.040 -11.206 -13.270 1.00 97.38 524 ILE A N 1
ATOM 4065 C CA . ILE A 1 524 ? 10.731 -9.885 -12.716 1.00 97.38 524 ILE A CA 1
ATOM 4066 C C . ILE A 1 524 ? 11.288 -9.788 -11.298 1.00 97.38 524 ILE A C 1
ATOM 4068 O O . ILE A 1 524 ? 10.962 -10.624 -10.452 1.00 97.38 524 ILE A O 1
ATOM 4072 N N . TRP A 1 525 ? 12.068 -8.742 -11.043 1.00 98.00 525 TRP A N 1
ATOM 4073 C CA . TRP A 1 525 ? 12.719 -8.431 -9.777 1.00 98.00 525 TRP A CA 1
ATOM 4074 C C . TRP A 1 525 ? 12.204 -7.107 -9.215 1.00 98.00 525 TRP A C 1
ATOM 4076 O O . TRP A 1 525 ? 12.200 -6.082 -9.900 1.00 98.00 525 TRP A O 1
ATOM 4086 N N . PHE A 1 526 ? 11.788 -7.122 -7.952 1.00 97.88 526 PHE A N 1
ATOM 4087 C CA . PHE A 1 526 ? 11.354 -5.938 -7.221 1.00 97.88 526 PHE A CA 1
ATOM 4088 C C . PHE A 1 526 ? 12.552 -5.134 -6.709 1.00 97.88 526 PHE A C 1
ATOM 4090 O O . PHE A 1 526 ? 13.393 -5.663 -5.975 1.00 97.88 526 PHE A O 1
ATOM 4097 N N . LEU A 1 527 ? 12.620 -3.849 -7.074 1.00 94.50 527 LEU A N 1
ATOM 4098 C CA . LEU A 1 527 ? 13.659 -2.948 -6.581 1.00 94.50 527 LEU A CA 1
ATOM 4099 C C . LEU A 1 527 ? 13.190 -2.209 -5.329 1.00 94.50 527 LEU A C 1
ATOM 4101 O O . LEU A 1 527 ? 13.799 -2.356 -4.268 1.00 94.50 527 LEU A O 1
ATOM 4105 N N . GLU A 1 528 ? 12.116 -1.432 -5.469 1.00 93.81 528 GLU A N 1
ATOM 4106 C CA . GLU A 1 528 ? 11.525 -0.613 -4.411 1.00 93.81 528 GLU A CA 1
ATOM 4107 C C . GLU A 1 528 ? 10.083 -0.208 -4.755 1.00 93.81 528 GLU A C 1
ATOM 4109 O O . GLU A 1 528 ? 9.633 -0.323 -5.899 1.00 93.81 528 GLU A O 1
ATOM 4114 N N . ILE A 1 529 ? 9.357 0.304 -3.759 1.00 93.88 529 ILE A N 1
ATOM 4115 C CA . ILE A 1 529 ? 8.075 0.984 -3.951 1.00 93.88 529 ILE A CA 1
ATOM 4116 C C . ILE A 1 529 ? 8.101 2.338 -3.249 1.00 93.88 529 ILE A C 1
ATOM 4118 O O . ILE A 1 529 ? 8.423 2.439 -2.071 1.00 93.88 529 ILE A O 1
ATOM 4122 N N . ASN A 1 530 ? 7.752 3.379 -3.994 1.00 92.44 530 ASN A N 1
ATOM 4123 C CA . ASN A 1 530 ? 7.786 4.763 -3.556 1.00 92.44 530 ASN A CA 1
ATOM 4124 C C . ASN A 1 530 ? 6.358 5.238 -3.223 1.00 92.44 530 ASN A C 1
ATOM 4126 O O . ASN A 1 530 ? 5.559 5.406 -4.157 1.00 92.44 530 ASN A O 1
ATOM 4130 N N . PRO A 1 531 ? 6.008 5.442 -1.936 1.00 91.00 531 PRO A N 1
ATOM 4131 C CA . PRO A 1 531 ? 4.780 6.141 -1.567 1.00 91.00 531 PRO A CA 1
ATOM 4132 C C . PRO A 1 531 ? 4.889 7.620 -1.954 1.00 91.00 531 PRO A C 1
ATOM 4134 O O . PRO A 1 531 ? 5.993 8.147 -2.076 1.00 91.00 531 PRO A O 1
ATOM 4137 N N . ASN A 1 532 ? 3.753 8.289 -2.176 1.00 88.94 532 ASN A N 1
ATOM 4138 C CA . ASN A 1 532 ? 3.715 9.703 -2.584 1.00 88.94 532 ASN A CA 1
ATOM 4139 C C . ASN A 1 532 ? 4.674 10.030 -3.746 1.00 88.94 532 ASN A C 1
ATOM 4141 O O . ASN A 1 532 ? 5.338 11.064 -3.771 1.00 88.94 532 ASN A O 1
ATOM 4145 N N . CYS A 1 533 ? 4.773 9.120 -4.718 1.00 90.44 533 CYS A N 1
ATOM 4146 C CA . CYS A 1 533 ? 5.631 9.308 -5.877 1.00 90.44 533 CYS A CA 1
ATOM 4147 C C . CYS A 1 533 ? 5.264 10.584 -6.654 1.00 90.44 533 CYS A C 1
ATOM 4149 O O . CYS A 1 533 ? 4.094 10.958 -6.725 1.00 90.44 533 CYS A O 1
ATOM 4151 N N . GLY A 1 534 ? 6.255 11.197 -7.306 1.00 87.44 534 GLY A N 1
ATOM 4152 C CA . GLY A 1 534 ? 6.056 12.413 -8.092 1.00 87.44 534 GLY A CA 1
ATOM 4153 C C . GLY A 1 534 ? 4.919 12.305 -9.118 1.00 87.44 534 GLY A C 1
ATOM 4154 O O . GLY A 1 534 ? 4.966 11.456 -10.011 1.00 87.44 534 GLY A O 1
ATOM 4155 N N . LEU A 1 535 ? 3.929 13.188 -8.972 1.00 90.62 535 LEU A N 1
ATOM 4156 C CA . LEU A 1 535 ? 2.684 13.268 -9.739 1.00 90.62 535 LEU A CA 1
ATOM 4157 C C . LEU A 1 535 ? 2.291 14.733 -9.968 1.00 90.62 535 LEU A C 1
ATOM 4159 O O . LEU A 1 535 ? 2.597 15.601 -9.153 1.00 90.62 535 LEU A O 1
ATOM 4163 N N . PHE A 1 536 ? 1.547 14.988 -11.037 1.00 91.62 536 PHE A N 1
ATOM 4164 C CA . PHE A 1 536 ? 0.972 16.275 -11.426 1.00 91.62 536 PHE A CA 1
ATOM 4165 C C . PHE A 1 536 ? 1.996 17.393 -11.619 1.00 91.62 536 PHE A C 1
ATOM 4167 O O . PHE A 1 536 ? 1.741 18.551 -11.277 1.00 91.62 536 PHE A O 1
ATOM 4174 N N . TYR A 1 537 ? 3.152 17.061 -12.196 1.00 86.38 537 TYR A N 1
ATOM 4175 C CA . TYR A 1 537 ? 4.085 18.086 -12.656 1.00 86.38 537 TYR A CA 1
ATOM 4176 C C . TYR A 1 537 ? 3.431 18.926 -13.767 1.00 86.38 537 TYR A C 1
ATOM 4178 O O . TYR A 1 537 ? 2.708 18.363 -14.589 1.00 86.38 537 TYR A O 1
ATOM 4186 N N . PRO A 1 538 ? 3.713 20.239 -13.879 1.00 81.44 538 PRO A N 1
ATOM 4187 C CA . PRO A 1 538 ? 3.113 21.086 -14.917 1.00 81.44 538 PRO A CA 1
ATOM 4188 C C . PRO A 1 538 ? 3.319 20.570 -16.353 1.00 81.44 538 PRO A C 1
ATOM 4190 O O . PRO A 1 538 ? 2.414 20.641 -17.178 1.00 81.44 538 PRO A O 1
ATOM 4193 N N . ALA A 1 539 ? 4.490 19.994 -16.652 1.00 76.88 539 ALA A N 1
ATOM 4194 C CA . ALA A 1 539 ? 4.771 19.350 -17.942 1.00 76.88 539 ALA A CA 1
ATOM 4195 C C . ALA A 1 539 ? 4.258 17.892 -18.024 1.00 76.88 539 ALA A C 1
ATOM 4197 O O . ALA A 1 539 ? 4.251 17.273 -19.091 1.00 76.88 539 ALA A O 1
ATOM 4198 N N . GLY A 1 540 ? 3.840 17.316 -16.893 1.00 74.12 540 GLY A N 1
ATOM 4199 C CA . GLY A 1 540 ? 3.475 15.910 -16.726 1.00 74.12 540 GLY A CA 1
ATOM 4200 C C . GLY A 1 540 ? 4.569 14.966 -17.221 1.00 74.12 540 GLY A C 1
ATOM 4201 O O . GLY A 1 540 ? 4.301 14.098 -18.053 1.00 74.12 540 GLY A O 1
ATOM 4202 N N . CYS A 1 541 ? 5.805 15.219 -16.793 1.00 75.06 541 CYS A N 1
ATOM 4203 C CA . CYS A 1 541 ? 7.013 14.522 -17.237 1.00 75.06 541 CYS A CA 1
ATOM 4204 C C . CYS A 1 541 ? 7.465 13.410 -16.278 1.00 75.06 541 CYS A C 1
ATOM 4206 O O . CYS A 1 541 ? 8.373 12.649 -16.614 1.00 75.06 541 CYS A O 1
ATOM 4208 N N . ALA A 1 542 ? 6.855 13.291 -15.094 1.00 83.81 542 ALA A N 1
ATOM 4209 C CA . ALA A 1 542 ? 7.168 12.200 -14.186 1.00 83.81 542 ALA A CA 1
ATOM 4210 C C . ALA A 1 542 ? 6.653 10.865 -14.741 1.00 83.81 542 ALA A C 1
ATOM 4212 O O . ALA A 1 542 ? 5.620 10.797 -15.403 1.00 83.81 542 ALA A O 1
ATOM 4213 N N . SER A 1 543 ? 7.335 9.771 -14.405 1.00 88.44 543 SER A N 1
ATOM 4214 C CA . SER A 1 543 ? 6.936 8.416 -14.809 1.00 88.44 543 SER A CA 1
ATOM 4215 C C . SER A 1 543 ? 5.481 8.093 -14.460 1.00 88.44 543 SER A C 1
ATOM 4217 O O . SER A 1 543 ? 4.790 7.455 -15.246 1.00 88.44 543 SER A O 1
ATOM 4219 N N . ALA A 1 544 ? 4.998 8.552 -13.301 1.00 91.50 544 ALA A N 1
ATOM 4220 C CA . ALA A 1 544 ? 3.624 8.306 -12.875 1.00 91.50 544 ALA A CA 1
ATOM 4221 C C . ALA A 1 544 ? 2.611 9.165 -13.657 1.00 91.50 544 ALA A C 1
ATOM 4223 O O . ALA A 1 544 ? 1.547 8.664 -14.007 1.00 91.50 544 ALA A O 1
ATOM 4224 N N . ASP A 1 545 ? 2.969 10.401 -14.030 1.00 89.94 545 ASP A N 1
ATOM 4225 C CA . ASP A 1 545 ? 2.161 11.228 -14.938 1.00 89.94 545 ASP A CA 1
ATOM 4226 C C . ASP A 1 545 ? 2.034 10.585 -16.320 1.00 89.94 545 ASP A C 1
ATOM 4228 O O . ASP A 1 545 ? 0.964 10.601 -16.923 1.00 89.94 545 ASP A O 1
ATOM 4232 N N . ILE A 1 546 ? 3.117 9.990 -16.824 1.00 89.38 546 ILE A N 1
ATOM 4233 C CA . ILE A 1 546 ? 3.127 9.314 -18.124 1.00 89.38 546 ILE A CA 1
ATOM 4234 C C . ILE A 1 546 ? 2.272 8.044 -18.078 1.00 89.38 546 ILE A C 1
ATOM 4236 O O . ILE A 1 546 ? 1.500 7.806 -19.004 1.00 89.38 546 ILE A O 1
ATOM 4240 N N . ILE A 1 547 ? 2.339 7.268 -16.990 1.00 89.88 547 ILE A N 1
ATOM 4241 C CA . ILE A 1 547 ? 1.429 6.135 -16.763 1.00 89.88 547 ILE A CA 1
ATOM 4242 C C . ILE A 1 547 ? -0.032 6.605 -16.803 1.00 89.88 547 ILE A C 1
ATOM 4244 O O . ILE A 1 547 ? -0.837 6.025 -17.525 1.00 89.88 547 ILE A O 1
ATOM 4248 N N . LEU A 1 548 ? -0.369 7.682 -16.083 1.00 87.31 548 LEU A N 1
ATOM 4249 C CA . LEU A 1 548 ? -1.728 8.233 -16.062 1.00 87.31 548 LEU A CA 1
ATOM 4250 C C . LEU A 1 548 ? -2.186 8.738 -17.434 1.00 87.31 548 LEU A C 1
ATOM 4252 O O . LEU A 1 548 ? -3.347 8.561 -17.783 1.00 87.31 548 LEU A O 1
ATOM 4256 N N . LYS A 1 549 ? -1.296 9.354 -18.219 1.00 84.31 549 LYS A N 1
ATOM 4257 C CA . LYS A 1 549 ? -1.594 9.802 -19.590 1.00 84.31 549 LYS A CA 1
ATOM 4258 C C . LYS A 1 549 ? -1.824 8.632 -20.553 1.00 84.31 549 LYS A C 1
ATOM 4260 O O . LYS A 1 549 ? -2.626 8.764 -21.470 1.00 84.31 549 LYS A O 1
ATOM 4265 N N . ASN A 1 550 ? -1.125 7.515 -20.352 1.00 77.94 550 ASN A N 1
ATOM 4266 C CA . ASN A 1 550 ? -1.185 6.340 -21.226 1.00 77.94 550 ASN A CA 1
ATOM 4267 C C . ASN A 1 550 ? -2.332 5.370 -20.887 1.00 77.94 550 ASN A C 1
ATOM 4269 O O . ASN A 1 550 ? -2.595 4.452 -21.667 1.00 77.94 550 ASN A O 1
ATOM 4273 N N . ASP A 1 551 ? -2.986 5.526 -19.734 1.00 72.12 551 ASP A N 1
ATOM 4274 C CA . ASP A 1 551 ? -4.092 4.669 -19.305 1.00 72.12 551 ASP A CA 1
ATOM 4275 C C . ASP A 1 551 ? -5.444 5.309 -19.658 1.00 72.12 551 ASP A C 1
ATOM 4277 O O . ASP A 1 551 ? -5.943 6.172 -18.943 1.00 72.12 551 ASP A O 1
ATOM 4281 N N . GLU A 1 552 ? -6.050 4.883 -20.769 1.00 65.94 552 GLU A N 1
ATOM 4282 C CA . GLU A 1 552 ? -7.332 5.424 -21.258 1.00 65.94 552 GLU A CA 1
ATOM 4283 C C . GLU A 1 552 ? -8.535 5.065 -20.366 1.00 65.94 552 GLU A C 1
ATOM 4285 O O . GLU A 1 552 ? -9.577 5.714 -20.437 1.00 65.94 552 GLU A O 1
ATOM 4290 N N . ALA A 1 553 ? -8.415 4.021 -19.540 1.00 61.06 553 ALA A N 1
ATOM 4291 C CA . ALA A 1 553 ? -9.506 3.527 -18.703 1.00 61.06 553 ALA A CA 1
ATOM 4292 C C . ALA A 1 553 ? -9.674 4.372 -17.436 1.00 61.06 553 ALA A C 1
ATOM 4294 O O . ALA A 1 553 ? -10.796 4.649 -16.987 1.00 61.06 553 ALA A O 1
ATOM 4295 N N . VAL A 1 554 ? -8.538 4.721 -16.829 1.00 71.75 554 VAL A N 1
ATOM 4296 C CA . VAL A 1 554 ? -8.492 5.536 -15.623 1.00 71.75 554 VAL A CA 1
ATOM 4297 C C . VAL A 1 554 ? -8.176 6.979 -15.983 1.00 71.75 554 VAL A C 1
ATOM 4299 O O . VAL A 1 554 ? -8.997 7.856 -15.744 1.00 71.75 554 VAL A O 1
ATOM 4302 N N . GLY A 1 555 ? -7.026 7.246 -16.590 1.00 75.44 555 GLY A N 1
ATOM 4303 C CA . GLY A 1 555 ? -6.595 8.609 -16.868 1.00 75.44 555 GLY A CA 1
ATOM 4304 C C . GLY A 1 555 ? -6.288 9.420 -15.601 1.00 75.44 555 GLY A C 1
ATOM 4305 O O . GLY A 1 555 ? -6.585 9.030 -14.467 1.00 75.44 555 GLY A O 1
ATOM 4306 N N . ALA A 1 556 ? -5.691 10.596 -15.789 1.00 85.62 556 ALA A N 1
ATOM 4307 C CA . ALA A 1 556 ? -5.286 11.458 -14.678 1.00 85.62 556 ALA A CA 1
ATOM 4308 C C . ALA A 1 556 ? -6.484 12.036 -13.893 1.00 85.62 556 ALA A C 1
ATOM 4310 O O . ALA A 1 556 ? -6.465 12.045 -12.662 1.00 85.62 556 ALA A O 1
ATOM 4311 N N . GLU A 1 557 ? -7.546 12.469 -14.581 1.00 82.81 557 GLU A N 1
ATOM 4312 C CA . GLU A 1 557 ? -8.720 13.083 -13.943 1.00 82.81 557 GLU A CA 1
ATOM 4313 C C . GLU A 1 557 ? -9.446 12.116 -12.998 1.00 82.81 557 GLU A C 1
ATOM 4315 O O . GLU A 1 557 ? -9.716 12.449 -11.839 1.00 82.81 557 GLU A O 1
ATOM 4320 N N . ARG A 1 558 ? -9.732 10.894 -13.467 1.00 77.19 558 ARG A N 1
ATOM 4321 C CA . ARG A 1 558 ? -10.418 9.880 -12.659 1.00 77.19 558 ARG A CA 1
ATOM 4322 C C . ARG A 1 558 ? -9.544 9.398 -11.517 1.00 77.19 558 ARG A C 1
ATOM 4324 O O . ARG A 1 558 ? -10.065 9.167 -10.431 1.00 77.19 558 ARG A O 1
ATOM 4331 N N . PHE A 1 559 ? -8.238 9.248 -11.738 1.00 84.06 559 PHE A N 1
ATOM 4332 C CA . PHE A 1 559 ? -7.311 8.886 -10.671 1.00 84.06 559 PHE A CA 1
ATOM 4333 C C . PHE A 1 559 ? -7.406 9.877 -9.503 1.00 84.06 559 PHE A C 1
ATOM 4335 O O . PHE A 1 559 ? -7.539 9.451 -8.358 1.00 84.06 559 PHE A O 1
ATOM 4342 N N . VAL A 1 560 ? -7.451 11.186 -9.783 1.00 87.56 560 VAL A N 1
ATOM 4343 C CA . VAL A 1 560 ? -7.659 12.222 -8.754 1.00 87.56 560 VAL A CA 1
ATOM 4344 C C . VAL A 1 560 ? -8.967 11.997 -7.990 1.00 87.56 560 VAL A C 1
ATOM 4346 O O . VAL A 1 560 ? -8.951 11.965 -6.758 1.00 87.56 560 VAL A O 1
ATOM 4349 N N . ASN A 1 561 ? -10.080 11.772 -8.695 1.00 78.06 561 ASN A N 1
ATOM 4350 C CA . ASN A 1 561 ? -11.384 11.518 -8.068 1.00 78.06 561 ASN A CA 1
ATOM 4351 C C . ASN A 1 561 ? -11.363 10.265 -7.178 1.00 78.06 561 ASN A C 1
ATOM 4353 O O . ASN A 1 561 ? -11.891 10.280 -6.066 1.00 78.06 561 ASN A O 1
ATOM 4357 N N . LEU A 1 562 ? -10.713 9.191 -7.634 1.00 77.06 562 LEU A N 1
ATOM 4358 C CA . LEU A 1 562 ? -10.568 7.955 -6.866 1.00 77.06 562 LEU A CA 1
ATOM 4359 C C . LEU A 1 562 ? -9.724 8.169 -5.608 1.00 77.06 562 LEU A C 1
ATOM 4361 O O . LEU A 1 562 ? -10.095 7.680 -4.544 1.00 77.06 562 LEU A O 1
ATOM 4365 N N . MET A 1 563 ? -8.638 8.941 -5.692 1.00 86.25 563 MET A N 1
ATOM 4366 C CA . MET A 1 563 ? -7.800 9.253 -4.530 1.00 86.25 563 MET A CA 1
ATOM 4367 C C . MET A 1 563 ? -8.540 10.087 -3.487 1.00 86.25 563 MET A C 1
ATOM 4369 O O . MET A 1 563 ? -8.427 9.805 -2.292 1.00 86.25 563 MET A O 1
ATOM 4373 N N . ILE A 1 564 ? -9.336 11.064 -3.925 1.00 83.00 564 ILE A N 1
ATOM 4374 C CA . ILE A 1 564 ? -10.191 11.871 -3.046 1.00 83.00 564 ILE A CA 1
ATOM 4375 C C . ILE A 1 564 ? -11.263 10.993 -2.389 1.00 83.00 564 ILE A C 1
ATOM 4377 O O . ILE A 1 564 ? -11.412 11.019 -1.168 1.00 83.00 564 ILE A O 1
ATOM 4381 N N . ALA A 1 565 ? -11.964 10.161 -3.163 1.00 74.50 565 ALA A N 1
ATOM 4382 C CA . ALA A 1 565 ? -12.981 9.254 -2.633 1.00 74.50 565 ALA A CA 1
ATOM 4383 C C . ALA A 1 565 ? -12.392 8.266 -1.612 1.00 74.50 565 ALA A C 1
ATOM 4385 O O . ALA A 1 565 ? -12.963 8.058 -0.539 1.00 74.50 565 ALA A O 1
ATOM 4386 N N . ALA A 1 566 ? -11.221 7.701 -1.914 1.00 76.88 566 ALA A N 1
ATOM 4387 C CA . ALA A 1 566 ? -10.494 6.812 -1.019 1.00 76.88 566 ALA A CA 1
ATOM 4388 C C . ALA A 1 566 ? -10.105 7.525 0.289 1.00 76.88 566 ALA A C 1
ATOM 4390 O O . ALA A 1 566 ? -10.356 7.003 1.375 1.00 76.88 566 ALA A O 1
ATOM 4391 N N . ALA A 1 567 ? -9.579 8.751 0.205 1.00 84.69 567 ALA A N 1
ATOM 4392 C CA . ALA A 1 567 ? -9.237 9.573 1.366 1.00 84.69 567 ALA A CA 1
ATOM 4393 C C . ALA A 1 567 ? -10.442 9.851 2.278 1.00 84.69 567 ALA A C 1
ATOM 4395 O O . ALA A 1 567 ? -10.379 9.607 3.487 1.00 84.69 567 ALA A O 1
ATOM 4396 N N . THR A 1 568 ? -11.558 10.304 1.703 1.00 78.31 568 THR A N 1
ATOM 4397 C CA . THR A 1 568 ? -12.796 10.589 2.444 1.00 78.31 568 THR A CA 1
ATOM 4398 C C . THR A 1 568 ? -13.360 9.327 3.086 1.00 78.31 568 THR A C 1
ATOM 4400 O O . THR A 1 568 ? -13.744 9.337 4.256 1.00 78.31 568 THR A O 1
ATOM 4403 N N . ARG A 1 569 ? -13.348 8.203 2.360 1.00 74.31 569 ARG A N 1
ATOM 4404 C CA . ARG A 1 569 ? -13.770 6.901 2.883 1.00 74.31 569 ARG A CA 1
ATOM 4405 C C . ARG A 1 569 ? -12.902 6.458 4.056 1.00 74.31 569 ARG A C 1
ATOM 4407 O O . ARG A 1 569 ? -13.449 6.028 5.069 1.00 74.31 569 ARG A O 1
ATOM 4414 N N . ARG A 1 570 ? -11.572 6.548 3.943 1.00 78.25 570 ARG A N 1
ATOM 4415 C CA . ARG A 1 570 ? -10.655 6.183 5.036 1.00 78.25 570 ARG A CA 1
ATOM 4416 C C . ARG A 1 570 ? -10.954 6.999 6.288 1.00 78.25 570 ARG A C 1
ATOM 4418 O O . ARG A 1 570 ? -11.112 6.416 7.357 1.00 78.25 570 ARG A O 1
ATOM 4425 N N . GLN A 1 571 ? -11.116 8.315 6.150 1.00 80.31 571 GLN A N 1
ATOM 4426 C CA . GLN A 1 571 ? -11.477 9.190 7.267 1.00 80.31 571 GLN A CA 1
ATOM 4427 C C . GLN A 1 571 ? -12.848 8.824 7.857 1.00 80.31 571 GLN A C 1
ATOM 4429 O O . GLN A 1 571 ? -13.001 8.757 9.073 1.00 80.31 571 GLN A O 1
ATOM 4434 N N . MET A 1 572 ? -13.849 8.543 7.019 1.00 71.38 572 MET A N 1
ATOM 4435 C CA . MET A 1 572 ? -15.178 8.125 7.469 1.00 71.38 572 MET A CA 1
ATOM 4436 C C . MET A 1 572 ? -15.124 6.810 8.257 1.00 71.38 572 MET A C 1
ATOM 4438 O O . MET A 1 572 ? -15.667 6.739 9.358 1.00 71.38 572 MET A O 1
ATOM 4442 N N . LEU A 1 573 ? -14.441 5.789 7.732 1.00 70.19 573 LEU A N 1
ATOM 4443 C CA . LEU A 1 573 ? -14.253 4.507 8.416 1.00 70.19 573 LEU A CA 1
ATOM 4444 C C . LEU A 1 573 ? -13.485 4.686 9.724 1.00 70.19 573 LEU A C 1
ATOM 4446 O O . LEU A 1 573 ? -13.870 4.103 10.732 1.00 70.19 573 LEU A O 1
ATOM 4450 N N . HIS A 1 574 ? -12.456 5.534 9.741 1.00 75.56 574 HIS A N 1
ATOM 4451 C CA . HIS A 1 574 ? -11.722 5.858 10.959 1.00 75.56 574 HIS A CA 1
ATOM 4452 C C . HIS A 1 574 ? -12.623 6.545 11.998 1.00 75.56 574 HIS A C 1
ATOM 4454 O O . HIS A 1 574 ? -12.661 6.119 13.150 1.00 75.56 574 HIS A O 1
ATOM 4460 N N . LYS A 1 575 ? -13.435 7.534 11.597 1.00 71.00 575 LYS A N 1
ATOM 4461 C CA . LYS A 1 575 ? -14.427 8.197 12.463 1.00 71.00 575 LYS A CA 1
ATOM 4462 C C . LYS A 1 575 ? -15.463 7.224 13.022 1.00 71.00 575 LYS A C 1
ATOM 4464 O O . LYS A 1 575 ? -15.806 7.331 14.197 1.00 71.00 575 LYS A O 1
ATOM 4469 N N . LEU A 1 576 ? -15.939 6.278 12.213 1.00 65.62 576 LEU A N 1
ATOM 4470 C CA . LEU A 1 576 ? -16.861 5.225 12.650 1.00 65.62 576 LEU A CA 1
ATOM 4471 C C . LEU A 1 576 ? -16.184 4.220 13.591 1.00 65.62 576 LEU A C 1
ATOM 4473 O O . LEU A 1 576 ? -16.813 3.759 14.543 1.00 65.62 576 LEU A O 1
ATOM 4477 N N . ALA A 1 577 ? -14.904 3.923 13.357 1.00 68.38 577 ALA A N 1
ATOM 4478 C CA . ALA A 1 577 ? -14.087 3.028 14.168 1.00 68.38 577 ALA A CA 1
ATOM 4479 C C . ALA A 1 577 ? -13.598 3.667 15.479 1.00 68.38 577 ALA A C 1
ATOM 4481 O O . ALA A 1 577 ? -13.186 2.941 16.385 1.00 68.38 577 ALA A O 1
ATOM 4482 N N . ARG A 1 578 ? -13.680 4.995 15.643 1.00 74.12 578 ARG A N 1
ATOM 4483 C CA . ARG A 1 578 ? -13.300 5.663 16.897 1.00 74.12 578 ARG A CA 1
ATOM 4484 C C . ARG A 1 578 ? -13.997 5.034 18.105 1.00 74.12 578 ARG A C 1
ATOM 4486 O O . ARG A 1 578 ? -15.167 4.648 17.992 1.00 74.12 578 ARG A O 1
ATOM 4493 N N . PRO A 1 579 ? -13.317 4.957 19.262 1.00 80.00 579 PRO A N 1
ATOM 4494 C CA . PRO A 1 579 ? -13.948 4.518 20.494 1.00 80.00 579 PRO A CA 1
ATOM 4495 C C . PRO A 1 579 ? -15.232 5.307 20.755 1.00 80.00 579 PRO A C 1
ATOM 4497 O O . PRO A 1 579 ? -15.260 6.537 20.681 1.00 80.00 579 PRO A O 1
ATOM 4500 N N . CYS A 1 580 ? -16.308 4.599 21.084 1.00 85.44 580 CYS A N 1
ATOM 4501 C CA . CYS A 1 580 ? -17.576 5.204 21.491 1.00 85.44 580 CYS A CA 1
ATOM 4502 C C . CYS A 1 580 ? -17.541 5.724 22.942 1.00 85.44 580 CYS A C 1
ATOM 4504 O O . CYS A 1 580 ? -18.584 6.011 23.535 1.00 85.44 580 CYS A O 1
ATOM 4506 N N . PHE A 1 581 ? -16.343 5.858 23.515 1.00 89.25 581 PHE A N 1
ATOM 4507 C CA . PHE A 1 581 ? -16.094 6.249 24.890 1.00 89.25 581 PHE A CA 1
ATOM 4508 C C . PHE A 1 581 ? -14.848 7.120 25.034 1.00 89.25 581 PHE A C 1
ATOM 4510 O O . PHE A 1 581 ? -13.927 7.039 24.224 1.00 89.25 581 PHE A O 1
ATOM 4517 N N . ASP A 1 582 ? -14.814 7.887 26.119 1.00 88.50 582 ASP A N 1
ATOM 4518 C CA . ASP A 1 582 ? -13.651 8.643 26.572 1.00 88.50 582 ASP A CA 1
ATOM 4519 C C . ASP A 1 582 ? -13.140 8.065 27.899 1.00 88.50 582 ASP A C 1
ATOM 4521 O O . ASP A 1 582 ? -13.927 7.619 28.743 1.00 88.50 582 ASP A O 1
ATOM 4525 N N . VAL A 1 583 ? -11.820 8.101 28.099 1.00 87.94 583 VAL A N 1
ATOM 4526 C CA . VAL A 1 583 ? -11.203 7.838 29.405 1.00 87.94 583 VAL A CA 1
ATOM 4527 C C . VAL A 1 583 ? -11.284 9.124 30.225 1.00 87.94 583 VAL A C 1
ATOM 4529 O O . VAL A 1 583 ? -10.691 10.138 29.866 1.00 87.94 583 VAL A O 1
ATOM 4532 N N . VAL A 1 584 ? -12.024 9.095 31.331 1.00 87.62 584 VAL A N 1
ATOM 4533 C CA . VAL A 1 584 ? -12.274 10.260 32.186 1.00 87.62 584 VAL A CA 1
ATOM 4534 C C . VAL A 1 584 ? -11.738 9.990 33.584 1.00 87.62 584 VAL A C 1
ATOM 4536 O O . VAL A 1 584 ? -12.023 8.953 34.178 1.00 87.62 584 VAL A O 1
ATOM 4539 N N . PHE A 1 585 ? -10.988 10.935 34.148 1.00 85.25 585 PHE A N 1
ATOM 4540 C CA . PHE A 1 585 ? -10.597 10.862 35.552 1.00 85.25 585 PHE A CA 1
ATOM 4541 C C . PHE A 1 585 ? -11.802 11.148 36.458 1.00 85.25 585 PHE A C 1
ATOM 4543 O O . PHE A 1 585 ? -12.430 12.207 36.374 1.00 85.25 585 PHE A O 1
ATOM 4550 N N . CYS A 1 586 ? -12.120 10.214 37.350 1.00 76.12 586 CYS A N 1
ATOM 4551 C CA . CYS A 1 586 ? -13.181 10.350 38.333 1.00 76.12 586 CYS A CA 1
ATOM 4552 C C . CYS A 1 586 ? -12.575 10.638 39.710 1.00 76.12 586 CYS A C 1
ATOM 4554 O O . CYS A 1 586 ? -12.042 9.755 40.380 1.00 76.12 586 CYS A O 1
ATOM 4556 N N . LYS A 1 587 ? -12.723 11.886 40.174 1.00 70.19 587 LYS A N 1
ATOM 4557 C CA . LYS A 1 587 ? -12.254 12.304 41.507 1.00 70.19 587 LYS A CA 1
ATOM 4558 C C . LYS A 1 587 ? -12.846 11.468 42.646 1.00 70.19 587 LYS A C 1
ATOM 4560 O O . LYS A 1 587 ? -12.179 11.290 43.654 1.00 70.19 587 LYS A O 1
ATOM 4565 N N . MET A 1 588 ? -14.079 10.975 42.496 1.00 65.38 588 MET A N 1
ATOM 4566 C CA . MET A 1 588 ? -14.770 10.215 43.546 1.00 65.38 588 MET A CA 1
ATOM 4567 C C . MET A 1 588 ? -14.208 8.805 43.738 1.00 65.38 588 MET A C 1
ATOM 4569 O O . MET A 1 588 ? -14.162 8.335 44.867 1.00 65.38 588 MET A O 1
ATOM 4573 N N . SER A 1 589 ? -13.786 8.137 42.662 1.00 65.19 589 SER A N 1
ATOM 4574 C CA . SER A 1 589 ? -13.154 6.814 42.743 1.00 65.19 589 SER A CA 1
ATOM 4575 C C . SER A 1 589 ? -11.627 6.882 42.837 1.00 65.19 589 SER A C 1
ATOM 4577 O O . SER A 1 589 ? -10.989 5.850 43.014 1.00 65.19 589 SER A O 1
ATOM 4579 N N . GLY A 1 590 ? -11.028 8.074 42.711 1.00 68.50 590 GLY A N 1
ATOM 4580 C CA . GLY A 1 590 ? -9.574 8.261 42.740 1.00 68.50 590 GLY A CA 1
ATOM 4581 C C . GLY A 1 590 ? -8.843 7.660 41.533 1.00 68.50 590 GLY A C 1
ATOM 4582 O O . GLY A 1 590 ? -7.632 7.473 41.595 1.00 68.50 590 GLY A O 1
ATOM 4583 N N . GLY A 1 591 ? -9.561 7.352 40.446 1.00 79.25 591 GLY A N 1
ATOM 4584 C CA . GLY A 1 591 ? -9.032 6.637 39.283 1.00 79.25 591 GLY A CA 1
ATOM 4585 C C . GLY A 1 591 ? -9.697 7.033 37.964 1.00 79.25 591 GLY A C 1
ATOM 4586 O O . GLY A 1 591 ? -10.464 7.994 37.890 1.00 79.25 591 GLY A O 1
ATOM 4587 N N . HIS A 1 592 ? -9.392 6.291 36.903 1.00 85.25 592 HIS A N 1
ATOM 4588 C CA . HIS A 1 592 ? -9.953 6.514 35.569 1.00 85.25 592 HIS A CA 1
ATOM 4589 C C . HIS A 1 592 ? -11.206 5.658 35.349 1.00 85.25 592 HIS A C 1
ATOM 4591 O O . HIS A 1 592 ? -11.354 4.593 35.938 1.00 85.25 592 HIS A O 1
ATOM 4597 N N . THR A 1 593 ? -12.120 6.138 34.513 1.00 87.88 593 THR A N 1
ATOM 4598 C CA . THR A 1 593 ? -13.332 5.423 34.110 1.00 87.88 593 THR A CA 1
ATOM 4599 C C . THR A 1 593 ? -13.591 5.619 32.622 1.00 87.88 593 THR A C 1
ATOM 4601 O O . THR A 1 593 ? -13.216 6.648 32.056 1.00 87.88 593 THR A O 1
ATOM 4604 N N . LEU A 1 594 ? -14.247 4.653 31.985 1.00 91.12 594 LEU A N 1
ATOM 4605 C CA . LEU A 1 594 ? -14.737 4.793 30.620 1.00 91.12 594 LEU A CA 1
ATOM 4606 C C . LEU A 1 594 ? -16.158 5.363 30.630 1.00 91.12 594 LEU A C 1
ATOM 4608 O O . LEU A 1 594 ? -17.050 4.825 31.287 1.00 91.12 594 LEU A O 1
ATOM 4612 N N . ARG A 1 595 ? -16.402 6.433 29.870 1.00 92.62 595 ARG A N 1
ATOM 4613 C CA . ARG A 1 595 ? -17.745 7.013 29.704 1.00 92.62 595 ARG A CA 1
ATOM 4614 C C . ARG A 1 595 ? -18.128 7.100 28.243 1.00 92.62 595 ARG A C 1
ATOM 4616 O O . ARG A 1 595 ? -17.327 7.540 27.429 1.00 92.62 595 ARG A O 1
ATOM 4623 N N . ALA A 1 596 ? -19.366 6.735 27.924 1.00 92.81 596 ALA A N 1
ATOM 4624 C CA . ALA A 1 596 ? -19.897 6.822 26.570 1.00 92.81 596 ALA A CA 1
ATOM 4625 C C . ALA A 1 596 ? -19.815 8.270 26.048 1.00 92.81 596 ALA A C 1
ATOM 4627 O O . ALA A 1 596 ? -20.325 9.189 26.689 1.00 92.81 596 ALA A O 1
ATOM 4628 N N . ASN A 1 597 ? -19.207 8.502 24.885 1.00 92.00 597 ASN A N 1
ATOM 4629 C CA . ASN A 1 597 ? -19.088 9.849 24.300 1.00 92.00 597 ASN A CA 1
ATOM 4630 C C . ASN A 1 597 ? -20.256 10.198 23.354 1.00 92.00 597 ASN A C 1
ATOM 4632 O O . ASN A 1 597 ? -20.462 11.362 22.991 1.00 92.00 597 ASN A O 1
ATOM 4636 N N . ARG A 1 598 ? -21.092 9.201 23.046 1.00 89.88 598 ARG A N 1
ATOM 4637 C CA . ARG A 1 598 ? -22.355 9.288 22.304 1.00 89.88 598 ARG A CA 1
ATOM 4638 C C . ARG A 1 598 ? -23.371 8.279 22.846 1.00 89.88 598 ARG A C 1
ATOM 4640 O O . ARG A 1 598 ? -23.075 7.549 23.785 1.00 89.88 598 ARG A O 1
ATOM 4647 N N . LEU A 1 599 ? -24.563 8.232 22.249 1.00 89.94 599 LEU A N 1
ATOM 4648 C CA . LEU A 1 599 ? -25.491 7.119 22.460 1.00 89.94 599 LEU A CA 1
ATOM 4649 C C . LEU A 1 599 ? -24.847 5.824 21.937 1.00 89.94 599 LEU A C 1
ATOM 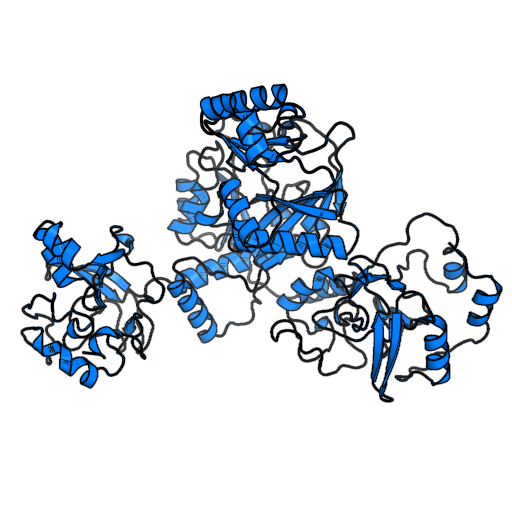4651 O O . LEU A 1 599 ? -24.449 5.773 20.770 1.00 89.94 599 LEU A O 1
ATOM 4655 N N . ILE A 1 600 ? -24.767 4.807 22.791 1.00 89.44 600 ILE A N 1
ATOM 4656 C CA . ILE A 1 600 ? -24.370 3.440 22.433 1.00 89.44 600 ILE A CA 1
ATOM 4657 C C . ILE A 1 600 ? -25.625 2.580 22.538 1.00 89.44 600 ILE A C 1
ATOM 4659 O O . ILE A 1 600 ? -26.317 2.624 23.559 1.00 89.44 600 ILE A O 1
ATOM 4663 N N . ARG A 1 601 ? -25.962 1.846 21.481 1.00 90.19 601 ARG A N 1
ATOM 4664 C CA . ARG A 1 601 ? -27.155 0.996 21.463 1.00 90.19 601 ARG A CA 1
ATOM 4665 C C . ARG A 1 601 ? -26.881 -0.345 22.131 1.00 90.19 601 ARG A C 1
ATOM 4667 O O . ARG A 1 601 ? -25.745 -0.799 22.190 1.00 90.19 601 ARG A O 1
ATOM 4674 N N . GLU A 1 602 ? -27.929 -0.987 22.626 1.00 92.69 602 GLU A N 1
ATOM 4675 C CA . GLU A 1 602 ? -27.867 -2.373 23.085 1.00 92.69 602 GLU A CA 1
ATOM 4676 C C . GLU A 1 602 ? -27.262 -3.284 22.003 1.00 92.69 602 GLU A C 1
ATOM 4678 O O . GLU A 1 602 ? -27.571 -3.141 20.821 1.00 92.69 602 GLU A O 1
ATOM 4683 N N . ASN A 1 603 ? -26.393 -4.208 22.422 1.00 89.81 603 ASN A N 1
ATOM 4684 C CA . ASN A 1 603 ? -25.610 -5.118 21.580 1.00 89.81 603 ASN A CA 1
ATOM 4685 C C . ASN A 1 603 ? -24.605 -4.452 20.627 1.00 89.81 603 ASN A C 1
ATOM 4687 O O . ASN A 1 603 ? -24.024 -5.135 19.788 1.00 89.81 603 ASN A O 1
ATOM 4691 N N . GLU A 1 604 ? -24.345 -3.153 20.761 1.00 85.56 604 GLU A N 1
ATOM 4692 C CA . GLU A 1 604 ? -23.279 -2.492 20.012 1.00 85.56 604 GLU A CA 1
ATOM 4693 C C . GLU A 1 604 ? -21.895 -2.885 20.560 1.00 85.56 604 GLU A C 1
ATOM 4695 O O . GLU A 1 604 ? -21.703 -2.980 21.777 1.00 85.56 604 GLU A O 1
ATOM 4700 N N . LEU A 1 605 ? -20.927 -3.115 19.666 1.00 85.81 605 LEU A N 1
ATOM 4701 C CA . LEU A 1 605 ? -19.535 -3.396 20.020 1.00 85.81 605 LEU A CA 1
ATOM 4702 C C . LEU A 1 605 ? -18.873 -2.139 20.605 1.00 85.81 605 LEU A C 1
ATOM 4704 O O . LEU A 1 605 ? -18.833 -1.087 19.965 1.00 85.81 605 LEU A O 1
ATOM 4708 N N . ILE A 1 606 ? -18.341 -2.253 21.822 1.00 87.81 606 ILE A N 1
ATOM 4709 C CA . ILE A 1 606 ? -17.658 -1.161 22.532 1.00 87.81 606 ILE A CA 1
ATOM 4710 C C . ILE A 1 606 ? -16.144 -1.361 22.475 1.00 87.81 606 ILE A C 1
ATOM 4712 O O . ILE A 1 606 ? -15.418 -0.431 22.123 1.00 87.81 606 ILE A O 1
ATOM 4716 N N . LEU A 1 607 ? -15.668 -2.565 22.809 1.00 85.62 607 LEU A N 1
ATOM 4717 C CA . LEU A 1 607 ? -14.249 -2.924 22.766 1.00 85.62 607 LEU A CA 1
ATOM 4718 C C . LEU A 1 607 ? -14.054 -4.161 21.896 1.00 85.62 607 LEU A C 1
ATOM 4720 O O . LEU A 1 607 ? -14.616 -5.215 22.188 1.00 85.62 607 LEU A O 1
ATOM 4724 N N . ALA A 1 608 ? -13.251 -4.013 20.844 1.00 80.75 608 ALA A N 1
ATOM 4725 C CA . ALA A 1 608 ? -12.802 -5.108 19.996 1.00 80.75 608 ALA A CA 1
ATOM 4726 C C . ALA A 1 608 ? -11.462 -5.639 20.540 1.00 80.75 608 ALA A C 1
ATOM 4728 O O . ALA A 1 608 ? -10.404 -5.141 20.163 1.00 80.75 608 ALA A O 1
ATOM 4729 N N . GLU A 1 609 ? -11.508 -6.560 21.503 1.00 79.88 609 GLU A N 1
ATOM 4730 C CA . GLU A 1 609 ? -10.306 -7.097 22.172 1.00 79.88 609 GLU A CA 1
ATOM 4731 C C . GLU A 1 609 ? -9.813 -8.411 21.548 1.00 79.88 609 GLU A C 1
ATOM 4733 O O . GLU A 1 609 ? -8.694 -8.855 21.798 1.00 79.88 609 GLU A O 1
ATOM 4738 N N . GLU A 1 610 ? -10.635 -9.042 20.717 1.00 78.12 610 GLU A N 1
ATOM 4739 C CA . GLU A 1 610 ? -10.294 -10.277 20.025 1.00 78.12 610 GLU A CA 1
ATOM 4740 C C . GLU A 1 610 ? -9.143 -10.048 19.020 1.00 78.12 610 GLU A C 1
ATOM 4742 O O . GLU A 1 610 ? -9.172 -9.107 18.230 1.00 78.12 610 GLU A O 1
ATOM 4747 N N . GLY A 1 611 ? -8.099 -10.885 19.069 1.00 72.88 611 GLY A N 1
ATOM 4748 C CA . GLY A 1 611 ? -6.899 -10.739 18.228 1.00 72.88 611 GLY A CA 1
ATOM 4749 C C . GLY A 1 611 ? -5.950 -9.597 18.624 1.00 72.88 611 GLY A C 1
ATOM 4750 O O . GLY A 1 611 ? -4.916 -9.411 17.978 1.00 72.88 611 GLY A O 1
ATOM 4751 N N . ARG A 1 612 ? -6.260 -8.841 19.686 1.00 75.25 612 ARG A N 1
ATOM 4752 C CA . ARG A 1 612 ? -5.407 -7.753 20.175 1.00 75.25 612 ARG A CA 1
ATOM 4753 C C . ARG A 1 612 ? -4.146 -8.296 20.853 1.00 75.25 612 ARG A C 1
ATOM 4755 O O . ARG A 1 612 ? -4.164 -9.340 21.500 1.00 75.25 612 ARG A O 1
ATOM 4762 N N . ALA A 1 613 ? -3.039 -7.567 20.726 1.00 75.31 613 ALA A N 1
ATOM 4763 C CA . ALA A 1 613 ? -1.802 -7.900 21.423 1.00 75.31 613 ALA A CA 1
ATOM 4764 C C . ALA A 1 613 ? -1.933 -7.632 22.934 1.00 75.31 613 ALA A C 1
ATOM 4766 O O . ALA A 1 613 ? -2.234 -6.511 23.344 1.00 75.31 613 ALA A O 1
ATOM 4767 N N . PHE A 1 614 ? -1.650 -8.654 23.742 1.00 77.94 614 PHE A N 1
ATOM 4768 C CA . PHE A 1 614 ? -1.532 -8.576 25.199 1.00 77.94 614 PHE A CA 1
ATOM 4769 C C . PHE A 1 614 ? -0.136 -9.035 25.622 1.00 77.94 614 PHE A C 1
ATOM 4771 O O . PHE A 1 614 ? 0.452 -9.910 24.980 1.00 77.94 614 PHE A O 1
ATOM 4778 N N . HIS A 1 615 ? 0.386 -8.497 26.725 1.00 86.38 615 HIS A N 1
ATOM 4779 C CA . HIS A 1 615 ? 1.545 -9.109 27.369 1.00 86.38 615 HIS A CA 1
ATOM 4780 C C . HIS A 1 615 ? 1.088 -10.313 28.181 1.00 86.38 615 HIS A C 1
ATOM 4782 O O . HIS A 1 615 ? 0.073 -10.257 28.876 1.00 86.38 615 HIS A O 1
ATOM 4788 N N . LEU A 1 616 ? 1.840 -11.405 28.084 1.00 90.31 616 LEU A N 1
ATOM 4789 C CA . LEU A 1 616 ? 1.555 -12.640 28.801 1.00 90.31 616 LEU A CA 1
ATOM 4790 C C . LEU A 1 616 ? 2.603 -12.852 29.887 1.00 90.31 616 LEU A C 1
ATOM 4792 O O . LEU A 1 616 ? 3.801 -12.748 29.629 1.00 90.31 616 LEU A O 1
ATOM 4796 N N . VAL A 1 617 ? 2.155 -13.190 31.093 1.00 91.88 617 VAL A N 1
ATOM 4797 C CA . VAL A 1 617 ? 3.028 -13.476 32.234 1.00 91.88 617 VAL A CA 1
ATOM 4798 C C . VAL A 1 617 ? 2.533 -14.703 32.994 1.00 91.88 617 VAL A C 1
ATOM 4800 O O . VAL A 1 617 ? 1.333 -14.981 33.056 1.00 91.88 617 VAL A O 1
ATOM 4803 N N . SER A 1 618 ? 3.464 -15.468 33.566 1.00 92.94 618 SER A N 1
ATOM 4804 C CA . SER A 1 618 ? 3.111 -16.590 34.439 1.00 92.94 618 SER A CA 1
ATOM 4805 C C . SER A 1 618 ? 2.952 -16.143 35.890 1.00 92.94 618 SER A C 1
ATOM 4807 O O . SER A 1 618 ? 3.737 -15.328 36.379 1.00 92.94 618 SER A O 1
ATOM 4809 N N . LEU A 1 619 ? 1.987 -16.729 36.604 1.00 90.31 619 LEU A N 1
ATOM 4810 C CA . LEU A 1 619 ? 1.718 -16.402 38.012 1.00 90.31 619 LEU A CA 1
ATOM 4811 C C . LEU A 1 619 ? 2.976 -16.543 38.886 1.00 90.31 619 LEU A C 1
ATOM 4813 O O . LEU A 1 619 ? 3.347 -15.624 39.608 1.00 90.31 619 LEU A O 1
ATOM 4817 N N . LYS A 1 620 ? 3.704 -17.655 38.733 1.00 91.88 620 LYS A N 1
ATOM 4818 C CA . LYS A 1 620 ? 4.929 -17.934 39.498 1.00 91.88 620 LYS A CA 1
ATOM 4819 C C . LYS A 1 620 ? 6.051 -16.928 39.216 1.00 91.88 620 LYS A C 1
ATOM 4821 O O . LYS A 1 620 ? 6.879 -16.667 40.085 1.00 91.88 620 LYS A O 1
ATOM 4826 N N . HIS A 1 621 ? 6.114 -16.379 38.001 1.00 94.56 621 HIS A N 1
ATOM 4827 C CA . HIS A 1 621 ? 7.072 -15.321 37.690 1.00 94.56 621 HIS A CA 1
ATOM 4828 C C . HIS A 1 621 ? 6.724 -14.033 38.445 1.00 94.56 621 HIS A C 1
ATOM 4830 O O . HIS A 1 621 ? 7.614 -13.465 39.076 1.00 94.56 621 HIS A O 1
ATOM 4836 N N . VAL A 1 622 ? 5.449 -13.628 38.441 1.00 91.94 622 VAL A N 1
ATOM 4837 C CA . VAL A 1 622 ? 4.962 -12.455 39.187 1.00 91.94 622 VAL A CA 1
ATOM 4838 C C . VAL A 1 622 ? 5.246 -12.608 40.682 1.00 91.94 622 VAL A C 1
ATOM 4840 O O . VAL A 1 622 ? 5.859 -11.736 41.292 1.00 91.94 622 VAL A O 1
ATOM 4843 N N . GLU A 1 623 ? 4.885 -13.746 41.274 1.00 90.88 623 GLU A N 1
ATOM 4844 C CA . GLU A 1 623 ? 5.063 -14.000 42.709 1.00 90.88 623 GLU A CA 1
ATOM 4845 C C . GLU A 1 623 ? 6.525 -13.916 43.164 1.00 90.88 623 GLU A C 1
ATOM 4847 O O . GLU A 1 623 ? 6.797 -13.368 44.234 1.00 90.88 623 GLU A O 1
ATOM 4852 N N . ASN A 1 624 ? 7.455 -14.426 42.352 1.00 95.81 624 ASN A N 1
ATOM 4853 C CA . ASN A 1 624 ? 8.867 -14.526 42.720 1.00 95.81 624 ASN A CA 1
ATOM 4854 C C . ASN A 1 624 ? 9.693 -13.278 42.387 1.00 95.81 624 ASN A C 1
ATOM 4856 O O . ASN A 1 624 ? 10.701 -13.049 43.048 1.00 95.81 624 ASN A O 1
ATOM 4860 N N . ASN A 1 625 ? 9.320 -12.517 41.351 1.00 96.56 625 ASN A N 1
ATOM 4861 C CA . ASN A 1 625 ? 10.209 -11.500 40.772 1.00 96.56 625 ASN A CA 1
ATOM 4862 C C . ASN A 1 625 ? 9.665 -10.071 40.849 1.00 96.56 625 ASN A C 1
ATOM 4864 O O . ASN A 1 625 ? 10.451 -9.137 40.723 1.00 96.56 625 ASN A O 1
ATOM 4868 N N . TRP A 1 626 ? 8.355 -9.876 41.020 1.00 94.75 626 TRP A N 1
ATOM 4869 C CA . TRP A 1 626 ? 7.775 -8.530 41.011 1.00 94.75 626 TRP A CA 1
ATOM 4870 C C . TRP A 1 626 ? 7.770 -7.902 42.411 1.00 94.75 626 TRP A C 1
ATOM 4872 O O . TRP A 1 626 ? 7.681 -8.628 43.410 1.00 94.75 626 TRP A O 1
ATOM 4882 N N . PRO A 1 627 ? 7.849 -6.566 42.520 1.00 94.69 627 PRO A N 1
ATOM 4883 C CA . PRO A 1 627 ? 7.617 -5.868 43.778 1.00 94.69 627 PRO A CA 1
ATOM 4884 C C . PRO A 1 627 ? 6.140 -5.977 44.190 1.00 94.69 627 PRO A C 1
ATOM 4886 O O . PRO A 1 627 ? 5.258 -6.209 43.364 1.00 94.69 627 PRO A O 1
ATOM 4889 N N . GLU A 1 628 ? 5.848 -5.831 45.485 1.00 90.50 628 GLU A N 1
ATOM 4890 C CA . GLU A 1 628 ? 4.487 -6.060 46.002 1.00 90.50 628 GLU A CA 1
ATOM 4891 C C . GLU A 1 628 ? 3.452 -5.084 45.418 1.00 90.50 628 GLU A C 1
ATOM 4893 O O . GLU A 1 628 ? 2.299 -5.458 45.218 1.00 90.50 628 GLU A O 1
ATOM 4898 N N . GLU A 1 629 ? 3.866 -3.862 45.079 1.00 85.88 629 GLU A N 1
ATOM 4899 C CA . GLU A 1 629 ? 3.016 -2.865 44.418 1.00 85.88 629 GLU A CA 1
ATOM 4900 C C . GLU A 1 629 ? 2.480 -3.350 43.062 1.00 85.88 629 GLU A C 1
ATOM 4902 O O . GLU A 1 629 ? 1.275 -3.270 42.808 1.00 85.88 629 GLU A O 1
ATOM 4907 N N . ASP A 1 630 ? 3.330 -3.972 42.244 1.00 86.94 630 ASP A N 1
ATOM 4908 C CA . ASP A 1 630 ? 2.938 -4.512 40.941 1.00 86.94 630 ASP A CA 1
ATOM 4909 C C . ASP A 1 630 ? 2.108 -5.788 41.087 1.00 86.94 630 ASP A C 1
ATOM 4911 O O . ASP A 1 630 ? 1.186 -6.035 40.304 1.00 86.94 630 ASP A O 1
ATOM 4915 N N . LYS A 1 631 ? 2.361 -6.589 42.132 1.00 88.31 631 LYS A N 1
ATOM 4916 C CA . LYS A 1 631 ? 1.523 -7.760 42.433 1.00 88.31 631 LYS A CA 1
ATOM 4917 C C . LYS A 1 631 ? 0.093 -7.355 42.780 1.00 88.31 631 LYS A C 1
ATOM 4919 O O . LYS A 1 631 ? -0.835 -8.055 42.382 1.00 88.31 631 LYS A O 1
ATOM 4924 N N . VAL A 1 632 ? -0.112 -6.227 43.467 1.00 82.00 632 VAL A N 1
ATOM 4925 C CA . VAL A 1 632 ? -1.460 -5.692 43.735 1.00 82.00 632 VAL A CA 1
ATOM 4926 C C . VAL A 1 632 ? -2.170 -5.340 42.427 1.00 82.00 632 VAL A C 1
ATOM 4928 O O . VAL A 1 632 ? -3.335 -5.694 42.243 1.00 82.00 632 VAL A O 1
ATOM 4931 N N . VAL A 1 633 ? -1.482 -4.677 41.492 1.00 80.31 633 VAL A N 1
ATOM 4932 C CA . VAL A 1 633 ? -2.041 -4.351 40.168 1.00 80.31 633 VAL A CA 1
ATOM 4933 C C . VAL A 1 633 ? -2.373 -5.633 39.400 1.00 80.31 633 VAL A C 1
ATOM 4935 O O . VAL A 1 633 ? -3.481 -5.766 38.876 1.00 80.31 633 VAL A O 1
ATOM 4938 N N . PHE A 1 634 ? -1.468 -6.613 39.400 1.00 85.94 634 PHE A N 1
ATOM 4939 C CA . PHE A 1 634 ? -1.678 -7.916 38.776 1.00 85.94 634 PHE A CA 1
ATOM 4940 C C . PHE A 1 634 ? -2.919 -8.633 39.329 1.00 85.94 634 PHE A C 1
ATOM 4942 O O . PHE A 1 634 ? -3.783 -9.046 38.554 1.00 85.94 634 PHE A O 1
ATOM 4949 N N . ARG A 1 635 ? -3.064 -8.731 40.657 1.00 81.44 635 ARG A N 1
ATOM 4950 C CA . ARG A 1 635 ? -4.218 -9.380 41.310 1.00 81.44 635 ARG A CA 1
ATOM 4951 C C . ARG A 1 635 ? -5.552 -8.700 40.991 1.00 81.44 635 ARG A C 1
ATOM 4953 O O . ARG A 1 635 ? -6.591 -9.358 40.963 1.00 81.44 635 ARG A O 1
ATOM 4960 N N . ARG A 1 636 ? -5.532 -7.389 40.734 1.00 75.38 636 ARG A N 1
ATOM 4961 C CA . ARG A 1 636 ? -6.735 -6.591 40.445 1.00 75.38 636 ARG A CA 1
ATOM 4962 C C . ARG A 1 636 ? -7.144 -6.593 38.978 1.00 75.38 636 ARG A C 1
ATOM 4964 O O . ARG A 1 636 ? -8.337 -6.540 38.694 1.00 75.38 636 ARG A O 1
ATOM 4971 N N . TYR A 1 637 ? -6.180 -6.607 38.060 1.00 76.00 637 TYR A N 1
ATOM 4972 C CA . TYR A 1 637 ? -6.437 -6.254 36.662 1.00 76.00 637 TYR A CA 1
ATOM 4973 C C . TYR A 1 637 ? -5.986 -7.293 35.631 1.00 76.00 637 TYR A C 1
ATOM 4975 O O . TYR A 1 637 ? -6.238 -7.083 34.446 1.00 76.00 637 TYR A O 1
ATOM 4983 N N . SER A 1 638 ? -5.327 -8.381 36.040 1.00 82.69 638 SER A N 1
ATOM 4984 C CA . SER A 1 638 ? -4.908 -9.436 35.109 1.00 82.69 638 SER A CA 1
ATOM 4985 C C . SER A 1 638 ? -6.075 -10.316 34.645 1.00 82.69 638 SER A C 1
ATOM 4987 O O . SER A 1 638 ? -7.061 -10.528 35.357 1.00 82.69 638 SER A O 1
ATOM 4989 N N . TRP A 1 639 ? -5.942 -10.854 33.433 1.00 81.81 639 TRP A N 1
ATOM 4990 C CA . TRP A 1 639 ? -6.886 -11.779 32.813 1.00 81.81 639 TRP A CA 1
ATOM 4991 C C . TRP A 1 639 ? -6.310 -13.198 32.766 1.00 81.81 639 TRP A C 1
ATOM 4993 O O . TRP A 1 639 ? -5.338 -13.427 32.048 1.00 81.81 639 TRP A O 1
ATOM 5003 N N . PRO A 1 640 ? -6.876 -14.178 33.491 1.00 81.81 640 PRO A N 1
ATOM 5004 C CA . PRO A 1 640 ? -6.434 -15.563 33.410 1.00 81.81 640 PRO A CA 1
ATOM 5005 C C . PRO A 1 640 ? -6.768 -16.161 32.040 1.00 81.81 640 PRO A C 1
ATOM 5007 O O . PRO A 1 640 ? -7.925 -16.205 31.625 1.00 81.81 640 PRO A O 1
ATOM 5010 N N . LEU A 1 641 ? -5.747 -16.677 31.356 1.00 80.62 641 LEU A N 1
ATOM 5011 C CA . LEU A 1 641 ? -5.908 -17.521 30.165 1.00 80.62 641 LEU A CA 1
ATOM 5012 C C . LEU A 1 641 ? -5.873 -19.010 30.534 1.00 80.62 641 LEU A C 1
ATOM 5014 O O . LEU A 1 641 ? -6.428 -19.854 29.838 1.00 80.62 641 LEU A O 1
ATOM 5018 N N . SER A 1 642 ? -5.200 -19.339 31.638 1.00 81.75 642 SER A N 1
ATOM 5019 C CA . SER A 1 642 ? -5.158 -20.666 32.253 1.00 81.75 642 SER A CA 1
ATOM 5020 C C . SER A 1 642 ? -4.846 -20.535 33.748 1.00 81.75 642 SER A C 1
ATOM 5022 O O . SER A 1 642 ? -4.625 -19.434 34.247 1.00 81.75 642 SER A O 1
ATOM 5024 N N . LYS A 1 643 ? -4.721 -21.663 34.460 1.00 79.94 643 LYS A N 1
ATOM 5025 C CA . LYS A 1 643 ? -4.281 -21.687 35.870 1.00 79.94 643 LYS A CA 1
ATOM 5026 C C . LYS A 1 643 ? -2.883 -21.093 36.093 1.00 79.94 643 LYS A C 1
ATOM 5028 O O . LYS A 1 643 ? -2.528 -20.755 37.218 1.00 79.94 643 LYS A O 1
ATOM 5033 N N . HIS A 1 644 ? -2.065 -20.989 35.044 1.00 86.44 644 HIS A N 1
ATOM 5034 C CA . HIS A 1 644 ? -0.667 -20.563 35.157 1.00 86.44 644 HIS A CA 1
ATOM 5035 C C . HIS A 1 644 ? -0.336 -19.296 34.374 1.00 86.44 644 HIS A C 1
ATOM 5037 O O . HIS A 1 644 ? 0.651 -18.642 34.707 1.00 86.44 644 HIS A O 1
ATOM 5043 N N . LEU A 1 645 ? -1.123 -18.962 33.350 1.00 89.12 645 LEU A N 1
ATOM 5044 C CA . LEU A 1 645 ? -0.816 -17.910 32.383 1.00 89.12 645 LEU A CA 1
ATOM 5045 C C . LEU A 1 645 ? -1.891 -16.829 32.394 1.00 89.12 645 LEU A C 1
ATOM 5047 O O . LEU A 1 645 ? -3.081 -17.139 32.320 1.00 89.12 645 LEU A O 1
ATOM 5051 N N . TYR A 1 646 ? -1.446 -15.578 32.440 1.00 89.12 646 TYR A N 1
ATOM 5052 C CA . TYR A 1 646 ? -2.291 -14.400 32.553 1.00 89.12 646 TYR A CA 1
ATOM 5053 C C . TYR A 1 646 ? -1.919 -13.376 31.482 1.00 89.12 646 TYR A C 1
ATOM 5055 O O . TYR A 1 646 ? -0.737 -13.156 31.216 1.00 89.12 646 TYR A O 1
ATOM 5063 N N . ALA A 1 647 ? -2.928 -12.741 30.895 1.00 86.69 647 ALA A N 1
ATOM 5064 C CA . ALA A 1 647 ? -2.789 -11.534 30.102 1.00 86.69 647 ALA A CA 1
ATOM 5065 C C . ALA A 1 647 ? -2.807 -10.305 31.022 1.00 86.69 647 ALA A C 1
ATOM 5067 O O . ALA A 1 647 ? -3.617 -10.211 31.947 1.00 86.69 647 ALA A O 1
ATOM 5068 N N . ILE A 1 648 ? -1.904 -9.364 30.771 1.00 85.56 648 ILE A N 1
ATOM 5069 C CA . ILE A 1 648 ? -1.791 -8.098 31.496 1.00 85.56 648 ILE A CA 1
ATOM 5070 C C . ILE A 1 648 ? -1.828 -6.927 30.515 1.00 85.56 648 ILE A C 1
ATOM 5072 O O . ILE A 1 648 ? -1.635 -7.090 29.305 1.00 85.56 648 ILE A O 1
ATOM 5076 N N . TRP A 1 649 ? -2.091 -5.739 31.053 1.00 75.00 649 TRP A N 1
ATOM 5077 C CA . TRP A 1 649 ? -2.068 -4.500 30.286 1.00 75.00 649 TRP A CA 1
ATOM 5078 C C . TRP A 1 649 ? -0.677 -4.230 29.709 1.00 75.00 649 TRP A C 1
ATOM 5080 O O . TRP A 1 649 ? 0.335 -4.613 30.290 1.00 75.00 649 TRP A O 1
ATOM 5090 N N . SER A 1 650 ? -0.655 -3.568 28.552 1.00 73.44 650 SER A N 1
ATOM 5091 C CA . SER A 1 650 ? 0.573 -3.029 27.967 1.00 73.44 650 SER A CA 1
ATOM 5092 C C . SER A 1 650 ? 1.164 -1.941 28.857 1.00 73.44 650 SER A C 1
ATOM 5094 O O . SER A 1 650 ? 0.414 -1.231 29.524 1.00 73.44 650 SER A O 1
ATOM 5096 N N . ASP A 1 651 ? 2.476 -1.742 28.803 1.00 72.12 651 ASP A N 1
ATOM 5097 C CA . ASP A 1 651 ? 3.119 -0.583 29.433 1.00 72.12 651 ASP A CA 1
ATOM 5098 C C . ASP A 1 651 ? 2.750 0.739 28.732 1.00 72.12 651 ASP A C 1
ATOM 5100 O O . ASP A 1 651 ? 2.959 1.811 29.291 1.00 72.12 651 ASP A O 1
ATOM 5104 N N . ASP A 1 652 ? 2.165 0.682 27.526 1.00 73.44 652 ASP A N 1
ATOM 5105 C CA . ASP A 1 652 ? 1.655 1.844 26.792 1.00 73.44 652 ASP A CA 1
ATOM 5106 C C . ASP A 1 652 ? 0.292 2.316 27.346 1.00 73.44 652 ASP A C 1
ATOM 5108 O O . ASP A 1 652 ? -0.740 1.677 27.073 1.00 73.44 652 ASP A O 1
ATOM 5112 N N . PRO A 1 653 ? 0.228 3.480 28.031 1.00 68.69 653 PRO A N 1
ATOM 5113 C CA . PRO A 1 653 ? -1.005 3.986 28.630 1.00 68.69 653 PRO A CA 1
ATOM 5114 C C . PRO A 1 653 ? -2.104 4.300 27.608 1.00 68.69 653 PRO A C 1
ATOM 5116 O O . PRO A 1 653 ? -3.285 4.307 27.956 1.00 68.69 653 PRO A O 1
ATOM 5119 N N . SER A 1 654 ? -1.756 4.534 26.336 1.00 68.19 654 SER A N 1
ATOM 5120 C CA . SER A 1 654 ? -2.735 4.806 25.272 1.00 68.19 654 SER A CA 1
ATOM 5121 C C . SER A 1 654 ? -3.642 3.598 24.986 1.00 68.19 654 SER A C 1
ATOM 5123 O O . SER A 1 654 ? -4.778 3.719 24.504 1.00 68.19 654 SER A O 1
ATOM 5125 N N . THR A 1 655 ? -3.167 2.404 25.341 1.00 71.31 655 THR A N 1
ATOM 5126 C CA . THR A 1 655 ? -3.877 1.143 25.126 1.00 71.31 655 THR A CA 1
ATOM 5127 C C . THR A 1 655 ? -4.718 0.711 26.323 1.00 71.31 655 THR A C 1
ATOM 5129 O O . THR A 1 655 ? -5.561 -0.177 26.161 1.00 71.31 655 THR A O 1
ATOM 5132 N N . TRP A 1 656 ? -4.551 1.358 27.482 1.00 74.12 656 TRP A N 1
ATOM 5133 C CA . TRP A 1 656 ? -5.253 1.013 28.716 1.00 74.12 656 TRP A CA 1
ATOM 5134 C C . TRP A 1 656 ? -6.765 1.194 28.567 1.00 74.12 656 TRP A C 1
ATOM 5136 O O . TRP A 1 656 ? -7.247 2.122 27.906 1.00 74.12 656 TRP A O 1
ATOM 5146 N N . ARG A 1 657 ? -7.536 0.294 29.186 1.00 79.19 657 ARG A N 1
ATOM 5147 C CA . ARG A 1 657 ? -9.004 0.352 29.232 1.00 79.19 657 ARG A CA 1
ATOM 5148 C C . ARG A 1 657 ? -9.465 0.201 30.686 1.00 79.19 657 ARG A C 1
ATOM 5150 O O . ARG A 1 657 ? -9.804 -0.903 31.100 1.00 79.19 657 ARG A O 1
ATOM 5157 N N . PRO A 1 658 ? -9.470 1.288 31.480 1.00 81.06 658 PRO A N 1
ATOM 5158 C CA . PRO A 1 658 ? -9.886 1.256 32.883 1.00 81.06 658 PRO A CA 1
ATOM 5159 C C . PRO A 1 658 ? -11.417 1.138 32.995 1.00 81.06 658 PRO A C 1
ATOM 5161 O O . PRO A 1 658 ? -12.120 2.107 33.283 1.00 81.06 658 PRO A O 1
ATOM 5164 N N . ILE A 1 659 ? -11.946 -0.047 32.687 1.00 86.75 659 ILE A N 1
ATOM 5165 C CA . ILE A 1 659 ? -13.366 -0.377 32.841 1.00 86.75 659 ILE A CA 1
ATOM 5166 C C . ILE A 1 659 ? -13.609 -0.703 34.307 1.00 86.75 659 ILE A C 1
ATOM 5168 O O . ILE A 1 659 ? -12.949 -1.585 34.841 1.00 86.75 659 ILE A O 1
ATOM 5172 N N . ASN A 1 660 ? -14.581 -0.046 34.935 1.00 88.25 660 ASN A N 1
ATOM 5173 C CA . ASN A 1 660 ? -14.897 -0.285 36.340 1.00 88.25 660 ASN A CA 1
ATOM 5174 C C . ASN A 1 660 ? -15.904 -1.421 36.546 1.00 88.25 660 ASN A C 1
ATOM 5176 O O . ASN A 1 660 ? -16.699 -1.764 35.664 1.00 88.25 660 ASN A O 1
ATOM 5180 N N . HIS A 1 661 ? -15.915 -1.954 37.768 1.00 88.88 661 HIS A N 1
ATOM 5181 C CA . HIS A 1 661 ? -16.874 -2.964 38.195 1.00 88.88 661 HIS A CA 1
ATOM 5182 C C . HIS A 1 661 ? -18.297 -2.402 38.369 1.00 88.88 661 HIS A C 1
ATOM 5184 O O . HIS A 1 661 ? -18.495 -1.353 38.985 1.00 88.88 661 HIS A O 1
ATOM 5190 N N . SER A 1 662 ? -19.312 -3.173 37.968 1.00 91.50 662 SER A N 1
ATOM 5191 C CA . SER A 1 662 ? -20.684 -3.030 38.477 1.00 91.50 662 SER A CA 1
ATOM 5192 C C . SER A 1 662 ? -21.388 -4.385 38.588 1.00 91.50 662 SER A C 1
ATOM 5194 O O . SER A 1 662 ? -21.283 -5.219 37.694 1.00 91.50 662 SER A O 1
ATOM 5196 N N . CYS A 1 663 ? -22.166 -4.586 39.661 1.00 90.19 663 CYS A N 1
ATOM 5197 C CA . CYS A 1 663 ? -22.978 -5.797 39.863 1.00 90.19 663 CYS A CA 1
ATOM 5198 C C . CYS A 1 663 ? -24.181 -5.898 38.903 1.00 90.19 663 CYS A C 1
ATOM 5200 O O . CYS A 1 663 ? -24.724 -6.985 38.691 1.00 90.19 663 CYS A O 1
ATOM 5202 N N . ASP A 1 664 ? -24.609 -4.765 38.338 1.00 92.00 664 ASP A N 1
ATOM 5203 C CA . ASP A 1 664 ? -25.544 -4.698 37.215 1.00 92.00 664 ASP A CA 1
ATOM 5204 C C . ASP A 1 664 ? -24.855 -3.908 36.095 1.00 92.00 664 ASP A C 1
ATOM 5206 O O . ASP A 1 664 ? -25.088 -2.704 35.953 1.00 92.00 664 ASP A O 1
ATOM 5210 N N . PRO A 1 665 ? -23.943 -4.545 35.341 1.00 94.38 665 PRO A N 1
ATOM 5211 C CA . PRO A 1 665 ? -23.045 -3.835 34.444 1.00 94.38 665 PRO A CA 1
ATOM 5212 C C . PRO A 1 665 ? -23.782 -3.271 33.232 1.00 94.38 665 PRO A C 1
ATOM 5214 O O . PRO A 1 665 ? -24.844 -3.767 32.823 1.00 94.38 665 PRO A O 1
ATOM 5217 N N . THR A 1 666 ? -23.233 -2.202 32.664 1.00 96.19 666 THR A N 1
ATOM 5218 C CA . THR A 1 666 ? -23.715 -1.624 31.403 1.00 96.19 666 THR A CA 1
ATOM 5219 C C . THR A 1 666 ? -23.252 -2.433 30.195 1.00 96.19 666 THR A C 1
ATOM 5221 O O . THR A 1 666 ? -23.903 -2.372 29.153 1.00 96.19 666 THR A O 1
ATOM 5224 N N . CYS A 1 667 ? -22.200 -3.238 30.353 1.00 95.12 667 CYS A N 1
ATOM 5225 C CA . CYS A 1 667 ? -21.590 -4.039 29.298 1.00 95.12 667 CYS A CA 1
ATOM 5226 C C . CYS A 1 667 ? -21.395 -5.501 29.725 1.00 95.12 667 CYS A C 1
ATOM 5228 O O . CYS A 1 667 ? -21.500 -5.845 30.903 1.00 95.12 667 CYS A O 1
ATOM 5230 N N . TRP A 1 668 ? -21.116 -6.360 28.752 1.00 93.94 668 TRP A N 1
ATOM 5231 C CA . TRP A 1 668 ? -20.805 -7.781 28.932 1.00 93.94 668 TRP A CA 1
ATOM 5232 C C . TRP A 1 668 ? -19.891 -8.275 27.808 1.00 93.94 668 TRP A C 1
ATOM 5234 O O . TRP A 1 668 ? -19.758 -7.602 26.783 1.00 93.94 668 TRP A O 1
ATOM 5244 N N . PHE A 1 669 ? -19.279 -9.443 27.981 1.00 91.50 669 PHE A N 1
ATOM 5245 C CA . PHE A 1 669 ? -18.531 -10.078 26.900 1.00 91.50 669 PHE A CA 1
ATOM 5246 C C . PHE A 1 669 ? -19.444 -10.532 25.752 1.00 91.50 669 PHE A C 1
ATOM 5248 O O . PHE A 1 669 ? -20.671 -10.650 25.892 1.00 91.50 669 PHE A O 1
ATOM 5255 N N . GLY A 1 670 ? -18.837 -10.773 24.593 1.00 89.38 670 GLY A N 1
ATOM 5256 C CA . GLY A 1 670 ? -19.484 -11.392 23.445 1.00 89.38 670 GLY A CA 1
ATOM 5257 C C . GLY A 1 670 ? -19.973 -12.810 23.754 1.00 89.38 670 GLY A C 1
ATOM 5258 O O . GLY A 1 670 ? -19.562 -13.406 24.750 1.00 89.38 670 GLY A O 1
ATOM 5259 N N . PRO A 1 671 ? -20.891 -13.356 22.936 1.00 88.00 671 PRO A N 1
ATOM 5260 C CA . PRO A 1 671 ? -21.245 -14.769 23.027 1.00 88.00 671 PRO A CA 1
ATOM 5261 C C . PRO A 1 671 ? -20.019 -15.660 22.750 1.00 88.00 671 PRO A C 1
ATOM 5263 O O . PRO A 1 671 ? -18.975 -15.172 22.317 1.00 88.00 671 PRO A O 1
ATOM 5266 N N . ASP A 1 672 ? -20.152 -16.958 23.027 1.00 88.62 672 ASP A N 1
ATOM 5267 C CA . ASP A 1 672 ? -19.119 -17.972 22.764 1.00 88.62 672 ASP A CA 1
ATOM 5268 C C . ASP A 1 672 ? -17.730 -17.644 23.343 1.00 88.62 672 ASP A C 1
ATOM 5270 O O . ASP A 1 672 ? -16.701 -17.944 22.743 1.00 88.62 672 ASP A O 1
ATOM 5274 N N . HIS A 1 673 ? -17.700 -17.033 24.533 1.00 85.81 673 HIS A N 1
ATOM 5275 C CA . HIS A 1 673 ? -16.489 -16.676 25.278 1.00 85.81 673 HIS A CA 1
ATOM 5276 C C . HIS A 1 673 ? -15.569 -15.656 24.593 1.00 85.81 673 HIS A C 1
ATOM 5278 O O . HIS A 1 673 ? -14.385 -15.581 24.929 1.00 85.81 673 HIS A O 1
ATOM 5284 N N . SER A 1 674 ? -16.098 -14.851 23.665 1.00 86.75 674 SER A N 1
ATOM 5285 C CA . SER A 1 674 ? -15.320 -13.800 23.001 1.00 86.75 674 SER A CA 1
ATOM 5286 C C . SER A 1 674 ? -14.831 -12.732 23.984 1.00 86.75 674 SER A C 1
ATOM 5288 O O . SER A 1 674 ? -15.565 -12.298 24.875 1.00 86.75 674 SER A O 1
ATOM 5290 N N . LEU A 1 675 ? -13.608 -12.241 23.766 1.00 84.25 675 LEU A N 1
ATOM 5291 C CA . LEU A 1 675 ? -13.013 -11.154 24.555 1.00 84.25 675 LEU A CA 1
ATOM 5292 C C . LEU A 1 675 ? -13.621 -9.782 24.233 1.00 84.25 675 LEU A C 1
ATOM 5294 O O . LEU A 1 675 ? -13.425 -8.818 24.974 1.00 84.25 675 LEU A O 1
ATOM 5298 N N . ASN A 1 676 ? -14.381 -9.684 23.143 1.00 88.00 676 ASN A N 1
ATOM 5299 C CA . ASN A 1 676 ? -15.066 -8.462 22.752 1.00 88.00 676 ASN A CA 1
ATOM 5300 C C . ASN A 1 676 ? -16.096 -8.035 23.802 1.00 88.00 676 ASN A C 1
ATOM 5302 O O . ASN A 1 676 ? -16.831 -8.860 24.341 1.00 88.00 676 ASN A O 1
ATOM 5306 N N . VAL A 1 677 ? -16.202 -6.731 24.048 1.00 90.00 677 VAL A N 1
ATOM 5307 C CA . VAL A 1 677 ? -17.151 -6.166 25.015 1.00 90.00 677 VAL A CA 1
ATOM 5308 C C . VAL A 1 677 ? -18.271 -5.452 24.274 1.00 90.00 677 VAL A C 1
ATOM 5310 O O . VAL A 1 677 ? -18.030 -4.521 23.503 1.00 90.00 677 VAL A O 1
ATOM 5313 N N . PHE A 1 678 ? -19.504 -5.864 24.551 1.00 92.31 678 PHE A N 1
ATOM 5314 C CA . PHE A 1 678 ? -20.721 -5.318 23.963 1.00 92.31 678 PHE A CA 1
ATOM 5315 C C . PHE A 1 678 ? -21.546 -4.565 25.001 1.00 92.31 678 PHE A C 1
ATOM 5317 O O . PHE A 1 678 ? -21.549 -4.892 26.192 1.00 92.31 678 PHE A O 1
ATOM 5324 N N . ALA A 1 679 ? -22.311 -3.584 24.539 1.00 94.38 679 ALA A N 1
ATOM 5325 C CA . ALA A 1 679 ? -23.330 -2.943 25.349 1.00 94.38 679 ALA A CA 1
ATOM 5326 C C . ALA A 1 679 ? -24.419 -3.962 25.721 1.00 94.38 679 ALA A C 1
ATOM 5328 O O . ALA A 1 679 ? -25.005 -4.610 24.855 1.00 94.38 679 ALA A O 1
ATOM 5329 N N . ARG A 1 680 ? -24.735 -4.084 27.010 1.00 95.44 680 ARG A N 1
ATOM 5330 C CA . ARG A 1 680 ? -25.829 -4.943 27.496 1.00 95.44 680 ARG A CA 1
ATOM 5331 C C . ARG A 1 680 ? -27.199 -4.257 27.398 1.00 95.44 680 ARG A C 1
ATOM 5333 O O . ARG A 1 680 ? -28.229 -4.900 27.543 1.00 95.44 680 ARG A O 1
ATOM 5340 N N . ARG A 1 681 ? -27.211 -2.936 27.219 1.00 94.62 681 ARG A N 1
ATOM 5341 C CA . ARG A 1 681 ? -28.397 -2.071 27.108 1.00 94.62 681 ARG A CA 1
ATOM 5342 C C . ARG A 1 681 ? -28.012 -0.777 26.396 1.00 94.62 681 ARG A C 1
ATOM 5344 O O . ARG A 1 681 ? -26.835 -0.557 26.142 1.00 94.62 681 ARG A O 1
ATOM 5351 N N . ASN A 1 682 ? -28.974 0.099 26.121 1.00 95.00 682 ASN A N 1
ATOM 5352 C CA . ASN A 1 682 ? -28.669 1.440 25.616 1.00 95.00 682 ASN A CA 1
ATOM 5353 C C . ASN A 1 682 ? -27.927 2.271 26.683 1.00 95.00 682 ASN A C 1
ATOM 5355 O O . ASN A 1 682 ? -28.400 2.364 27.818 1.00 95.00 682 ASN A O 1
ATOM 5359 N N . LEU A 1 683 ? -26.808 2.905 26.314 1.00 96.56 683 LEU A N 1
ATOM 5360 C CA . LEU A 1 683 ? -26.067 3.849 27.157 1.00 96.56 683 LEU A CA 1
ATOM 5361 C C . LEU A 1 683 ? -26.193 5.264 26.593 1.00 96.56 683 LEU A C 1
ATOM 5363 O O . LEU A 1 683 ? -25.814 5.528 25.452 1.00 96.56 683 LEU A O 1
ATOM 5367 N N . ALA A 1 684 ? -26.683 6.197 27.406 1.00 95.75 684 ALA A N 1
ATOM 5368 C CA . ALA A 1 684 ? -26.693 7.614 27.050 1.00 95.75 684 ALA A CA 1
ATOM 5369 C C . ALA A 1 684 ? -25.279 8.220 27.115 1.00 95.75 684 ALA A C 1
ATOM 5371 O O . ALA A 1 684 ? -24.428 7.763 27.880 1.00 95.75 684 ALA A O 1
ATOM 5372 N N . LYS A 1 685 ? -25.044 9.308 26.367 1.00 94.50 685 LYS A N 1
ATOM 5373 C CA . LYS A 1 685 ? -23.789 10.072 26.445 1.00 94.50 685 LYS A CA 1
ATOM 5374 C C . LYS A 1 685 ? -23.483 10.460 27.900 1.00 94.50 685 LYS A C 1
ATOM 5376 O O . LYS A 1 685 ? -24.338 10.993 28.601 1.00 94.50 685 LYS A O 1
ATOM 5381 N N . GLY A 1 686 ? -22.256 10.202 28.334 1.00 93.12 686 GLY A N 1
ATOM 5382 C CA . GLY A 1 686 ? -21.745 10.444 29.679 1.00 93.12 686 GLY A CA 1
ATOM 5383 C C . GLY A 1 686 ? -21.964 9.293 30.663 1.00 93.12 686 GLY A C 1
ATOM 5384 O O . GLY A 1 686 ? -21.376 9.335 31.747 1.00 93.12 686 GLY A O 1
ATOM 5385 N N . GLN A 1 687 ? -22.763 8.272 30.327 1.00 93.75 687 GLN A N 1
ATOM 5386 C CA . GLN A 1 687 ? -22.935 7.100 31.190 1.00 93.75 687 GLN A CA 1
ATOM 5387 C C . GLN A 1 687 ? -21.662 6.258 31.262 1.00 93.75 687 GLN A C 1
ATOM 5389 O O . GLN A 1 687 ? -20.893 6.176 30.306 1.00 93.75 687 GLN A O 1
ATOM 5394 N N . GLU A 1 688 ? -21.451 5.645 32.423 1.00 93.25 688 GLU A N 1
ATOM 5395 C CA . GLU A 1 688 ? -20.267 4.842 32.705 1.00 93.25 688 GLU A CA 1
ATOM 5396 C C . GLU A 1 688 ? -20.347 3.456 32.054 1.00 93.25 688 GLU A C 1
ATOM 5398 O O . GLU A 1 688 ? -21.365 2.758 32.116 1.00 93.25 688 GLU A O 1
ATOM 5403 N N . ILE A 1 689 ? -19.245 3.055 31.431 1.00 94.00 689 ILE A N 1
ATOM 5404 C CA . ILE A 1 689 ? -19.032 1.727 30.870 1.00 94.00 689 ILE A CA 1
ATOM 5405 C C . ILE A 1 689 ? -18.448 0.865 31.984 1.00 94.00 689 ILE A C 1
ATOM 5407 O O . ILE A 1 689 ? -17.360 1.122 32.494 1.00 94.00 689 ILE A O 1
ATOM 5411 N N . THR A 1 690 ? -19.218 -0.141 32.381 1.00 93.69 690 THR A N 1
ATOM 5412 C CA . THR A 1 690 ? -18.907 -1.039 33.491 1.00 93.69 690 THR A CA 1
ATOM 5413 C C . THR A 1 690 ? -19.079 -2.483 33.062 1.00 93.69 690 THR A C 1
ATOM 5415 O O . THR A 1 690 ? -19.949 -2.794 32.242 1.00 93.69 690 THR A O 1
ATOM 5418 N N . ILE A 1 691 ? -18.278 -3.363 33.651 1.00 91.25 691 ILE A N 1
ATOM 5419 C CA . ILE A 1 691 ? -18.344 -4.813 33.464 1.00 91.25 691 ILE A CA 1
ATOM 5420 C C . ILE A 1 691 ? -18.360 -5.498 34.831 1.00 91.25 691 ILE A C 1
ATOM 5422 O O . ILE A 1 691 ? -17.891 -4.949 35.825 1.00 91.25 691 ILE A O 1
ATOM 5426 N N . ASP A 1 692 ? -18.928 -6.691 34.916 1.00 90.19 692 ASP A N 1
ATOM 5427 C CA . ASP A 1 692 ? -18.908 -7.466 36.152 1.00 90.19 692 ASP A CA 1
ATOM 5428 C C . ASP A 1 692 ? -17.581 -8.231 36.235 1.00 90.19 692 ASP A C 1
ATOM 5430 O O . ASP A 1 692 ? -17.384 -9.200 35.512 1.00 90.19 692 ASP A O 1
ATOM 5434 N N . TYR A 1 693 ? -16.649 -7.788 37.081 1.00 87.00 693 TYR A N 1
ATOM 5435 C CA . TYR A 1 693 ? -15.318 -8.412 37.235 1.00 87.00 693 TYR A CA 1
ATOM 5436 C C . TYR A 1 693 ? -15.370 -9.922 37.516 1.00 87.00 693 TYR A C 1
ATOM 5438 O O . TYR A 1 693 ? -14.474 -10.658 37.104 1.00 87.00 693 TYR A O 1
ATOM 5446 N N . SER A 1 694 ? -16.454 -10.418 38.124 1.00 83.75 694 SER A N 1
ATOM 5447 C CA . SER A 1 694 ? -16.651 -11.854 38.336 1.00 83.75 694 SER A CA 1
ATOM 5448 C C . SER A 1 694 ? -16.773 -12.655 37.022 1.00 83.75 694 SER A C 1
ATOM 5450 O O . SER A 1 694 ? -16.778 -13.876 37.058 1.00 83.75 694 SER A O 1
ATOM 5452 N N . THR A 1 695 ? -16.873 -11.999 35.859 1.00 84.38 695 THR A N 1
ATOM 5453 C CA . THR A 1 695 ? -16.951 -12.643 34.531 1.00 84.38 695 THR A CA 1
ATOM 5454 C C . THR A 1 695 ? -15.593 -12.957 33.901 1.00 84.38 695 THR A C 1
ATOM 5456 O O . THR A 1 695 ? -15.558 -13.580 32.837 1.00 84.38 695 THR A O 1
ATOM 5459 N N . TYR A 1 696 ? -14.485 -12.543 34.526 1.00 80.75 696 TYR A N 1
ATOM 5460 C CA . TYR A 1 696 ? -13.138 -12.822 34.017 1.00 80.75 696 TYR A CA 1
ATOM 5461 C C . TYR A 1 696 ? -12.048 -12.974 35.080 1.00 80.75 696 TYR A C 1
ATOM 5463 O O . TYR A 1 696 ? -10.977 -13.470 34.750 1.00 80.75 696 TYR A O 1
ATOM 5471 N N . CYS A 1 697 ? -12.247 -12.527 36.322 1.00 77.38 697 CYS A N 1
ATOM 5472 C CA . CYS A 1 697 ? -11.199 -12.599 37.339 1.00 77.38 697 CYS A CA 1
ATOM 5473 C C . CYS A 1 697 ? -10.865 -14.045 37.752 1.00 77.38 697 CYS A C 1
ATOM 5475 O O . CYS A 1 697 ? -11.720 -14.927 37.758 1.00 77.38 697 CYS A O 1
ATOM 5477 N N . SER A 1 698 ? -9.603 -14.277 38.123 1.00 72.56 698 SER A N 1
ATOM 5478 C CA . SER A 1 698 ? -9.110 -15.599 38.532 1.00 72.56 698 SER A CA 1
ATOM 5479 C C . SER A 1 698 ? -9.483 -15.936 39.979 1.00 72.56 698 SER A C 1
ATOM 5481 O O . SER A 1 698 ? -9.122 -15.160 40.858 1.00 72.56 698 SER A O 1
ATOM 5483 N N . PRO A 1 699 ? -10.074 -17.105 40.287 1.00 69.75 699 PRO A N 1
ATOM 5484 C CA . PRO A 1 699 ? -10.293 -17.548 41.664 1.00 69.75 699 PRO A CA 1
ATOM 5485 C C . PRO A 1 699 ? -9.013 -17.604 42.509 1.00 69.75 699 PRO A C 1
ATOM 5487 O O . PRO A 1 699 ? -9.079 -17.414 43.723 1.00 69.75 699 PRO A O 1
ATOM 5490 N N . ASP A 1 700 ? -7.866 -17.860 41.870 1.00 73.88 700 ASP A N 1
ATOM 5491 C CA . ASP A 1 700 ? -6.582 -18.077 42.543 1.00 73.88 700 ASP A CA 1
ATOM 5492 C C . ASP A 1 700 ? -5.833 -16.766 42.829 1.00 73.88 700 ASP A C 1
ATOM 5494 O O . ASP A 1 700 ? -5.092 -16.679 43.805 1.00 73.88 700 ASP A O 1
ATOM 5498 N N . ALA A 1 701 ? -6.022 -15.743 41.987 1.00 73.69 701 ALA A N 1
ATOM 5499 C CA . ALA A 1 701 ? -5.293 -14.473 42.077 1.00 73.69 701 ALA A CA 1
ATOM 5500 C C . ALA A 1 701 ? -6.175 -13.266 42.443 1.00 73.69 701 ALA A C 1
ATOM 5502 O O . ALA A 1 701 ? -5.638 -12.211 42.777 1.00 73.69 701 ALA A O 1
ATOM 5503 N N . PHE A 1 702 ? -7.504 -13.386 42.375 1.00 78.62 702 PHE A N 1
ATOM 5504 C CA . PHE A 1 702 ? -8.425 -12.276 42.611 1.00 78.62 702 PHE A CA 1
ATOM 5505 C C . PHE A 1 702 ? -8.443 -11.845 44.078 1.00 78.62 702 PHE A C 1
ATOM 5507 O O . PHE A 1 702 ? -8.686 -12.643 44.985 1.00 78.62 702 PHE A O 1
ATOM 5514 N N . GLU A 1 703 ? -8.238 -10.550 44.296 1.00 80.44 703 GLU A N 1
ATOM 5515 C CA . GLU A 1 703 ? -8.292 -9.929 45.615 1.00 80.44 703 GLU A CA 1
ATOM 5516 C C . GLU A 1 703 ? -9.714 -9.393 45.886 1.00 80.44 703 GLU A C 1
ATOM 5518 O O . GLU A 1 703 ? -10.186 -8.533 45.133 1.00 80.44 703 GLU A O 1
ATOM 5523 N N . PRO A 1 704 ? -10.422 -9.878 46.929 1.00 84.12 704 PRO A N 1
ATOM 5524 C CA . PRO A 1 704 ? -11.758 -9.393 47.266 1.00 84.12 704 PRO A CA 1
ATOM 5525 C C . PRO A 1 704 ? -11.787 -7.892 47.567 1.00 84.12 704 PRO A C 1
ATOM 5527 O O . PRO A 1 704 ? -10.850 -7.353 48.156 1.00 84.12 704 PRO A O 1
ATOM 5530 N N . PHE A 1 705 ? -12.887 -7.218 47.223 1.00 85.88 705 PHE A N 1
ATOM 5531 C CA . PHE A 1 705 ? -13.031 -5.780 47.468 1.00 85.88 705 PHE A CA 1
ATOM 5532 C C . PHE A 1 705 ? -14.467 -5.357 47.804 1.00 85.88 705 PHE A C 1
ATOM 5534 O O . PHE A 1 705 ? -15.446 -6.006 47.421 1.00 85.88 705 PHE A O 1
ATOM 5541 N N . GLU A 1 706 ? -14.594 -4.228 48.507 1.00 87.94 706 GLU A N 1
ATOM 5542 C CA . GLU A 1 706 ? -15.884 -3.595 48.789 1.00 87.94 706 GLU A CA 1
ATOM 5543 C C . GLU A 1 706 ? -16.439 -2.905 47.535 1.00 87.94 706 GLU A C 1
ATOM 5545 O O . GLU A 1 706 ? -15.821 -2.030 46.928 1.00 87.94 706 GLU A O 1
ATOM 5550 N N . CYS A 1 707 ? -17.640 -3.305 47.127 1.00 86.69 707 CYS A N 1
ATOM 5551 C CA . CYS A 1 707 ? -18.300 -2.790 45.942 1.00 86.69 707 CYS A CA 1
ATOM 5552 C C . CYS A 1 707 ? -19.163 -1.567 46.262 1.00 86.69 707 CYS A C 1
ATOM 5554 O O . CYS A 1 707 ? -20.204 -1.648 46.922 1.00 86.69 707 CYS A O 1
ATOM 5556 N N . HIS A 1 708 ? -18.806 -0.447 45.636 1.00 86.06 708 HIS A N 1
ATOM 5557 C CA . HIS A 1 708 ? -19.532 0.819 45.726 1.00 86.06 708 HIS A CA 1
ATOM 5558 C C . HIS A 1 708 ? -20.269 1.190 44.425 1.00 86.06 708 HIS A C 1
ATOM 5560 O O . HIS A 1 708 ? -20.523 2.363 44.178 1.00 86.06 708 HIS A O 1
ATOM 5566 N N . CYS A 1 709 ? -20.666 0.209 43.597 1.00 84.50 709 CYS A N 1
ATOM 5567 C CA . CYS A 1 709 ? -21.296 0.470 42.287 1.00 84.50 709 CYS A CA 1
ATOM 5568 C C . CYS A 1 709 ? -22.653 1.205 42.341 1.00 84.50 709 CYS A C 1
ATOM 5570 O O . CYS A 1 709 ? -23.175 1.609 41.306 1.00 84.50 709 CYS A O 1
ATOM 5572 N N . GLY A 1 710 ? -23.268 1.338 43.522 1.00 84.00 710 GLY A N 1
ATOM 5573 C CA . GLY A 1 710 ? -24.497 2.118 43.721 1.00 84.00 710 GLY A CA 1
ATOM 5574 C C . GLY A 1 710 ? -25.783 1.509 43.144 1.00 84.00 710 GLY A C 1
ATOM 5575 O O . GLY A 1 710 ? -26.853 2.089 43.307 1.00 84.00 710 GLY A O 1
ATOM 5576 N N . THR A 1 711 ? -25.719 0.340 42.501 1.00 88.62 711 THR A N 1
ATOM 5577 C CA . THR A 1 711 ? -26.905 -0.322 41.934 1.00 88.62 711 THR A CA 1
ATOM 5578 C C . THR A 1 711 ? -27.783 -0.955 43.020 1.00 88.62 711 THR A C 1
ATOM 5580 O O . THR A 1 711 ? -27.294 -1.376 44.071 1.00 88.62 711 THR A O 1
ATOM 5583 N N . SER A 1 712 ? -29.088 -1.100 42.757 1.00 89.75 712 SER A N 1
ATOM 5584 C CA . SER A 1 712 ? -30.008 -1.812 43.663 1.00 89.75 712 SER A CA 1
ATOM 5585 C C . SER A 1 712 ? -29.685 -3.306 43.800 1.00 89.75 712 SER A C 1
ATOM 5587 O O . SER A 1 712 ? -30.068 -3.925 44.786 1.00 89.75 712 SER A O 1
ATOM 5589 N N . LYS A 1 713 ? -28.943 -3.869 42.837 1.00 88.69 713 LYS A N 1
ATOM 5590 C CA . LYS A 1 713 ? -28.453 -5.257 42.818 1.00 88.69 713 LYS A CA 1
ATOM 5591 C C . LYS A 1 713 ? -27.007 -5.385 43.322 1.00 88.69 713 LYS A C 1
ATOM 5593 O O . LYS A 1 713 ? -26.334 -6.366 43.021 1.00 88.69 713 LYS A O 1
ATOM 5598 N N . CYS A 1 714 ? -26.495 -4.377 44.029 1.00 89.75 714 CYS A N 1
ATOM 5599 C CA . CYS A 1 714 ? -25.125 -4.378 44.531 1.00 89.75 714 CYS A CA 1
ATOM 5600 C C . CYS A 1 714 ? -24.906 -5.493 45.566 1.00 89.75 714 CYS A C 1
ATOM 5602 O O . CYS A 1 714 ? -25.601 -5.538 46.581 1.00 89.75 714 CYS A O 1
ATOM 5604 N N . ARG A 1 715 ? -23.885 -6.328 45.339 1.00 89.00 715 ARG A N 1
ATOM 5605 C CA . ARG A 1 715 ? -23.476 -7.434 46.225 1.00 89.00 715 ARG A CA 1
ATOM 5606 C C . ARG A 1 715 ? -22.716 -6.995 47.479 1.00 89.00 715 ARG A C 1
ATOM 5608 O O . ARG A 1 715 ? -22.479 -7.810 48.358 1.00 89.00 715 ARG A O 1
ATOM 5615 N N . LYS A 1 716 ? -22.381 -5.704 47.593 1.00 89.56 716 LYS A N 1
ATOM 5616 C CA . LYS A 1 716 ? -21.609 -5.072 48.685 1.00 89.56 716 LYS A CA 1
ATOM 5617 C C . LYS A 1 716 ? -20.151 -5.514 48.775 1.00 89.56 716 LYS A C 1
ATOM 5619 O O . LYS A 1 716 ? -19.299 -4.644 48.878 1.00 89.56 716 LYS A O 1
ATOM 5624 N N . VAL A 1 717 ? -19.854 -6.801 48.669 1.00 88.25 717 VAL A N 1
ATOM 5625 C CA . VAL A 1 717 ? -18.492 -7.345 48.620 1.00 88.25 717 VAL A CA 1
ATOM 5626 C C . VAL A 1 717 ? -18.411 -8.287 47.426 1.00 88.25 717 VAL A C 1
ATOM 5628 O O . VAL A 1 717 ? -19.338 -9.064 47.215 1.00 88.25 717 VAL A O 1
ATOM 5631 N N . ILE A 1 718 ? -17.347 -8.173 46.630 1.00 85.38 718 ILE A N 1
ATOM 5632 C CA . ILE A 1 718 ? -17.066 -9.101 45.528 1.00 85.38 718 ILE A CA 1
ATOM 5633 C C . ILE A 1 718 ? -15.975 -10.048 45.988 1.00 85.38 718 ILE A C 1
ATOM 5635 O O . ILE A 1 718 ? -14.904 -9.596 46.403 1.00 85.38 718 ILE A O 1
ATOM 5639 N N . THR A 1 719 ? -16.241 -11.346 45.914 1.00 84.19 719 THR A N 1
ATOM 5640 C CA . THR A 1 719 ? -15.311 -12.383 46.361 1.00 84.19 719 THR A CA 1
ATOM 5641 C C . THR A 1 719 ? -15.127 -13.458 45.291 1.00 84.19 719 THR A C 1
ATOM 5643 O O . THR A 1 719 ? -15.779 -13.456 44.248 1.00 84.19 719 THR A O 1
ATOM 5646 N N . LYS A 1 720 ? -14.200 -14.389 45.525 1.00 74.69 720 LYS A N 1
ATOM 5647 C CA . LYS A 1 720 ? -13.963 -15.527 44.624 1.00 74.69 720 LYS A CA 1
ATOM 5648 C C . LYS A 1 720 ? -15.145 -16.505 44.581 1.00 74.69 720 LYS A C 1
ATOM 5650 O O . LYS A 1 720 ? -15.319 -17.213 43.596 1.00 74.69 720 LYS A O 1
ATOM 5655 N N . GLU A 1 721 ? -15.970 -16.529 45.625 1.00 74.06 721 GLU A N 1
ATOM 5656 C CA . GLU A 1 721 ? -17.174 -17.359 45.712 1.00 74.06 721 GLU A CA 1
ATOM 5657 C C . GLU A 1 721 ? -18.278 -16.892 44.750 1.00 74.06 721 GLU A C 1
ATOM 5659 O O . GLU A 1 721 ? -19.157 -17.678 44.419 1.00 74.06 721 GLU A O 1
ATOM 5664 N N . ASP A 1 722 ? -18.208 -15.655 44.241 1.00 71.75 722 ASP A N 1
ATOM 5665 C CA . ASP A 1 722 ? -19.102 -15.169 43.185 1.00 71.75 722 ASP A CA 1
ATOM 5666 C C . ASP A 1 722 ? -18.845 -15.837 41.821 1.00 71.75 722 ASP A C 1
ATOM 5668 O O . ASP A 1 722 ? -19.711 -15.798 40.952 1.00 71.75 722 ASP A O 1
ATOM 5672 N N . LEU A 1 723 ? -17.652 -16.398 41.593 1.00 67.38 723 LEU A N 1
ATOM 5673 C CA . LEU A 1 723 ? -17.167 -16.797 40.264 1.00 67.38 723 LEU A CA 1
ATOM 5674 C C . LEU A 1 723 ? -17.909 -18.002 39.634 1.00 67.38 723 LEU A C 1
ATOM 5676 O O . LEU A 1 723 ? -18.242 -17.902 38.450 1.00 67.38 723 LEU A O 1
ATOM 5680 N N . PRO A 1 724 ? -18.226 -19.102 40.357 1.00 63.12 724 PRO A N 1
ATOM 5681 C CA . PRO A 1 724 ? -18.858 -20.292 39.764 1.00 63.12 724 PRO A CA 1
ATOM 5682 C C . PRO A 1 724 ? -20.271 -20.035 39.213 1.00 63.12 724 PRO A C 1
ATOM 5684 O O . PRO A 1 724 ? -20.664 -20.596 38.192 1.00 63.12 724 PRO A O 1
ATOM 5687 N N . ASP A 1 725 ? -21.026 -19.131 39.841 1.00 69.50 725 ASP A N 1
ATOM 5688 C CA . ASP A 1 725 ? -22.418 -18.843 39.470 1.00 69.50 725 ASP A CA 1
ATOM 5689 C C . ASP A 1 725 ? -22.539 -17.880 38.271 1.00 69.50 725 ASP A C 1
ATOM 5691 O O . ASP A 1 725 ? -23.633 -17.661 37.735 1.00 69.50 725 ASP A O 1
ATOM 5695 N N . MET A 1 726 ? -21.428 -17.295 37.801 1.00 76.00 726 MET A N 1
ATOM 5696 C CA . MET A 1 726 ? -21.461 -16.325 36.701 1.00 76.00 726 MET A CA 1
ATOM 5697 C C . MET A 1 726 ? -21.727 -16.970 35.341 1.00 76.00 726 MET A C 1
ATOM 5699 O O . MET A 1 726 ? -22.415 -16.356 34.525 1.00 76.00 726 MET A O 1
ATOM 5703 N N . ALA A 1 727 ? -21.265 -18.202 35.106 1.00 69.88 727 ALA A N 1
ATOM 5704 C CA . ALA A 1 727 ? -21.588 -18.942 33.884 1.00 69.88 727 ALA A CA 1
ATOM 5705 C C . ALA A 1 727 ? -23.097 -19.240 33.794 1.00 69.88 727 ALA A C 1
ATOM 5707 O O . ALA A 1 727 ? -23.698 -19.104 32.731 1.00 69.88 727 ALA A O 1
ATOM 5708 N N . ALA A 1 728 ? -23.748 -19.541 34.924 1.00 76.88 728 ALA A N 1
ATOM 5709 C CA . ALA A 1 728 ? -25.201 -19.713 34.974 1.00 76.88 728 ALA A CA 1
ATOM 5710 C C . ALA A 1 728 ? -25.954 -18.392 34.720 1.00 76.88 728 ALA A C 1
ATOM 5712 O O . ALA A 1 728 ? -26.987 -18.379 34.052 1.00 76.88 728 ALA A O 1
ATOM 5713 N N . LYS A 1 729 ? -25.432 -17.266 35.228 1.00 84.00 729 LYS A N 1
ATOM 5714 C CA . LYS A 1 729 ? -26.052 -15.936 35.095 1.00 84.00 729 LYS A CA 1
ATOM 5715 C C . LYS A 1 729 ? -25.873 -15.306 33.709 1.00 84.00 729 LYS A C 1
ATOM 5717 O O . LYS A 1 729 ? -26.806 -14.680 33.207 1.00 84.00 729 LYS A O 1
ATOM 5722 N N . TYR A 1 730 ? -24.682 -15.408 33.121 1.00 86.12 730 TYR A N 1
ATOM 5723 C CA . TYR A 1 730 ? -24.303 -14.720 31.879 1.00 86.12 730 TYR A CA 1
ATOM 5724 C C . TYR A 1 730 ? -24.131 -15.669 30.678 1.00 86.12 730 TYR A C 1
ATOM 5726 O O . TYR A 1 730 ? -23.907 -15.201 29.559 1.00 86.12 730 TYR A O 1
ATOM 5734 N N . GLY A 1 731 ? -24.276 -16.984 30.869 1.00 86.94 731 GLY A N 1
ATOM 5735 C CA . GLY A 1 731 ? -24.123 -17.984 29.814 1.00 86.94 731 GLY A CA 1
ATOM 5736 C C . GLY A 1 731 ? -22.699 -18.003 29.263 1.00 86.94 731 GLY A C 1
ATOM 5737 O O . GLY A 1 731 ? -21.727 -17.978 30.010 1.00 86.94 731 GLY A O 1
ATOM 5738 N N . THR A 1 732 ? -22.569 -17.977 27.938 1.00 87.44 732 THR A N 1
ATOM 5739 C CA . THR A 1 732 ? -21.274 -17.949 27.240 1.00 87.44 732 THR A CA 1
ATOM 5740 C C . THR A 1 732 ? -20.589 -16.577 27.265 1.00 87.44 732 THR A C 1
ATOM 5742 O O . THR A 1 732 ? -19.541 -16.413 26.653 1.00 87.44 732 THR A O 1
ATOM 5745 N N . ARG A 1 733 ? -21.170 -15.562 27.922 1.00 90.31 733 ARG A N 1
ATOM 5746 C CA . ARG A 1 733 ? -20.633 -14.186 27.987 1.00 90.31 733 ARG A CA 1
ATOM 5747 C C . ARG A 1 733 ? -19.710 -13.972 29.188 1.00 90.31 733 ARG A C 1
ATOM 5749 O O . ARG A 1 733 ? -19.756 -12.941 29.860 1.00 90.31 733 ARG A O 1
ATOM 5756 N N . VAL A 1 734 ? -18.896 -14.980 29.457 1.00 86.38 734 VAL A N 1
ATOM 5757 C CA . VAL A 1 734 ? -17.824 -15.014 30.457 1.00 86.38 734 VAL A CA 1
ATOM 5758 C C . VAL A 1 734 ? -16.574 -15.551 29.772 1.00 86.38 734 VAL A C 1
ATOM 5760 O O . VAL A 1 734 ? -16.684 -16.210 28.734 1.00 86.38 734 VAL A O 1
ATOM 5763 N N . THR A 1 735 ? -15.389 -15.312 30.329 1.00 80.44 735 THR A N 1
ATOM 5764 C CA . THR A 1 735 ? -14.168 -15.878 29.741 1.00 80.44 735 THR A CA 1
ATOM 5765 C C . THR A 1 735 ? -14.209 -17.408 29.759 1.00 80.44 735 THR A C 1
ATOM 5767 O O . THR A 1 735 ? -14.755 -18.031 30.676 1.00 80.44 735 THR A O 1
ATOM 5770 N N . ALA A 1 736 ? -13.602 -18.037 28.747 1.00 78.12 736 ALA A N 1
ATOM 5771 C CA . ALA A 1 736 ? -13.563 -19.498 28.630 1.00 78.12 736 ALA A CA 1
ATOM 5772 C C . ALA A 1 736 ? -12.942 -20.167 29.870 1.00 78.12 736 ALA A C 1
ATOM 5774 O O . ALA A 1 736 ? -13.333 -21.270 30.245 1.00 78.12 736 ALA A O 1
ATOM 5775 N N . PHE A 1 737 ? -12.032 -19.464 30.553 1.00 77.44 737 PHE A N 1
ATOM 5776 C CA . PHE A 1 737 ? -11.420 -19.907 31.801 1.00 77.44 737 PHE A CA 1
ATOM 5777 C C . PHE A 1 737 ? -12.454 -20.264 32.883 1.00 77.44 737 PHE A C 1
ATOM 5779 O O . PHE A 1 737 ? -12.328 -21.304 33.520 1.00 77.44 737 PHE A O 1
ATOM 5786 N N . LEU A 1 738 ? -13.511 -19.461 33.042 1.00 73.25 738 LEU A N 1
ATOM 5787 C CA . LEU A 1 738 ? -14.564 -19.709 34.035 1.00 73.25 738 LEU A CA 1
ATOM 5788 C C . LEU A 1 738 ? -15.559 -20.798 33.615 1.00 73.25 738 LEU A C 1
ATOM 5790 O O . LEU A 1 738 ? -16.354 -21.252 34.427 1.00 73.25 738 LEU A O 1
ATOM 5794 N N . SER A 1 739 ? -15.528 -21.215 32.349 1.00 62.91 739 SER A N 1
ATOM 5795 C CA . SER A 1 739 ? -16.503 -22.149 31.767 1.00 62.91 739 SER A CA 1
ATOM 5796 C C . SER A 1 739 ? -16.060 -23.612 31.874 1.00 62.91 739 SER A C 1
ATOM 5798 O O . SER A 1 739 ? -16.865 -24.517 31.675 1.00 62.91 739 SER A O 1
ATOM 5800 N N . GLY A 1 740 ? -14.778 -23.840 32.186 1.00 56.16 740 GLY A N 1
ATOM 5801 C CA . GLY A 1 740 ? -14.190 -25.154 32.468 1.00 56.16 740 GLY A CA 1
ATOM 5802 C C . GLY A 1 740 ? -13.781 -25.356 33.933 1.00 56.16 740 GLY A C 1
ATOM 5803 O O . GLY A 1 740 ? -13.019 -26.285 34.208 1.00 56.16 740 GLY A O 1
ATOM 5804 N N . CYS A 1 741 ? -14.227 -24.472 34.833 1.00 43.88 741 CYS A N 1
ATOM 5805 C CA . CYS A 1 741 ? -13.955 -24.508 36.272 1.00 43.88 741 CYS A CA 1
ATOM 5806 C C . CYS A 1 741 ? -15.068 -25.201 37.060 1.00 43.88 741 CYS A C 1
ATOM 5808 O O . CYS A 1 741 ? -16.253 -24.974 36.733 1.00 43.88 741 CYS A O 1
#

Secondary structure (DSSP, 8-state):
--PPPHHHHGGGSSS-------SS--HHHHHHHHHHTTTSSEEEEEEETTEEEEEESS-B-TT-EEEE--EEEESS--TTEEEEETTEEEEESSGGGGPEE-SS-SEEEE--PPPS--SSSHHHHHHTT--TT--PPEEEESS-B-TTPBPEE-GGGT-SS-SS-EE------TTT--SEE--GGGS-HHHHHHHGGGS-HHHHHHHHHHSTT------EEEEEEE--TT---GGGGT------GGGT--SSEEEEEEEBTTTHHHHHHHHHHTT--SEEEE---B-SSSSBSBHHHHHHHHHTT--B-S--HHHH---HHHHHHHHHHTT-----EEEE-SHHHHHTHHHHHHHTT--SSEEEE-SS-GGGTT--GGGEESSHHHHHHHHHHHHHHHS-EEEEE---SEEEEEEEEE-----S---HHHHHHHHHHHHHHSSS---TTSEEEPPPEEEE--TT--S--HHHHHTS----EEEEPP-HHHHHHHHHHHHHHHHHHSTT-SEEEEEEEE-TT--EEEEEEEET-----TT--SHHHHHHHH-TTTHHHHHHHHHHHHHHHHHHHHHHHS-SEEEEEETTTTEEEEEESS-B-TT-EEE--TT---EEEEHHHHHHHS-HHHHHHHHHH-EESSSSEEEE--S-GGG---PEE-SS-SEEEPSTT-S-EEESS-B-TT-EEEE-GGGT--TTTPPPEE-----TT--SEE-GGGSTTHHHHHTT-S-HHHH--

Sequence (741 aa):
MGTLSEEQLAVFHEDGYELGVTNHLTEDQIGKFKKAFDGKELEVVERSAEYRFVRATRDIQVGTVLGIFDGTIQAKCARYTISLGDNVHVVNHTPLILINHSCSPNTALQWSAPPSHESSFSSLAALAGAHPEQVFPLVVAIASISKGEEVTWNYLSSEWELSCPFDCQCRSRSDLCVGKVLGAKHLTSAQKTRMSPLMAPHILKKMAACESDIAVDRLSVCVLGSSYANGKDALGKIDDYQRNPGYVNHCHNFEYHGLSKDDCYAETRKLIKSGKYDVFFNLCDGALDATTAGIDVIRALETYDAAFTGAGVKQYEPTKIEMKLLAADAGINVPPYFVFKNREDIESIEELFGQAGLTFPVIVKHISGYSSIGMTRSSRCSDFKQLRLQSSELLETYGEGFVENFIEGEEITVLAFEGPCVLEPFDMAELQNRADAVRFQGHGPMNNDICTTLVPVTVRFPSNETFKHFDMKWTTNVDMKWERITGIAKDLACRDVGLKAFKAVLRGMGYGRTDLRIDADGKIWFLEINPNCGLFYPAGCASADIILKNDEAVGAERFVNLMIAAATRRQMLHKLARPCFDVVFCKMSGGHTLRANRLIRENELILAEEGRAFHLVSLKHVENNWPEEDKVVFRRYSWPLSKHLYAIWSDDPSTWRPINHSCDPTCWFGPDHSLNVFARRNLAKGQEITIDYSTYCSPDAFEPFECHCGTSKCRKVITKEDLPDMAAKYGTRVTAFLSGC

Radius of gyration: 31.96 Å; chains: 1; bounding box: 68×61×104 Å

Organism: Ceratodon purpureus (NCBI:txid3225)